Protein 7DO7 (pdb70)

Foldseek 3Di:
DQQALAEEEFAQCLDFLNVLQQLVNQVVHYAYEDEFAPDPSRQVSSVVSQVVSVVVPGHYDYDYARLLPLPRLLVSQVVSCVVRNAHAEYEYEWAAADFAADPPDDPVVLVSRLSRLASSVLSNCVNNLVRLLVVLPEHEYEYAAALLLVPPDRRRPSHSVSSVNQLVSQLVVCVVRVVSNYAGEYEHEYAEPTPRCVVVCVVVVVVVVQQVLQQQRDHHGSNLVNVVSSCRRGCVCSVHHSYYHYRYNCNNVRPD/DLQALAEEEFAQCLDFLNVLQQLVNQVVHYAYEDEHAPDPSRQVSQVVSQVVSVVVPGHYYYDYAHLLPLPSLLVSQVVSCVVRNAHAEYEYEWAAAPFAADPPDDPVVLVSRCSNLASSVLSNCVNSLVRLLVVLPEHEYEYAAALLLVPPDRRRPSHSVSSVNQLVSQLVVCVVCVVSNYAGEYEHEYAEPTPRCVVVCVPVVVVCVQQVLQQQRGFHGSNLCNVVSSCRGGPVCSVDHSYYHYSYNCNSVRPD

GO terms:
  GO:0050034 L-rhamnose 1-dehydrogenase activity (F, EXP)

B-factor: mean 19.46, std 7.11, range [6.76, 53.45]

Solvent-accessible surface area: 20468 Å² total; per-residue (Å²): 100,60,0,118,70,72,0,0,1,0,9,26,0,15,141,22,26,0,43,3,0,0,45,41,0,7,133,36,32,2,55,0,0,0,1,8,64,32,58,126,73,3,106,64,14,0,91,54,0,17,124,61,0,66,92,84,72,25,67,20,46,29,13,21,14,66,15,25,66,85,111,4,1,83,107,4,11,66,27,0,39,91,50,31,47,21,0,24,1,0,0,6,21,17,30,60,12,39,68,44,44,124,172,94,36,61,76,78,48,88,118,103,0,23,12,15,0,43,60,1,2,104,74,10,2,65,1,1,6,130,56,0,107,139,41,59,204,12,15,4,0,0,0,9,3,9,14,14,20,75,73,67,21,90,85,30,48,2,20,20,68,0,9,41,20,1,22,54,21,1,49,66,20,0,42,65,26,2,96,95,35,0,20,0,1,1,0,1,8,13,13,7,56,26,90,76,17,147,157,34,16,77,81,122,74,58,67,84,159,49,25,74,129,4,11,34,54,85,28,3,89,35,64,2,0,6,10,0,0,1,0,1,3,1,89,25,0,100,0,0,0,3,4,36,0,17,0,2,0,0,9,81,20,26,159,188,101,58,0,110,66,70,0,0,1,0,9,24,0,17,141,22,28,0,45,3,1,0,64,53,0,6,144,36,26,3,56,0,0,0,1,7,66,32,58,122,75,4,105,61,14,0,90,54,0,18,128,67,0,64,89,63,70,25,44,23,50,31,23,37,15,72,17,42,70,79,110,6,2,103,49,4,10,61,20,0,43,156,49,37,47,21,0,26,0,0,0,6,22,18,32,54,12,38,65,49,44,124,170,91,34,61,206,81,33,90,110,109,0,25,12,16,0,43,58,2,2,106,73,7,4,98,3,0,8,56,54,0,103,131,40,63,197,12,17,3,0,0,0,10,3,10,16,14,18,83,72,68,20,88,91,28,50,2,22,20,67,2,8,40,20,1,20,56,22,2,49,68,21,0,40,67,25,3,99,93,34,0,21,0,2,1,0,1,7,14,15,6,56,24,96,75,16,60,154,34,7,71,79,119,59,54,103,108,128,47,36,73,134,6,10,33,53,95,32,3,83,34,65,1,0,5,11,0,0,1,0,1,2,1,100,27,0,89,1,0,0,3,3,34,1,14,0,1,0,0,10,77,20,23,154,187

Sequence (512 aa):
SLLIDKTVIVTGASRGIGRAAARECARQGARVVIGHSGSDEGRAGALSLAEEIAAFGGTAIAVGADAADLDSGEKLVAAAVEAFGSVDVLVNNAGICPFHSFLDMPRELYLKTVGTNLNGAYFTVQAAARRMKEQGRGGAIIAVSSISALVGGAMQTHYTPTKAGLLSLMQSCAIALGPYGIRCNAVLPGTIATDINKEDLSDLEKRERMTSRVPLGRLGEPDDLAGPIVFLASDMARYVTGASLLVDGGLFVNLQSLLIDKTVIVTGASRGIGRAAARECARQGARVVIGHSGSDEGRAGALSLAEEIAAFGGTAIAVGADAADLDSGEKLVAAAVEAFGSVDVLVNNAGICPFHSFLDMPRELYLKTVGTNLNGAYFTVQAAARRMKEQGRGGAIIAVSSISALVGGAMQTHYTPTKAGLLSLMQSCAIALGPYGIRCNAVLPGTIATDINKEDLSDLEKRERMTSRVPLGRLGEPDDLAGPIVFLASDMARYVTGASLLVDGGLFVNLQ

Radius of gyration: 22.85 Å; Cα contacts (8 Å, |Δi|>4): 1261; chains: 2; bounding box: 63×50×58 Å

InterPro domains:
  IPR002347 Short-chain dehydrogenase/reductase SDR [PF13561] (12-251)
  IPR002347 Short-chain dehydrogenase/reductase SDR [PR00080] (85-96)
  IPR002347 Short-chain dehydrogenase/reductase SDR [PR00080] (139-147)
  IPR002347 Short-chain dehydrogenase/reductase SDR [PR00080] (159-178)
  IPR002347 Short-chain dehydrogenase/reductase SDR [PR00081] (7-24)
  IPR002347 Short-chain dehydrogenase/reductase SDR [PR00081] (85-96)
  IPR002347 Short-chain dehydrogenase/reductase SDR [PR00081] (133-149)
  IPR002347 Short-chain dehydrogenase/reductase SDR [PR00081] (159-178)
  IPR002347 Short-chain dehydrogenase/reductase SDR [PR00081] (180-197)
  IPR002347 Short-chain dehydrogenase/reductase SDR [PR00081] (215-235)
  IPR036291 NAD(P)-binding domain superfamily [SSF51735] (5-253)
  IPR057326 Ketoreductase domain [SM00822] (6-183)

Organism: Azotobacter vinelandii (strain DJ / ATCC BAA-1303) (NCBI:txid322710)

Nearest PDB structures (foldseek):
  7do5-assembly2_G  TM=9.923E-01  e=3.263E-50  Azotobacter vinelandii DJ
  7do6-assembly2_F  TM=9.933E-01  e=6.350E-48  Azotobacter vinelandii DJ
  7do6-assembly2_G  TM=9.901E-01  e=1.164E-47  Azotobacter vinelandii DJ
  7do6-assembly2_H  TM=9.958E-01  e=5.294E-47  Azotobacter vinelandii DJ
  7do6-assembly1_B  TM=9.901E-01  e=3.680E-47  Azotobacter vinelandii DJ

Secondary structure (DSSP, 8-state):
-TTTT-EEEETT-SSHHHHHHHHHHHHTT-EEEEEE-SSHHHHHHHHHHHHHHHHTT-EEEEEE--TTSTTHHHHHHHHHHHHHS---EEEE---------STT--HHHHHHHHIIIIIHHHHHHHHHHHHHHHHTS-EEEEEE--GGGTS--GGGTTTHHHHHHHHHHHHHHHHHHGGGTEEEEEEEE--B-SGGGTTGGGSHHHHHHHHHT-TTSS-B-THHHHHHHHHHHSGGGTT--S-EEEESTTTTT---/-TTTT-EEEETTTTSHHHHHHHHHHHHTTPEEEEEE-SSHHHHHHHHHHHHHHHHTT-EEEEEE--TTSTTHHHHHHHHHHHHHS---EEEE---------STT--HHHHHHHHIIIIIHHHHHHHHHHHHHHHHTS-EEEEEE--GGGTS--TT-TTTHHHHHHHHHHHHHHHHHHGGGTEEEEEEEE--B-SGGGTTGGGSHHHHHHHHHT-TTSS-B-THHHHHHHHHHHSGGGTT--S-EEEESTTTTT---

Structure (mmCIF, N/CA/C/O backbone):
data_7DO7
#
_entry.id   7DO7
#
_cell.length_a   68.470
_cell.length_b   97.931
_cell.length_c   70.302
_cell.angle_alpha   90.000
_cell.angle_beta   90.000
_cell.angle_gamma   90.000
#
_symmetry.space_group_name_H-M   'P 21 21 2'
#
loop_
_entity.id
_entity.type
_entity.pdbx_description
1 polymer 'Short-chain dehydrogenase/reductase SDR'
2 non-polymer NICOTINAMIDE-ADENINE-DINUCLEOTIDE
3 non-polymer beta-L-rhamnopyranose
4 water water
#
loop_
_atom_site.group_PDB
_atom_site.id
_atom_site.type_symbol
_atom_site.label_atom_id
_atom_site.label_alt_id
_atom_site.label_comp_id
_atom_site.label_asym_id
_atom_site.label_entity_id
_atom_site.label_seq_id
_atom_site.pdbx_PDB_ins_code
_atom_site.Cartn_x
_atom_site.Cartn_y
_atom_site.Cartn_z
_atom_site.occupancy
_atom_site.B_iso_or_equiv
_atom_site.auth_seq_id
_atom_site.auth_comp_id
_atom_site.auth_asym_id
_atom_site.auth_atom_id
_atom_site.pdbx_PDB_model_num
ATOM 1 N N . SER A 1 12 ? -3.629 33.454 -18.459 1.00 26.92 1 SER A N 1
ATOM 2 C CA . SER A 1 12 ? -4.829 33.419 -19.290 1.00 23.06 1 SER A CA 1
ATOM 3 C C . SER A 1 12 ? -4.751 32.279 -20.313 1.00 23.40 1 SER A C 1
ATOM 4 O O . SER A 1 12 ? -4.919 32.481 -21.520 1.00 24.57 1 SER A O 1
ATOM 7 N N . LEU A 1 13 ? -4.509 31.072 -19.801 1.00 25.17 2 LEU A N 1
ATOM 8 C CA . LEU A 1 13 ? -4.337 29.915 -20.667 1.00 19.90 2 LEU A CA 1
ATOM 9 C C . LEU A 1 13 ? -5.612 29.526 -21.403 1.00 21.46 2 LEU A C 1
ATOM 10 O O . LEU A 1 13 ? -5.535 28.812 -22.408 1.00 20.89 2 LEU A O 1
ATOM 15 N N . LEU A 1 14 ? -6.777 29.982 -20.946 1.00 19.61 3 LEU A N 1
ATOM 16 C CA . LEU A 1 14 ? -8.049 29.556 -21.514 1.00 19.94 3 LEU A CA 1
ATOM 17 C C . LEU A 1 14 ? -8.891 30.746 -21.962 1.00 17.84 3 LEU A C 1
ATOM 18 O O . LEU A 1 14 ? -10.119 30.649 -22.015 1.00 22.53 3 LEU A O 1
ATOM 23 N N . ILE A 1 15 ? -8.248 31.865 -22.305 1.00 18.94 4 ILE A N 1
ATOM 24 C CA . ILE A 1 15 ? -8.998 33.057 -22.690 1.00 23.20 4 ILE A CA 1
ATOM 25 C C . ILE A 1 15 ? -9.891 32.767 -23.894 1.00 26.31 4 ILE A C 1
ATOM 26 O O . ILE A 1 15 ? -9.481 32.113 -24.861 1.00 28.74 4 ILE A O 1
ATOM 31 N N . ASP A 1 16 ? -11.143 33.221 -23.810 1.00 29.61 5 ASP A N 1
ATOM 32 C CA . ASP A 1 16 ? -12.125 33.125 -24.890 1.00 32.15 5 ASP A CA 1
ATOM 33 C C . ASP A 1 16 ? -12.508 31.683 -25.217 1.00 32.13 5 ASP A C 1
ATOM 34 O O . ASP A 1 16 ? -13.039 31.407 -26.299 1.00 33.55 5 ASP A O 1
ATOM 36 N N . LYS A 1 17 ? -12.259 30.745 -24.308 1.00 23.63 6 LYS A N 1
ATOM 37 C CA . LYS A 1 17 ? -12.742 29.381 -24.462 1.00 24.12 6 LYS A CA 1
ATOM 38 C C . LYS A 1 17 ? -13.968 29.187 -23.582 1.00 21.42 6 LYS A C 1
ATOM 39 O O . LYS A 1 17 ? -14.017 29.689 -22.457 1.00 23.91 6 LYS A O 1
ATOM 45 N N . THR A 1 18 ? -14.962 28.478 -24.101 1.00 19.29 7 THR A N 1
ATOM 46 C CA . THR A 1 18 ? -16.124 28.079 -23.318 1.00 17.58 7 THR A CA 1
ATOM 47 C C . THR A 1 18 ? -15.872 26.699 -22.726 1.00 19.30 7 THR A C 1
ATOM 48 O O . THR A 1 18 ? -15.675 25.733 -23.468 1.00 18.10 7 THR A O 1
ATOM 52 N N . VAL A 1 19 ? -15.880 26.608 -21.397 1.00 17.10 8 VAL A N 1
ATOM 53 C CA . VAL A 1 19 ? -15.578 25.371 -20.682 1.00 14.80 8 VAL A CA 1
ATOM 54 C C . VAL A 1 19 ? -16.829 24.920 -19.942 1.00 17.95 8 VAL A C 1
ATOM 55 O O . VAL A 1 19 ? -17.397 25.689 -19.160 1.00 19.99 8 VAL A O 1
ATOM 59 N N . ILE A 1 20 ? -17.254 23.679 -20.176 1.00 17.73 9 ILE A N 1
ATOM 60 C CA . ILE A 1 20 ? -18.319 23.044 -19.402 1.00 13.04 9 ILE A CA 1
ATOM 61 C C . ILE A 1 20 ? -17.687 22.101 -18.389 1.00 17.09 9 ILE A C 1
ATOM 62 O O . ILE A 1 20 ? -16.870 21.251 -18.753 1.00 16.72 9 ILE A O 1
ATOM 67 N N . VAL A 1 21 ? -18.086 22.221 -17.124 1.00 15.28 10 VAL A N 1
ATOM 68 C CA . VAL A 1 21 ? -17.650 21.304 -16.076 1.00 13.95 10 VAL A CA 1
ATOM 69 C C . VAL A 1 21 ? -18.894 20.666 -15.475 1.00 17.16 10 VAL A C 1
ATOM 70 O O . VAL A 1 21 ? -19.794 21.376 -15.009 1.00 19.82 10 VAL A O 1
ATOM 74 N N . THR A 1 22 ? -18.958 19.339 -15.490 1.00 16.23 11 THR A N 1
ATOM 75 C CA . THR A 1 22 ? -20.107 18.656 -14.911 1.00 15.55 11 THR A CA 1
ATOM 76 C C . THR A 1 22 ? -19.855 18.360 -13.434 1.00 19.18 11 THR A C 1
ATOM 77 O O . THR A 1 22 ? -18.708 18.241 -12.996 1.00 17.83 11 THR A O 1
ATOM 81 N N . GLY A 1 23 ? -20.943 18.287 -12.659 1.00 17.37 12 GLY A N 1
ATOM 82 C CA . GLY A 1 23 ? -20.854 18.087 -11.223 1.00 18.98 12 GLY A CA 1
ATOM 83 C C . GLY A 1 23 ? -19.923 19.073 -10.549 1.00 16.52 12 GLY A C 1
ATOM 84 O O . GLY A 1 23 ? -19.080 18.690 -9.733 1.00 21.05 12 GLY A O 1
ATOM 85 N N . ALA A 1 24 ? -20.073 20.359 -10.873 1.00 16.64 13 ALA A N 1
ATOM 86 C CA . ALA A 1 24 ? -19.125 21.386 -10.466 1.00 14.26 13 ALA A CA 1
ATOM 87 C C . ALA A 1 24 ? -19.570 22.163 -9.230 1.00 17.15 13 ALA A C 1
ATOM 88 O O . ALA A 1 24 ? -18.999 23.218 -8.949 1.00 15.35 13 ALA A O 1
ATOM 90 N N . SER A 1 25 ? -20.567 21.664 -8.486 1.00 14.60 14 SER A N 1
ATOM 91 C CA . SER A 1 25 ? -21.056 22.400 -7.325 1.00 17.11 14 SER A CA 1
ATOM 92 C C . SER A 1 25 ? -20.089 22.335 -6.155 1.00 15.67 14 SER A C 1
ATOM 93 O O . SER A 1 25 ? -20.085 23.253 -5.321 1.00 17.00 14 SER A O 1
ATOM 96 N N . ARG A 1 26 ? -19.254 21.300 -6.090 1.00 12.00 15 ARG A N 1
ATOM 97 C CA . ARG A 1 26 ? -18.310 21.148 -4.991 1.00 16.46 15 ARG A CA 1
ATOM 98 C C . ARG A 1 26 ? -17.134 20.293 -5.444 1.00 13.03 15 ARG A C 1
ATOM 99 O O . ARG A 1 26 ? -17.081 19.810 -6.578 1.00 16.58 15 ARG A O 1
ATOM 107 N N . GLY A 1 27 ? -16.167 20.141 -4.542 1.00 15.25 16 GLY A N 1
ATOM 108 C CA . GLY A 1 27 ? -15.066 19.222 -4.744 1.00 13.28 16 GLY A CA 1
ATOM 109 C C . GLY A 1 27 ? -14.189 19.586 -5.932 1.00 12.37 16 GLY A C 1
ATOM 110 O O . GLY A 1 27 ? -13.970 20.754 -6.263 1.00 11.08 16 GLY A O 1
ATOM 111 N N . ILE A 1 28 ? -13.642 18.544 -6.556 1.00 12.16 17 ILE A N 1
ATOM 112 C CA . ILE A 1 28 ? -12.732 18.735 -7.682 1.00 14.47 17 ILE A CA 1
ATOM 113 C C . ILE A 1 28 ? -13.368 19.596 -8.767 1.00 13.30 17 ILE A C 1
ATOM 114 O O . ILE A 1 28 ? -12.715 20.482 -9.334 1.00 14.79 17 ILE A O 1
ATOM 119 N N . GLY A 1 29 ? -14.633 19.325 -9.106 1.00 15.33 18 GLY A N 1
ATOM 120 C CA . GLY A 1 29 ? -15.262 20.052 -10.205 1.00 11.61 18 GLY A CA 1
ATOM 121 C C . GLY A 1 29 ? -15.431 21.529 -9.903 1.00 11.64 18 GLY A C 1
ATOM 122 O O . GLY A 1 29 ? -15.237 22.387 -10.769 1.00 13.74 18 GLY A O 1
ATOM 123 N N . ARG A 1 30 ? -15.765 21.853 -8.658 1.00 11.01 19 ARG A N 1
ATOM 124 C CA . ARG A 1 30 ? -15.863 23.262 -8.305 1.00 11.26 19 ARG A CA 1
ATOM 125 C C . ARG A 1 30 ? -14.520 23.962 -8.447 1.00 13.32 19 ARG A C 1
ATOM 126 O O . ARG A 1 30 ? -14.438 25.069 -8.992 1.00 11.13 19 ARG A O 1
ATOM 134 N N . ALA A 1 31 ? -13.449 23.334 -7.953 1.00 17.58 20 ALA A N 1
ATOM 135 C CA . ALA A 1 31 ? -12.128 23.946 -8.032 1.00 12.21 20 ALA A CA 1
ATOM 136 C C . ALA A 1 31 ? -11.659 24.090 -9.472 1.00 15.52 20 ALA A C 1
ATOM 137 O O . ALA A 1 31 ? -10.990 25.071 -9.809 1.00 15.77 20 ALA A O 1
ATOM 139 N N . ALA A 1 32 ? -11.998 23.121 -10.331 1.00 11.76 21 ALA A N 1
ATOM 140 C CA . ALA A 1 32 ? -11.612 23.220 -11.735 1.00 15.83 21 ALA A CA 1
ATOM 141 C C . ALA A 1 32 ? -12.381 24.335 -12.419 1.00 12.16 21 ALA A C 1
ATOM 142 O O . ALA A 1 32 ? -11.793 25.157 -13.127 1.00 15.41 21 ALA A O 1
ATOM 144 N N . ALA A 1 33 ? -13.699 24.385 -12.187 1.00 12.38 22 ALA A N 1
ATOM 145 C CA . ALA A 1 33 ? -14.537 25.446 -12.737 1.00 14.22 22 ALA A CA 1
ATOM 146 C C . ALA A 1 33 ? -13.990 26.813 -12.349 1.00 14.64 22 ALA A C 1
ATOM 147 O O . ALA A 1 33 ? -13.836 27.703 -13.195 1.00 16.93 22 ALA A O 1
ATOM 149 N N . ARG A 1 34 ? -13.635 26.974 -11.067 1.00 14.84 23 ARG A N 1
ATOM 150 C CA . ARG A 1 34 ? -13.152 28.263 -10.579 1.00 14.16 23 ARG A CA 1
ATOM 151 C C . ARG A 1 34 ? -11.823 28.651 -11.217 1.00 16.12 23 ARG A C 1
ATOM 152 O O . ARG A 1 34 ? -11.635 29.796 -11.642 1.00 17.97 23 ARG A O 1
ATOM 160 N N . GLU A 1 35 ? -10.883 27.705 -11.304 1.00 13.88 24 GLU A N 1
ATOM 161 C CA . GLU A 1 35 ? -9.590 28.027 -11.896 1.00 16.58 24 GLU A CA 1
ATOM 162 C C . GLU A 1 35 ? -9.688 28.279 -13.400 1.00 13.41 24 GLU A C 1
ATOM 163 O O . GLU A 1 35 ? -8.944 29.115 -13.917 1.00 16.45 24 GLU A O 1
ATOM 169 N N . CYS A 1 36 ? -10.582 27.576 -14.115 1.00 16.73 25 CYS A N 1
ATOM 170 C CA . CYS A 1 36 ? -10.735 27.842 -15.548 1.00 16.40 25 CYS A CA 1
ATOM 171 C C . CYS A 1 36 ? -11.218 29.262 -15.790 1.00 15.50 25 CYS A C 1
ATOM 172 O O . CYS A 1 36 ? -10.772 29.926 -16.733 1.00 15.72 25 CYS A O 1
ATOM 175 N N . ALA A 1 37 ? -12.122 29.742 -14.935 1.00 17.70 26 ALA A N 1
ATOM 176 C CA . ALA A 1 37 ? -12.572 31.126 -15.036 1.00 20.20 26 ALA A CA 1
ATOM 177 C C . ALA A 1 37 ? -11.445 32.102 -14.715 1.00 15.60 26 ALA A C 1
ATOM 178 O O . ALA A 1 37 ? -11.342 33.164 -15.337 1.00 20.28 26 ALA A O 1
ATOM 180 N N . ARG A 1 38 ? -10.578 31.763 -13.761 1.00 16.43 27 ARG A N 1
ATOM 181 C CA . ARG A 1 38 ? -9.404 32.588 -13.516 1.00 14.96 27 ARG A CA 1
ATOM 182 C C . ARG A 1 38 ? -8.444 32.611 -14.692 1.00 20.03 27 ARG A C 1
ATOM 183 O O . ARG A 1 38 ? -7.656 33.555 -14.814 1.00 21.74 27 ARG A O 1
ATOM 191 N N . GLN A 1 39 ? -8.488 31.596 -15.551 1.00 16.58 28 GLN A N 1
ATOM 192 C CA . GLN A 1 39 ? -7.605 31.509 -16.705 1.00 20.40 28 GLN A CA 1
ATOM 193 C C . GLN A 1 39 ? -8.249 32.073 -17.962 1.00 16.78 28 GLN A C 1
ATOM 194 O O . GLN A 1 39 ? -7.726 31.870 -19.060 1.00 20.48 28 GLN A O 1
ATOM 200 N N . GLY A 1 40 ? -9.368 32.781 -17.827 1.00 18.48 29 GLY A N 1
ATOM 201 C CA . GLY A 1 40 ? -9.967 33.499 -18.935 1.00 18.39 29 GLY A CA 1
ATOM 202 C C . GLY A 1 40 ? -11.189 32.849 -19.538 1.00 20.24 29 GLY A C 1
ATOM 203 O O . GLY A 1 40 ? -11.861 33.480 -20.359 1.00 21.45 29 GLY A O 1
ATOM 204 N N . ALA A 1 41 ? -11.505 31.618 -19.158 1.00 20.41 30 ALA A N 1
ATOM 205 C CA . ALA A 1 41 ? -12.570 30.889 -19.819 1.00 16.52 30 ALA A CA 1
ATOM 206 C C . ALA A 1 41 ? -13.940 31.354 -19.348 1.00 18.86 30 ALA A C 1
ATOM 207 O O . ALA A 1 41 ? -14.112 31.832 -18.226 1.00 20.49 30 ALA A O 1
ATOM 209 N N . ARG A 1 42 ? -14.918 31.219 -20.231 1.00 19.81 31 ARG A N 1
ATOM 210 C CA . ARG A 1 42 ? -16.316 31.395 -19.877 1.00 22.48 31 ARG A CA 1
ATOM 211 C C . ARG A 1 42 ? -16.863 30.026 -19.480 1.00 22.92 31 ARG A C 1
ATOM 212 O O . ARG A 1 42 ? -16.851 29.086 -20.281 1.00 20.72 31 ARG A O 1
ATOM 220 N N . VAL A 1 43 ? -17.308 29.898 -18.234 1.00 19.44 32 VAL A N 1
ATOM 221 C CA . VAL A 1 43 ? -17.503 28.593 -17.612 1.00 19.41 32 VAL A CA 1
ATOM 222 C C . VAL A 1 43 ? -18.986 28.278 -17.510 1.00 19.18 32 VAL A C 1
ATOM 223 O O . VAL A 1 43 ? -19.771 29.087 -17.008 1.00 21.14 32 VAL A O 1
ATOM 227 N N . VAL A 1 44 ? -19.363 27.103 -17.984 1.00 19.22 33 VAL A N 1
ATOM 228 C CA . VAL A 1 44 ? -20.689 26.556 -17.757 1.00 17.67 33 VAL A CA 1
ATOM 229 C C . VAL A 1 44 ? -20.587 25.617 -16.566 1.00 20.19 33 VAL A C 1
ATOM 230 O O . VAL A 1 44 ? -19.974 24.547 -16.653 1.00 18.38 33 VAL A O 1
ATOM 234 N N . ILE A 1 45 ? -21.182 26.022 -15.447 1.00 18.13 34 ILE A N 1
ATOM 235 C CA . ILE A 1 45 ? -21.109 25.278 -14.197 1.00 16.67 34 ILE A CA 1
ATOM 236 C C . ILE A 1 45 ? -22.260 24.281 -14.201 1.00 18.34 34 ILE A C 1
ATOM 237 O O . ILE A 1 45 ? -23.410 24.626 -13.914 1.00 17.26 34 ILE A O 1
ATOM 242 N N . GLY A 1 46 ? -21.952 23.034 -14.544 1.00 16.45 35 GLY A N 1
ATOM 243 C CA . GLY A 1 46 ? -22.958 22.000 -14.523 1.00 19.99 35 GLY A CA 1
ATOM 244 C C . GLY A 1 46 ? -23.135 21.467 -13.114 1.00 19.11 35 GLY A C 1
ATOM 245 O O . GLY A 1 46 ? -22.185 21.369 -12.337 1.00 20.36 35 GLY A O 1
ATOM 246 N N . HIS A 1 47 ? -24.377 21.148 -12.774 1.00 24.49 36 HIS A N 1
ATOM 247 C CA . HIS A 1 47 ? -24.675 20.619 -11.453 1.00 19.84 36 HIS A CA 1
ATOM 248 C C . HIS A 1 47 ? -25.789 19.591 -11.574 1.00 24.33 36 HIS A C 1
ATOM 249 O O . HIS A 1 47 ? -26.425 19.448 -12.624 1.00 24.24 36 HIS A O 1
ATOM 256 N N . SER A 1 48 ? -26.005 18.849 -10.481 1.00 19.13 37 SER A N 1
ATOM 257 C CA . SER A 1 48 ? -26.891 17.691 -10.510 1.00 22.68 37 SER A CA 1
ATOM 258 C C . SER A 1 48 ? -28.356 18.068 -10.620 1.00 26.09 37 SER A C 1
ATOM 259 O O . SER A 1 48 ? -29.160 17.237 -11.051 1.00 26.25 37 SER A O 1
ATOM 262 N N . GLY A 1 49 ? -28.723 19.283 -10.234 1.00 25.60 38 GLY A N 1
ATOM 263 C CA . GLY A 1 49 ? -30.119 19.655 -10.167 1.00 26.22 38 GLY A CA 1
ATOM 264 C C . GLY A 1 49 ? -30.757 19.454 -8.812 1.00 28.02 38 GLY A C 1
ATOM 265 O O . GLY A 1 49 ? -31.944 19.769 -8.652 1.00 30.39 38 GLY A O 1
ATOM 266 N N . SER A 1 50 ? -30.015 18.924 -7.839 1.00 27.68 39 SER A N 1
ATOM 267 C CA . SER A 1 50 ? -30.478 18.842 -6.463 1.00 25.86 39 SER A CA 1
ATOM 268 C C . SER A 1 50 ? -30.453 20.224 -5.814 1.00 26.62 39 SER A C 1
ATOM 269 O O . SER A 1 50 ? -29.936 21.193 -6.369 1.00 23.68 39 SER A O 1
ATOM 272 N N . ASP A 1 51 ? -31.015 20.311 -4.606 1.00 28.71 40 ASP A N 1
ATOM 273 C CA . ASP A 1 51 ? -31.024 21.590 -3.903 1.00 29.10 40 ASP A CA 1
ATOM 274 C C . ASP A 1 51 ? -29.608 22.088 -3.661 1.00 24.10 40 ASP A C 1
ATOM 275 O O . ASP A 1 51 ? -29.269 23.225 -4.011 1.00 23.83 40 ASP A O 1
ATOM 280 N N . GLU A 1 52 ? -28.763 21.234 -3.072 1.00 28.02 41 GLU A N 1
ATOM 281 C CA . GLU A 1 52 ? -27.385 21.610 -2.769 1.00 24.77 41 GLU A CA 1
ATOM 282 C C . GLU A 1 52 ? -26.571 21.821 -4.039 1.00 24.64 41 GLU A C 1
ATOM 283 O O . GLU A 1 52 ? -25.706 22.701 -4.089 1.00 25.61 41 GLU A O 1
ATOM 285 N N . GLY A 1 53 ? -26.826 21.019 -5.073 1.00 23.66 42 GLY A N 1
ATOM 286 C CA . GLY A 1 53 ? -26.096 21.198 -6.317 1.00 22.70 42 GLY A CA 1
ATOM 287 C C . GLY A 1 53 ? -26.333 22.564 -6.925 1.00 20.34 42 GLY A C 1
ATOM 288 O O . GLY A 1 53 ? -25.388 23.285 -7.261 1.00 21.19 42 GLY A O 1
ATOM 289 N N . ARG A 1 54 ? -27.607 22.943 -7.068 1.00 23.31 43 ARG A N 1
ATOM 290 C CA . ARG A 1 54 ? -27.934 24.247 -7.635 1.00 19.47 43 ARG A CA 1
ATOM 291 C C . ARG A 1 54 ? -27.393 25.383 -6.778 1.00 19.97 43 ARG A C 1
ATOM 292 O O . ARG A 1 54 ? -26.844 26.356 -7.303 1.00 21.30 43 ARG A O 1
ATOM 300 N N . ALA A 1 55 ? -27.562 25.296 -5.456 1.00 20.57 44 ALA A N 1
ATOM 301 C CA . ALA A 1 55 ? -27.070 26.366 -4.591 1.00 22.25 44 ALA A CA 1
ATOM 302 C C . ALA A 1 55 ? -25.560 26.534 -4.723 1.00 23.37 44 ALA A C 1
ATOM 303 O O . ALA A 1 55 ? -25.052 27.664 -4.755 1.00 20.70 44 ALA A O 1
ATOM 305 N N . GLY A 1 56 ? -24.829 25.423 -4.817 1.00 21.22 45 GLY A N 1
ATOM 306 C CA . GLY A 1 56 ? -23.385 25.514 -4.955 1.00 18.51 45 GLY A CA 1
ATOM 307 C C . GLY A 1 56 ? -22.955 26.080 -6.297 1.00 18.91 45 GLY A C 1
ATOM 308 O O . GLY A 1 56 ? -21.975 26.822 -6.382 1.00 18.59 45 GLY A O 1
ATOM 309 N N . ALA A 1 57 ? -23.686 25.751 -7.361 1.00 16.97 46 ALA A N 1
ATOM 310 C CA . ALA A 1 57 ? -23.307 26.262 -8.675 1.00 19.22 46 ALA A CA 1
ATOM 311 C C . ALA A 1 57 ? -23.516 27.769 -8.763 1.00 19.58 46 ALA A C 1
ATOM 312 O O . ALA A 1 57 ? -22.686 28.484 -9.332 1.00 22.19 46 ALA A O 1
ATOM 314 N N . LEU A 1 58 ? -24.613 28.271 -8.186 1.00 23.38 47 LEU A N 1
ATOM 315 C CA . LEU A 1 58 ? -24.892 29.704 -8.243 1.00 20.28 47 LEU A CA 1
ATOM 316 C C . LEU A 1 58 ? -23.908 30.494 -7.391 1.00 21.20 47 LEU A C 1
ATOM 317 O O . LEU A 1 58 ? -23.480 31.587 -7.777 1.00 23.31 47 LEU A O 1
ATOM 322 N N . SER A 1 59 ? -23.530 29.956 -6.231 1.00 19.89 48 SER A N 1
ATOM 323 C CA . SER A 1 59 ? -22.550 30.647 -5.402 1.00 21.12 48 SER A CA 1
ATOM 324 C C . SER A 1 59 ? -21.180 30.655 -6.062 1.00 21.09 48 SER A C 1
ATOM 325 O O . SER A 1 59 ? -20.422 31.616 -5.897 1.00 23.41 48 SER A O 1
ATOM 328 N N . LEU A 1 60 ? -20.848 29.611 -6.836 1.00 19.78 49 LEU A N 1
ATOM 329 C CA . LEU A 1 60 ? -19.622 29.686 -7.622 1.00 19.83 49 LEU A CA 1
ATOM 330 C C . LEU A 1 60 ? -19.745 30.737 -8.720 1.00 17.95 49 LEU A C 1
ATOM 331 O O . LEU A 1 60 ? -18.818 31.526 -8.931 1.00 19.73 49 LEU A O 1
ATOM 336 N N . ALA A 1 61 ? -20.876 30.756 -9.437 1.00 19.14 50 ALA A N 1
ATOM 337 C CA . ALA A 1 61 ? -21.083 31.779 -10.457 1.00 20.55 50 ALA A CA 1
ATOM 338 C C . ALA A 1 61 ? -21.012 33.174 -9.853 1.00 23.91 50 ALA A C 1
ATOM 339 O O . ALA A 1 61 ? -20.408 34.081 -10.437 1.00 22.69 50 ALA A O 1
ATOM 341 N N . GLU A 1 62 ? -21.610 33.360 -8.674 1.00 22.72 51 GLU A N 1
ATOM 342 C CA . GLU A 1 62 ? -21.468 34.627 -7.958 1.00 26.53 51 GLU A CA 1
ATOM 343 C C . GLU A 1 62 ? -20.004 34.945 -7.682 1.00 25.80 51 GLU A C 1
ATOM 344 O O . GLU A 1 62 ? -19.556 36.086 -7.855 1.00 27.57 51 GLU A O 1
ATOM 350 N N . GLU A 1 63 ? -19.244 33.946 -7.224 1.00 21.08 52 GLU A N 1
ATOM 351 C CA . GLU A 1 63 ? -17.833 34.162 -6.928 1.00 20.84 52 GLU A CA 1
ATOM 352 C C . GLU A 1 63 ? -17.050 34.540 -8.177 1.00 25.48 52 GLU A C 1
ATOM 353 O O . GLU A 1 63 ? -16.177 35.416 -8.132 1.00 27.30 52 GLU A O 1
ATOM 359 N N . ILE A 1 64 ? -17.345 33.888 -9.304 1.00 23.62 53 ILE A N 1
ATOM 360 C CA . ILE A 1 64 ? -16.649 34.212 -10.543 1.00 24.16 53 ILE A CA 1
ATOM 361 C C . ILE A 1 64 ? -17.021 35.613 -11.009 1.00 19.57 53 ILE A C 1
ATOM 362 O O . ILE A 1 64 ? -16.162 36.381 -11.454 1.00 28.73 53 ILE A O 1
ATOM 367 N N . ALA A 1 65 ? -18.302 35.974 -10.899 1.00 24.97 54 ALA A N 1
ATOM 368 C CA . ALA A 1 65 ? -18.704 37.343 -11.196 1.00 27.73 54 ALA A CA 1
ATOM 369 C C . ALA A 1 65 ? -17.901 38.335 -10.367 1.00 26.58 54 ALA A C 1
ATOM 370 O O . ALA A 1 65 ? -17.454 39.367 -10.877 1.00 30.90 54 ALA A O 1
ATOM 372 N N . ALA A 1 66 ? -17.654 38.001 -9.097 1.00 28.79 55 ALA A N 1
ATOM 373 C CA . ALA A 1 66 ? -17.012 38.934 -8.178 1.00 26.13 55 ALA A CA 1
ATOM 374 C C . ALA A 1 66 ? -15.571 39.243 -8.563 1.00 30.00 55 ALA A C 1
ATOM 375 O O . ALA A 1 66 ? -15.076 40.328 -8.242 1.00 29.84 55 ALA A O 1
ATOM 377 N N . PHE A 1 67 ? -14.867 38.324 -9.233 1.00 30.08 56 PHE A N 1
ATOM 378 C CA . PHE A 1 67 ? -13.488 38.612 -9.613 1.00 29.83 56 PHE A CA 1
ATOM 379 C C . PHE A 1 67 ? -13.342 38.903 -11.104 1.00 26.82 56 PHE A C 1
ATOM 380 O O . PHE A 1 67 ? -12.224 38.907 -11.624 1.00 30.71 56 PHE A O 1
ATOM 388 N N . GLY A 1 68 ? -14.442 39.181 -11.793 1.00 27.66 57 GLY A N 1
ATOM 389 C CA . GLY A 1 68 ? -14.376 39.701 -13.141 1.00 29.40 57 GLY A CA 1
ATOM 390 C C . GLY A 1 68 ? -14.479 38.685 -14.254 1.00 32.52 57 GLY A C 1
ATOM 391 O O . GLY A 1 68 ? -14.267 39.050 -15.416 1.00 29.55 57 GLY A O 1
ATOM 392 N N . GLY A 1 69 ? -14.792 37.427 -13.943 1.00 30.60 58 GLY A N 1
ATOM 393 C CA . GLY A 1 69 ? -14.992 36.424 -14.965 1.00 27.60 58 GLY A CA 1
ATOM 394 C C . GLY A 1 69 ? -16.452 36.283 -15.342 1.00 30.18 58 GLY A C 1
ATOM 395 O O . GLY A 1 69 ? -17.327 36.990 -14.845 1.00 30.53 58 GLY A O 1
ATOM 396 N N . THR A 1 70 ? -16.715 35.343 -16.246 1.00 25.54 59 THR A N 1
ATOM 397 C CA . THR A 1 70 ? -18.074 35.030 -16.664 1.00 28.47 59 THR A CA 1
ATOM 398 C C . THR A 1 70 ? -18.373 33.557 -16.432 1.00 26.99 59 THR A C 1
ATOM 399 O O . THR A 1 70 ? -17.563 32.685 -16.768 1.00 27.39 59 THR A O 1
ATOM 403 N N . ALA A 1 71 ? -19.550 33.283 -15.880 1.00 23.92 60 ALA A N 1
ATOM 404 C CA . ALA A 1 71 ? -19.996 31.914 -15.698 1.00 23.96 60 ALA A CA 1
ATOM 405 C C . ALA A 1 71 ? -21.513 31.892 -15.619 1.00 25.36 60 ALA A C 1
ATOM 406 O O . ALA A 1 71 ? -22.157 32.901 -15.322 1.00 29.94 60 ALA A O 1
ATOM 408 N N . ILE A 1 72 ? -22.069 30.720 -15.903 1.00 23.65 61 ILE A N 1
ATOM 409 C CA . ILE A 1 72 ? -23.490 30.443 -15.758 1.00 22.61 61 ILE A CA 1
ATOM 410 C C . ILE A 1 72 ? -23.641 29.084 -15.093 1.00 25.06 61 ILE A C 1
ATOM 411 O O . ILE A 1 72 ? -22.770 28.215 -15.206 1.00 21.65 61 ILE A O 1
ATOM 416 N N . ALA A 1 73 ? -24.757 28.900 -14.401 1.00 22.63 62 ALA A N 1
ATOM 417 C CA . ALA A 1 73 ? -25.087 27.624 -13.792 1.00 19.99 62 ALA A CA 1
ATOM 418 C C . ALA A 1 73 ? -26.156 26.927 -14.621 1.00 26.15 62 ALA A C 1
ATOM 419 O O . ALA A 1 73 ? -27.088 27.570 -15.117 1.00 25.56 62 ALA A O 1
ATOM 421 N N . VAL A 1 74 ? -26.007 25.613 -14.791 1.00 20.34 63 VAL A N 1
ATOM 422 C CA . VAL A 1 74 ? -26.921 24.821 -15.604 1.00 19.84 63 VAL A CA 1
ATOM 423 C C . VAL A 1 74 ? -27.115 23.473 -14.927 1.00 24.68 63 VAL A C 1
ATOM 424 O O . VAL A 1 74 ? -26.146 22.733 -14.721 1.00 24.94 63 VAL A O 1
ATOM 428 N N . GLY A 1 75 ? -28.359 23.154 -14.577 1.00 24.83 64 GLY A N 1
ATOM 429 C CA . GLY A 1 75 ? -28.656 21.852 -14.014 1.00 23.67 64 GLY A CA 1
ATOM 430 C C . GLY A 1 75 ? -28.636 20.781 -15.093 1.00 28.41 64 GLY A C 1
ATOM 431 O O . GLY A 1 75 ? -29.161 20.964 -16.191 1.00 31.67 64 GLY A O 1
ATOM 432 N N . ALA A 1 76 ? -28.014 19.648 -14.765 1.00 29.29 65 ALA A N 1
ATOM 433 C CA . ALA A 1 76 ? -27.907 18.539 -15.704 1.00 27.71 65 ALA A CA 1
ATOM 434 C C . ALA A 1 76 ? -27.558 17.240 -14.990 1.0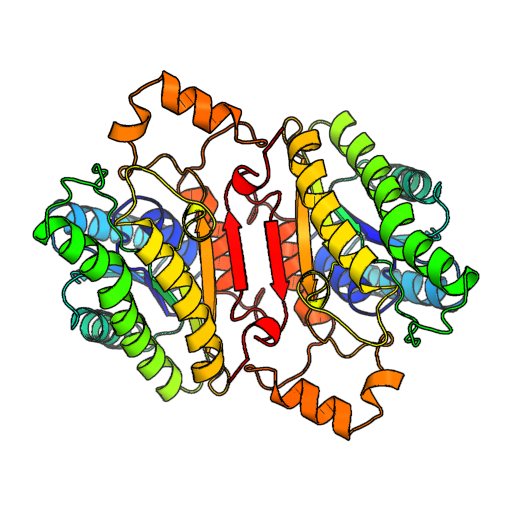0 26.52 65 ALA A C 1
ATOM 435 O O . ALA A 1 76 ? -26.383 16.962 -14.737 1.00 27.13 65 ALA A O 1
ATOM 437 N N . ASP A 1 77 ? -28.567 16.440 -14.658 1.00 29.54 66 ASP A N 1
ATOM 438 C CA . ASP A 1 77 ? -28.331 15.154 -14.014 1.00 24.57 66 ASP A CA 1
ATOM 439 C C . ASP A 1 77 ? -27.531 14.242 -14.945 1.00 25.18 66 ASP A C 1
ATOM 440 O O . ASP A 1 77 ? -27.999 13.875 -16.027 1.00 27.65 66 ASP A O 1
ATOM 445 N N . ALA A 1 78 ? -26.325 13.867 -14.505 1.00 25.01 67 ALA A N 1
ATOM 446 C CA . ALA A 1 78 ? -25.432 13.077 -15.348 1.00 24.53 67 ALA A CA 1
ATOM 447 C C . ALA A 1 78 ? -26.018 11.712 -15.674 1.00 23.08 67 ALA A C 1
ATOM 448 O O . ALA A 1 78 ? -25.746 11.165 -16.752 1.00 25.78 67 ALA A O 1
ATOM 450 N N . ALA A 1 79 ? -26.824 11.146 -14.771 1.00 23.35 68 ALA A N 1
ATOM 451 C CA . ALA A 1 79 ? -27.472 9.872 -15.053 1.00 25.04 68 ALA A CA 1
ATOM 452 C C . ALA A 1 79 ? -28.580 9.999 -16.094 1.00 24.94 68 ALA A C 1
ATOM 453 O O . ALA A 1 79 ? -29.005 8.981 -16.651 1.00 25.50 68 ALA A O 1
ATOM 455 N N . ASP A 1 80 ? -29.054 11.216 -16.362 1.00 26.44 69 ASP A N 1
ATOM 456 C CA . ASP A 1 80 ? -29.991 11.474 -17.453 1.00 26.53 69 ASP A CA 1
ATOM 457 C C . ASP A 1 80 ? -29.189 11.553 -18.746 1.00 26.16 69 ASP A C 1
ATOM 458 O O . ASP A 1 80 ? -28.450 12.517 -18.964 1.00 24.14 69 ASP A O 1
ATOM 463 N N . LEU A 1 81 ? -29.328 10.539 -19.605 1.00 26.84 70 LEU A N 1
ATOM 464 C CA . LEU A 1 81 ? -28.511 10.484 -20.812 1.00 25.67 70 LEU A CA 1
ATOM 465 C C . LEU A 1 81 ? -28.787 11.632 -21.776 1.00 28.07 70 LEU A C 1
ATOM 466 O O . LEU A 1 81 ? -28.040 11.791 -22.748 1.00 26.24 70 LEU A O 1
ATOM 471 N N . ASP A 1 82 ? -29.817 12.446 -21.532 1.00 26.73 71 ASP A N 1
ATOM 472 C CA . ASP A 1 82 ? -30.115 13.586 -22.393 1.00 28.54 71 ASP A CA 1
ATOM 473 C C . ASP A 1 82 ? -29.517 14.898 -21.902 1.00 25.03 71 ASP A C 1
ATOM 474 O O . ASP A 1 82 ? -29.632 15.909 -22.603 1.00 27.99 71 ASP A O 1
ATOM 479 N N . SER A 1 83 ? -28.887 14.922 -20.727 1.00 24.15 72 SER A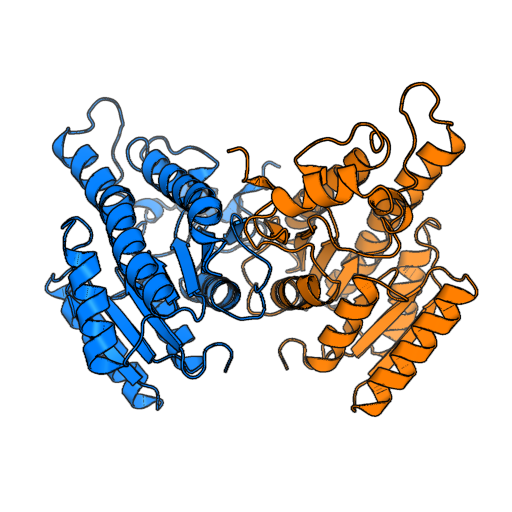 N 1
ATOM 480 C CA . SER A 1 83 ? -28.413 16.195 -20.192 1.00 26.05 72 SER A CA 1
ATOM 481 C C . SER A 1 83 ? -27.184 16.725 -20.927 1.00 24.05 72 SER A C 1
ATOM 482 O O . SER A 1 83 ? -26.908 17.926 -20.848 1.00 23.87 72 SER A O 1
ATOM 485 N N . GLY A 1 84 ? -26.446 15.873 -21.648 1.00 23.30 73 GLY A N 1
ATOM 486 C CA . GLY A 1 84 ? -25.309 16.374 -22.409 1.00 20.66 73 GLY A CA 1
ATOM 487 C C . GLY A 1 84 ? -25.708 17.438 -23.415 1.00 23.47 73 GLY A C 1
ATOM 488 O O . GLY A 1 84 ? -25.107 18.516 -23.478 1.00 21.00 73 GLY A O 1
ATOM 489 N N . GLU A 1 85 ? -26.742 17.151 -24.211 1.00 22.81 74 GLU A N 1
ATOM 490 C CA . GLU A 1 85 ? -27.210 18.126 -25.188 1.00 26.71 74 GLU A CA 1
ATOM 491 C C . GLU A 1 85 ? -27.783 19.364 -24.511 1.00 21.03 74 GLU A C 1
ATOM 492 O O . GLU A 1 85 ? -27.669 20.471 -25.049 1.00 24.89 74 GLU A O 1
ATOM 498 N N . LYS A 1 86 ? -28.391 19.201 -23.335 1.00 27.90 75 LYS A N 1
ATOM 499 C CA . LYS A 1 86 ? -28.864 20.359 -22.582 1.00 24.64 75 LYS A CA 1
ATOM 500 C C . LYS A 1 86 ? -27.708 21.271 -22.190 1.00 24.15 75 LYS A C 1
ATOM 501 O O . LYS A 1 86 ? -27.804 22.500 -22.307 1.00 22.54 75 LYS A O 1
ATOM 507 N N . LEU A 1 87 ? -26.604 20.685 -21.722 1.00 22.83 76 LEU A N 1
ATOM 508 C CA . LEU A 1 87 ? -25.436 21.477 -21.356 1.00 19.28 76 LEU A CA 1
ATOM 509 C C . LEU A 1 87 ? -24.872 22.213 -22.561 1.00 20.33 76 LEU A C 1
ATOM 510 O O . LEU A 1 87 ? -24.509 23.390 -22.469 1.00 18.19 76 LEU A O 1
ATOM 515 N N . VAL A 1 88 ? -24.753 21.515 -23.693 1.00 18.79 77 VAL A N 1
ATOM 516 C CA . VAL A 1 88 ? -24.186 22.128 -24.890 1.00 20.83 77 VAL A CA 1
ATOM 517 C C . VAL A 1 88 ? -25.092 23.243 -25.398 1.00 18.84 77 VAL A C 1
ATOM 518 O O . VAL A 1 88 ? -24.628 24.344 -25.708 1.00 18.68 77 VAL A O 1
ATOM 522 N N . ALA A 1 89 ? -26.400 22.981 -25.468 1.00 23.34 78 ALA A N 1
ATOM 523 C CA . ALA A 1 89 ? -27.339 24.016 -25.897 1.00 22.41 78 ALA A CA 1
ATOM 524 C C . ALA A 1 89 ? -27.212 25.274 -25.047 1.00 22.15 78 ALA A C 1
ATOM 525 O O . ALA A 1 89 ? -27.201 26.392 -25.578 1.00 23.55 78 ALA A O 1
ATOM 527 N N . ALA A 1 90 ? -27.102 25.114 -23.725 1.00 20.71 79 ALA A N 1
ATOM 528 C CA . ALA A 1 90 ? -26.983 26.272 -22.846 1.00 22.58 79 ALA A CA 1
ATOM 529 C C . ALA A 1 90 ? -25.641 26.970 -23.018 1.00 23.52 79 ALA A C 1
ATOM 530 O O . ALA A 1 90 ? -25.571 28.202 -23.020 1.00 22.11 79 ALA A O 1
ATOM 532 N N . ALA A 1 91 ? -24.557 26.202 -23.151 1.00 20.41 80 ALA A N 1
ATOM 533 C CA . ALA A 1 91 ? -23.259 26.820 -23.399 1.00 20.86 80 ALA A CA 1
ATOM 534 C C . ALA A 1 91 ? -23.275 27.663 -24.668 1.00 23.24 80 ALA A C 1
ATOM 535 O O . ALA A 1 91 ? -22.706 28.761 -24.702 1.00 21.06 80 ALA A O 1
ATOM 537 N N . VAL A 1 92 ? -23.899 27.150 -25.732 1.00 21.25 81 VAL A N 1
ATOM 538 C CA . VAL A 1 92 ? -23.932 27.874 -26.998 1.00 26.82 81 VAL A CA 1
ATOM 539 C C . VAL A 1 92 ? -24.791 29.123 -26.875 1.00 25.50 81 VAL A C 1
ATOM 540 O O . VAL A 1 92 ? -24.446 30.185 -27.406 1.00 26.07 81 VAL A O 1
ATOM 544 N N . GLU A 1 93 ? -25.917 29.017 -26.168 1.00 25.20 82 GLU A N 1
ATOM 545 C CA . GLU A 1 93 ? -26.781 30.174 -25.959 1.00 25.59 82 GLU A CA 1
ATOM 546 C C . GLU A 1 93 ? -26.028 31.311 -25.279 1.00 25.42 82 GLU A C 1
ATOM 547 O O . GLU A 1 93 ? -26.033 32.452 -25.757 1.00 25.77 82 GLU A O 1
ATOM 549 N N . ALA A 1 94 ? -25.358 31.013 -24.163 1.00 26.68 83 ALA A N 1
ATOM 550 C CA . ALA A 1 94 ? -24.678 32.045 -23.390 1.00 23.43 83 ALA A CA 1
ATOM 551 C C . ALA A 1 94 ? -23.389 32.513 -24.055 1.00 26.64 83 ALA A C 1
ATOM 552 O O . ALA A 1 94 ? -23.119 33.720 -24.115 1.00 21.90 83 ALA A O 1
ATOM 554 N N . PHE A 1 95 ? -22.580 31.581 -24.566 1.00 21.71 84 PHE A N 1
ATOM 555 C CA . PHE A 1 95 ? -21.204 31.889 -24.915 1.00 24.37 84 PHE A CA 1
ATOM 556 C C . PHE A 1 95 ? -20.837 31.595 -26.365 1.00 22.48 84 PHE A C 1
ATOM 557 O O . PHE A 1 95 ? -19.709 31.901 -26.773 1.00 26.13 84 PHE A O 1
ATOM 565 N N . GLY A 1 96 ? -21.746 31.022 -27.155 1.00 23.16 85 GLY A N 1
ATOM 566 C CA . GLY A 1 96 ? -21.558 30.914 -28.589 1.00 26.17 85 GLY A CA 1
ATOM 567 C C . GLY A 1 96 ? -20.711 29.754 -29.065 1.00 24.70 85 GLY A C 1
ATOM 568 O O . GLY A 1 96 ? -20.523 29.610 -30.281 1.00 24.40 85 GLY A O 1
ATOM 569 N N . SER A 1 97 ? -20.198 28.925 -28.158 1.00 23.40 86 SER A N 1
ATOM 570 C CA . SER A 1 97 ? -19.321 27.819 -28.515 1.00 20.76 86 SER A CA 1
ATOM 571 C C . SER A 1 97 ? -19.233 26.857 -27.336 1.00 22.30 86 SER A C 1
ATOM 572 O O . SER A 1 97 ? -19.635 27.184 -26.218 1.00 21.73 86 SER A O 1
ATOM 575 N N . VAL A 1 98 ? -18.723 25.657 -27.608 1.00 18.74 87 VAL A N 1
ATOM 576 C CA . VAL A 1 98 ? -18.243 24.730 -26.583 1.00 17.94 87 VAL A CA 1
ATOM 577 C C . VAL A 1 98 ? -16.816 24.376 -26.967 1.00 15.75 87 VAL A C 1
ATOM 578 O O . VAL A 1 98 ? -16.581 23.855 -28.061 1.00 16.87 87 VAL A O 1
ATOM 582 N N . ASP A 1 99 ? -15.862 24.651 -26.084 1.00 16.74 88 ASP A N 1
ATOM 583 C CA . ASP A 1 99 ? -14.468 24.425 -26.432 1.00 17.51 88 ASP A CA 1
ATOM 584 C C . ASP A 1 99 ? -13.772 23.424 -25.534 1.00 15.83 88 ASP A C 1
ATOM 585 O O . ASP A 1 99 ? -12.783 22.821 -25.962 1.00 13.86 88 ASP A O 1
ATOM 590 N N . VAL A 1 100 ? -14.255 23.235 -24.313 1.00 15.24 89 VAL A N 1
ATOM 591 C CA . VAL A 1 100 ? -13.663 22.316 -23.353 1.00 14.95 89 VAL A CA 1
ATOM 592 C C . VAL A 1 100 ? -14.796 21.642 -22.600 1.00 14.10 89 VAL A C 1
ATOM 593 O O . VAL A 1 100 ? -15.754 22.299 -22.176 1.00 14.38 89 VAL A O 1
ATOM 597 N N . LEU A 1 101 ? -14.688 20.330 -22.423 1.00 10.76 90 LEU A N 1
ATOM 598 C CA . LEU A 1 101 ? -15.574 19.592 -21.539 1.00 10.88 90 LEU A CA 1
ATOM 599 C C . LEU A 1 101 ? -14.714 18.940 -20.470 1.00 15.77 90 LEU A C 1
ATOM 600 O O . LEU A 1 101 ? -13.775 18.207 -20.793 1.00 13.06 90 LEU A O 1
ATOM 605 N N . VAL A 1 102 ? -15.029 19.226 -19.213 1.00 11.63 91 VAL A N 1
ATOM 606 C CA . VAL A 1 102 ? -14.458 18.533 -18.065 1.00 12.12 91 VAL A CA 1
ATOM 607 C C . VAL A 1 102 ? -15.566 17.657 -17.494 1.00 12.43 91 VAL A C 1
ATOM 608 O O . VAL A 1 102 ? -16.476 18.142 -16.809 1.00 13.47 91 VAL A O 1
ATOM 612 N N . ASN A 1 103 ? -15.496 16.355 -17.752 1.00 12.37 92 ASN A N 1
ATOM 613 C CA . ASN A 1 103 ? -16.498 15.424 -17.258 1.00 12.60 92 ASN A CA 1
ATOM 614 C C . ASN A 1 103 ? -16.060 14.979 -15.874 1.00 13.57 92 ASN A C 1
ATOM 615 O O . ASN A 1 103 ? -15.130 14.182 -15.729 1.00 13.96 92 ASN A O 1
ATOM 620 N N . ASN A 1 104 ? -16.733 15.504 -14.855 1.00 11.49 93 ASN A N 1
ATOM 621 C CA . ASN A 1 104 ? -16.310 15.318 -13.485 1.00 13.62 93 ASN A CA 1
ATOM 622 C C . ASN A 1 104 ? -17.365 14.663 -12.608 1.00 13.85 93 ASN A C 1
ATOM 623 O O . ASN A 1 104 ? -17.006 13.985 -11.641 1.00 16.15 93 ASN A O 1
ATOM 628 N N . ALA A 1 105 ? -18.647 14.797 -12.943 1.00 15.32 94 ALA A N 1
ATOM 629 C CA . ALA A 1 105 ? -19.714 14.223 -12.126 1.00 14.78 94 ALA A CA 1
ATOM 630 C C . ALA A 1 105 ? -19.492 12.737 -11.885 1.00 13.46 94 ALA A C 1
ATOM 631 O O . ALA A 1 105 ? -19.128 11.987 -12.791 1.00 16.93 94 ALA A O 1
ATOM 633 N N . GLY A 1 106 ? -19.697 12.314 -10.653 1.00 13.76 95 GLY A N 1
ATOM 634 C CA . GLY A 1 106 ? -19.489 10.933 -10.325 1.00 16.79 95 GLY A CA 1
ATOM 635 C C . GLY A 1 106 ? -19.807 10.707 -8.868 1.00 17.71 95 GLY A C 1
ATOM 636 O O . GLY A 1 106 ? -19.797 11.637 -8.054 1.00 19.96 95 GLY A O 1
ATOM 637 N N . ILE A 1 107 ? -20.105 9.449 -8.560 1.00 16.54 96 ILE A N 1
ATOM 638 C CA . ILE A 1 107 ? -20.452 9.017 -7.215 1.00 15.66 96 ILE A CA 1
ATOM 639 C C . ILE A 1 107 ? -19.658 7.761 -6.888 1.00 18.61 96 ILE A C 1
ATOM 640 O O . ILE A 1 107 ? -19.286 6.992 -7.780 1.00 16.49 96 ILE A O 1
ATOM 645 N N . CYS A 1 108 ? -19.394 7.551 -5.600 1.00 15.58 97 CYS A N 1
ATOM 646 C CA . CYS A 1 108 ? -18.809 6.300 -5.122 1.00 17.64 97 CYS A CA 1
ATOM 647 C C . CYS A 1 108 ? -19.447 5.914 -3.798 1.00 17.05 97 CYS A C 1
ATOM 648 O O . CYS A 1 108 ? -18.920 6.204 -2.719 1.00 21.99 97 CYS A O 1
ATOM 651 N N . PRO A 1 109 ? -20.580 5.244 -3.849 1.00 18.63 98 PRO A N 1
ATOM 652 C CA . PRO A 1 109 ? -21.208 4.745 -2.615 1.00 18.44 98 PRO A CA 1
ATOM 653 C C . PRO A 1 109 ? -20.542 3.458 -2.162 1.00 18.74 98 PRO A C 1
ATOM 654 O O . PRO A 1 109 ? -20.856 2.377 -2.674 1.00 19.75 98 PRO A O 1
ATOM 658 N N . PHE A 1 110 ? -19.604 3.577 -1.226 1.00 20.93 99 PHE A N 1
ATOM 659 C CA . PHE A 1 110 ? -18.849 2.428 -0.744 1.00 20.13 99 PHE A CA 1
ATOM 660 C C . PHE A 1 110 ? -19.783 1.300 -0.320 1.00 19.73 99 PHE A C 1
ATOM 661 O O . PHE A 1 110 ? -20.743 1.507 0.428 1.00 18.19 99 PHE A O 1
ATOM 669 N N . HIS A 1 111 ? -19.511 0.101 -0.824 1.00 17.29 100 HIS A N 1
ATOM 670 C CA . HIS A 1 111 ? -20.393 -1.023 -0.565 1.00 18.63 100 HIS A CA 1
ATOM 671 C C . HIS A 1 111 ? -19.658 -2.317 -0.884 1.00 19.38 100 HIS A C 1
ATOM 672 O O . HIS A 1 111 ? -18.849 -2.368 -1.816 1.00 17.63 100 HIS A O 1
ATOM 679 N N . SER A 1 112 ? -19.938 -3.354 -0.106 1.00 17.20 101 SER A N 1
ATOM 680 C CA . SER A 1 112 ? -19.303 -4.636 -0.356 1.00 16.42 101 SER A CA 1
ATOM 681 C C . SER A 1 112 ? -19.885 -5.286 -1.607 1.00 14.42 101 SER A C 1
ATOM 682 O O . SER A 1 112 ? -20.963 -4.923 -2.092 1.00 15.81 101 SER A O 1
ATOM 685 N N . PHE A 1 113 ? -19.141 -6.267 -2.120 1.00 14.47 102 PHE A N 1
ATOM 686 C CA . PHE A 1 113 ? -19.410 -6.825 -3.440 1.00 16.59 102 PHE A CA 1
ATOM 687 C C . PHE A 1 113 ? -20.511 -7.879 -3.392 1.00 18.07 102 PHE A C 1
ATOM 688 O O . PHE A 1 113 ? -21.432 -7.861 -4.214 1.00 17.18 102 PHE A O 1
ATOM 696 N N . LEU A 1 114 ? -20.443 -8.797 -2.427 1.00 17.50 103 LEU A N 1
ATOM 697 C CA . LEU A 1 114 ? -21.329 -9.955 -2.475 1.00 18.72 103 LEU A CA 1
ATOM 698 C C . LEU A 1 114 ? -22.787 -9.599 -2.214 1.00 18.28 103 LEU A C 1
ATOM 699 O O . LEU A 1 114 ? -23.675 -10.336 -2.657 1.00 19.63 103 LEU A O 1
ATOM 704 N N . ASP A 1 115 ? -23.057 -8.498 -1.515 1.00 20.57 104 ASP A N 1
ATOM 705 C CA . ASP A 1 115 ? -24.422 -8.055 -1.267 1.00 20.63 104 ASP A CA 1
ATOM 706 C C . ASP A 1 115 ? -24.755 -6.761 -2.002 1.00 19.11 104 ASP A C 1
ATOM 707 O O . ASP A 1 115 ? -25.734 -6.092 -1.663 1.00 21.00 104 ASP A O 1
ATOM 712 N N . MET A 1 116 ? -23.970 -6.403 -3.014 1.00 19.02 105 MET A N 1
ATOM 713 C CA . MET A 1 116 ? -24.214 -5.198 -3.787 1.00 18.04 105 MET A CA 1
ATOM 714 C C . MET A 1 116 ? -25.625 -5.196 -4.375 1.00 21.64 105 MET A C 1
ATOM 715 O O . MET A 1 116 ? -25.964 -6.100 -5.153 1.00 19.45 105 MET A O 1
ATOM 720 N N . PRO A 1 117 ? -26.459 -4.207 -4.044 1.00 21.60 106 PRO A N 1
ATOM 721 C CA . PRO A 1 117 ? -27.790 -4.130 -4.663 1.00 25.72 106 PRO A CA 1
ATOM 722 C C . PRO A 1 117 ? -27.694 -3.803 -6.148 1.00 22.20 106 PRO A C 1
ATOM 723 O O . PRO A 1 117 ? -26.823 -3.045 -6.577 1.00 21.68 106 PRO A O 1
ATOM 727 N N . ARG A 1 118 ? -28.604 -4.386 -6.937 1.00 23.64 107 ARG A N 1
ATOM 728 C CA . ARG A 1 118 ? -28.621 -4.111 -8.372 1.00 18.59 107 ARG A CA 1
ATOM 729 C C . ARG A 1 118 ? -28.848 -2.627 -8.655 1.00 20.49 107 ARG A C 1
ATOM 730 O O . ARG A 1 118 ? -28.196 -2.050 -9.531 1.00 19.10 107 ARG A O 1
ATOM 732 N N . GLU A 1 119 ? -29.746 -1.980 -7.904 1.00 21.17 108 GLU A N 1
ATOM 733 C CA . GLU A 1 119 ? -30.022 -0.566 -8.147 1.00 20.34 108 GLU A CA 1
ATOM 734 C C . GLU A 1 119 ? -28.793 0.292 -7.877 1.00 20.07 108 GLU A C 1
ATOM 735 O O . GLU A 1 119 ? -28.485 1.213 -8.644 1.00 21.77 108 GLU A O 1
ATOM 737 N N . LEU A 1 120 ? -28.079 0.011 -6.785 1.00 19.90 109 LEU A N 1
ATOM 738 C CA . LEU A 1 120 ? -26.901 0.809 -6.463 1.00 20.10 109 LEU A CA 1
ATOM 739 C C . LEU A 1 120 ? -25.825 0.645 -7.525 1.00 17.93 109 LEU A C 1
ATOM 740 O O . LEU A 1 120 ? -25.194 1.628 -7.930 1.00 20.30 109 LEU A O 1
ATOM 745 N N . TYR A 1 121 ? -25.619 -0.588 -8.000 1.00 17.73 110 TYR A N 1
ATOM 746 C CA . TYR A 1 121 ? -24.667 -0.815 -9.087 1.00 14.18 110 TYR A CA 1
ATOM 747 C C . TYR A 1 121 ? -25.074 -0.044 -10.335 1.00 17.03 110 TYR A C 1
ATOM 748 O O . TYR A 1 121 ? -24.258 0.664 -10.940 1.00 14.11 110 TYR A O 1
ATOM 757 N N . LEU A 1 122 ? -26.340 -0.182 -10.746 1.00 16.12 111 LEU A N 1
ATOM 758 C CA . LEU A 1 122 ? -26.775 0.451 -11.984 1.00 18.46 111 LEU A CA 1
ATOM 759 C C . LEU A 1 122 ? -26.722 1.966 -11.896 1.00 15.41 111 LEU A C 1
ATOM 760 O O . LEU A 1 122 ? -26.487 2.633 -12.907 1.00 18.15 111 LEU A O 1
ATOM 765 N N . LYS A 1 123 ? -26.942 2.528 -10.702 1.00 18.40 112 LYS A N 1
ATOM 766 C CA . LYS A 1 123 ? -26.852 3.972 -10.524 1.00 15.90 112 LYS A CA 1
ATOM 767 C C . LYS A 1 123 ? -25.409 4.454 -10.649 1.00 16.28 112 LYS A C 1
ATOM 768 O O . LYS A 1 123 ? -25.148 5.543 -11.176 1.00 16.95 112 LYS A O 1
ATOM 774 N N . THR A 1 124 ? -24.458 3.645 -10.189 1.00 18.60 113 THR A N 1
ATOM 775 C CA . THR A 1 124 ? -23.059 4.046 -10.271 1.00 14.40 113 THR A CA 1
ATOM 776 C C . THR A 1 124 ? -22.558 3.991 -11.709 1.00 14.70 113 THR A C 1
ATOM 777 O O . THR A 1 124 ? -21.911 4.928 -12.178 1.00 15.10 113 THR A O 1
ATOM 781 N N . VAL A 1 125 ? -22.872 2.919 -12.434 1.00 13.28 114 VAL A N 1
ATOM 782 C CA . VAL A 1 125 ? -22.505 2.869 -13.846 1.00 14.55 114 VAL A CA 1
ATOM 783 C C . VAL A 1 125 ? -23.241 3.952 -14.633 1.00 13.72 114 VAL A C 1
ATOM 784 O O . VAL A 1 125 ? -22.667 4.590 -15.530 1.00 14.33 114 VAL A O 1
ATOM 788 N N . GLY A 1 126 ? -24.527 4.163 -14.338 1.00 13.96 115 GLY A N 1
ATOM 789 C CA . GLY A 1 126 ? -25.284 5.161 -15.075 1.00 16.00 115 GLY A CA 1
ATOM 790 C C . GLY A 1 126 ? -24.752 6.568 -14.889 1.00 15.77 115 GLY A C 1
ATOM 791 O O . GLY A 1 126 ? -24.662 7.340 -15.847 1.00 17.32 115 GLY A O 1
ATOM 792 N N . THR A 1 127 ? -24.399 6.928 -13.653 1.00 16.55 116 THR A N 1
ATOM 793 C CA . THR A 1 127 ? -23.915 8.283 -13.403 1.00 14.22 116 THR A CA 1
ATOM 794 C C . THR A 1 127 ? -22.477 8.477 -13.870 1.00 15.24 116 THR A C 1
ATOM 795 O O . THR A 1 127 ? -22.155 9.486 -14.506 1.00 17.34 116 THR A O 1
ATOM 799 N N . ASN A 1 128 ? -21.615 7.501 -13.609 1.00 15.68 117 ASN A N 1
ATOM 800 C CA . ASN A 1 128 ? -20.181 7.680 -13.766 1.00 14.76 117 ASN A CA 1
ATOM 801 C C . ASN A 1 128 ? -19.688 7.417 -15.169 1.00 16.05 117 ASN A C 1
ATOM 802 O O . ASN A 1 128 ? -18.718 8.052 -15.595 1.00 14.48 117 ASN A O 1
ATOM 807 N N . LEU A 1 129 ? -20.309 6.474 -15.878 1.00 13.69 118 LEU A N 1
ATOM 808 C CA . LEU A 1 129 ? -19.829 6.047 -17.189 1.00 12.99 118 LEU A CA 1
ATOM 809 C C . LEU A 1 129 ? -20.844 6.318 -18.289 1.00 12.63 118 LEU A C 1
ATOM 810 O O . LEU A 1 129 ? -20.507 6.989 -19.278 1.00 15.70 118 LEU A O 1
ATOM 815 N N . ASN A 1 130 ? -22.076 5.815 -18.160 1.00 14.64 119 ASN A N 1
ATOM 816 C CA . ASN A 1 130 ? -23.047 5.943 -19.250 1.00 13.85 119 ASN A CA 1
ATOM 817 C C . ASN A 1 130 ? -23.407 7.401 -19.515 1.00 14.89 119 ASN A C 1
ATOM 818 O O . ASN A 1 130 ? -23.474 7.840 -20.674 1.00 13.80 119 ASN A O 1
ATOM 823 N N . GLY A 1 131 ? -23.663 8.166 -18.452 1.00 16.10 120 GLY A N 1
ATOM 824 C CA . GLY A 1 131 ? -23.930 9.583 -18.625 1.00 14.61 120 GLY A CA 1
ATOM 825 C C . GLY A 1 131 ? -22.732 10.334 -19.164 1.00 16.22 120 GLY A C 1
ATOM 826 O O . GLY A 1 131 ? -22.872 11.244 -19.988 1.00 16.92 120 GLY A O 1
ATOM 827 N N . ALA A 1 132 ? -21.532 9.949 -18.724 1.00 16.49 121 ALA A N 1
ATOM 828 C CA . ALA A 1 132 ? -20.324 10.539 -19.283 1.00 15.24 121 ALA A CA 1
ATOM 829 C C . ALA A 1 132 ? -20.228 10.286 -20.784 1.00 13.99 121 ALA A C 1
ATOM 830 O O . ALA A 1 132 ? -19.893 11.198 -21.542 1.00 15.79 121 ALA A O 1
ATOM 832 N N . TYR A 1 133 ? -20.516 9.054 -21.226 1.00 13.69 122 TYR A N 1
ATOM 833 C CA . TYR A 1 133 ? -20.445 8.718 -22.645 1.00 13.64 122 TYR A CA 1
ATOM 834 C C . TYR A 1 133 ? -21.267 9.689 -23.482 1.00 13.72 122 TYR A C 1
ATOM 835 O O . TYR A 1 133 ? -20.792 10.215 -24.489 1.00 13.32 122 TYR A O 1
ATOM 844 N N . PHE A 1 134 ? -22.503 9.952 -23.071 1.00 14.58 123 PHE A N 1
ATOM 845 C CA . PHE A 1 134 ? -23.356 10.795 -23.893 1.00 14.83 123 PHE A CA 1
ATOM 846 C C . PHE A 1 134 ? -23.157 12.283 -23.641 1.00 13.71 123 PHE A C 1
ATOM 847 O O . PHE A 1 134 ? -23.477 13.090 -24.523 1.00 18.24 123 PHE A O 1
ATOM 855 N N . THR A 1 135 ? -22.573 12.667 -22.502 1.00 14.80 124 THR A N 1
ATOM 856 C CA . THR A 1 135 ? -22.130 14.047 -22.339 1.00 12.92 124 THR A CA 1
ATOM 857 C C . THR A 1 135 ? -20.918 14.335 -23.215 1.00 13.81 124 THR A C 1
ATOM 858 O O . THR A 1 135 ? -20.860 15.372 -23.888 1.00 12.75 124 THR A O 1
ATOM 862 N N . VAL A 1 136 ? -19.947 13.416 -23.229 1.00 13.77 125 VAL A N 1
ATOM 863 C CA . VAL A 1 136 ? -18.817 13.531 -24.148 1.00 12.75 125 VAL A CA 1
ATOM 864 C C . VAL A 1 136 ? -19.319 13.566 -25.586 1.00 11.51 125 VAL A C 1
ATOM 865 O O . VAL A 1 136 ? -18.846 14.361 -26.409 1.00 15.02 125 VAL A O 1
ATOM 869 N N . GLN A 1 137 ? -20.327 12.746 -25.890 1.00 14.31 126 GLN A N 1
ATOM 870 C CA . GLN A 1 137 ? -20.847 12.678 -27.250 1.00 12.52 126 GLN A CA 1
ATOM 871 C C . GLN A 1 137 ? -21.435 14.014 -27.687 1.00 14.41 126 GLN A C 1
ATOM 872 O O . GLN A 1 137 ? -21.169 14.493 -28.794 1.00 16.42 126 GLN A O 1
ATOM 878 N N . ALA A 1 138 ? -22.233 14.637 -26.819 1.00 16.09 127 ALA A N 1
ATOM 879 C CA . ALA A 1 138 ? -22.838 15.917 -27.171 1.00 16.54 127 ALA A CA 1
ATOM 880 C C . ALA A 1 138 ? -21.789 17.010 -27.337 1.00 13.66 127 ALA A C 1
ATOM 881 O O . ALA A 1 138 ? -21.858 17.810 -28.279 1.00 17.29 127 ALA A O 1
ATOM 883 N N . ALA A 1 139 ? -20.818 17.088 -26.419 1.00 15.02 128 ALA A N 1
ATOM 884 C CA . ALA A 1 139 ? -19.805 18.131 -26.521 1.00 14.46 128 ALA A CA 1
ATOM 885 C C . ALA A 1 139 ? -18.939 17.935 -27.753 1.00 15.45 128 ALA A C 1
ATOM 886 O O . ALA A 1 139 ? -18.627 18.900 -28.455 1.00 14.29 128 ALA A O 1
ATOM 888 N N . ALA A 1 140 ? -18.546 16.689 -28.033 1.00 14.95 129 ALA A N 1
ATOM 889 C CA . ALA A 1 140 ? -17.713 16.419 -29.197 1.00 15.76 129 ALA A CA 1
ATOM 890 C C . ALA A 1 140 ? -18.453 16.736 -30.492 1.00 11.16 129 ALA A C 1
ATOM 891 O O . ALA A 1 140 ? -17.852 17.228 -31.452 1.00 18.34 129 ALA A O 1
ATOM 893 N N . ARG A 1 141 ? -19.754 16.450 -30.535 1.00 13.01 130 ARG A N 1
ATOM 894 C CA . ARG A 1 141 ? -20.565 16.793 -31.701 1.00 16.65 130 ARG A CA 1
ATOM 895 C C . ARG A 1 141 ? -20.495 18.285 -31.998 1.00 14.61 130 ARG A C 1
ATOM 896 O O . ARG A 1 141 ? -20.308 18.697 -33.150 1.00 19.53 130 ARG A O 1
ATOM 904 N N . ARG A 1 142 ? -20.634 19.112 -30.960 1.00 13.40 131 ARG A N 1
ATOM 905 C CA . ARG A 1 142 ? -20.549 20.559 -31.135 1.00 12.78 131 ARG A CA 1
ATOM 906 C C . ARG A 1 142 ? -19.146 20.986 -31.539 1.00 15.31 131 ARG A C 1
ATOM 907 O O . ARG A 1 142 ? -18.970 21.794 -32.458 1.00 16.59 131 ARG A O 1
ATOM 915 N N . MET A 1 143 ? -18.126 20.443 -30.871 1.00 15.54 132 MET A N 1
ATOM 916 C CA . MET A 1 143 ? -16.754 20.787 -31.226 1.00 14.48 132 MET A CA 1
ATOM 917 C C . MET A 1 143 ? -16.445 20.450 -32.681 1.00 13.63 132 MET A C 1
ATOM 918 O O . MET A 1 143 ? -15.719 21.193 -33.350 1.00 14.39 132 MET A O 1
ATOM 923 N N . LYS A 1 144 ? -16.970 19.326 -33.177 1.00 14.58 133 LYS A N 1
ATOM 924 C CA . LYS A 1 144 ? -16.716 18.928 -34.561 1.00 15.37 133 LYS A CA 1
ATOM 925 C C . LYS A 1 144 ? -17.434 19.846 -35.538 1.00 17.40 133 LYS A C 1
ATOM 926 O O . LYS A 1 144 ? -16.893 20.181 -36.599 1.00 19.25 133 LYS A O 1
ATOM 932 N N . GLU A 1 145 ? -18.664 20.239 -35.204 1.00 17.72 134 GLU A N 1
ATOM 933 C CA . GLU A 1 145 ? -19.407 21.172 -36.046 1.00 17.56 134 GLU A CA 1
ATOM 934 C C . GLU A 1 145 ? -18.686 22.509 -36.153 1.00 16.26 134 GLU A C 1
ATOM 935 O O . GLU A 1 145 ? -18.642 23.112 -37.236 1.00 18.91 134 GLU A O 1
ATOM 941 N N . GLN A 1 146 ? -18.089 22.976 -35.047 1.00 14.76 135 GLN A N 1
ATOM 942 C CA . GLN A 1 146 ? -17.412 24.271 -35.048 1.00 14.61 135 GLN A CA 1
ATOM 943 C C . GLN A 1 146 ? -16.135 24.247 -35.877 1.00 18.81 135 GLN A C 1
ATOM 944 O O . GLN A 1 146 ? -15.780 25.250 -36.509 1.00 18.76 135 GLN A O 1
ATOM 950 N N . GLY A 1 147 ? -15.406 23.135 -35.851 1.00 16.13 136 GLY A N 1
ATOM 951 C CA . GLY A 1 147 ? -14.204 23.025 -36.648 1.00 16.15 136 GLY A CA 1
ATOM 952 C C . GLY A 1 147 ? -12.985 23.744 -36.127 1.00 17.37 136 GLY A C 1
ATOM 953 O O . GLY A 1 147 ? -12.053 23.992 -36.899 1.00 21.01 136 GLY A O 1
ATOM 954 N N . ARG A 1 148 ? -12.947 24.090 -34.838 1.00 18.05 137 ARG A N 1
ATOM 955 C CA . ARG A 1 148 ? -11.799 24.760 -34.245 1.00 18.66 137 ARG A CA 1
ATOM 956 C C . ARG A 1 148 ? -10.998 23.832 -33.338 1.00 16.34 137 ARG A C 1
ATOM 957 O O . ARG A 1 148 ? -10.059 24.289 -32.676 1.00 21.20 137 ARG A O 1
ATOM 965 N N . GLY A 1 149 ? -11.335 22.542 -33.314 1.00 15.87 138 GLY A N 1
ATOM 966 C CA . GLY A 1 149 ? -10.764 21.619 -32.351 1.00 16.70 138 GLY A CA 1
ATOM 967 C C . GLY A 1 149 ? -11.429 21.753 -30.990 1.00 15.38 138 GLY A C 1
ATOM 968 O O . GLY A 1 149 ? -12.352 22.539 -30.780 1.00 15.36 138 GLY A O 1
ATOM 969 N N . GLY A 1 150 ? -10.936 20.970 -30.042 1.00 15.46 139 GLY A N 1
ATOM 970 C CA . GLY A 1 150 ? -11.503 21.034 -28.708 1.00 11.89 139 GLY A CA 1
ATOM 971 C C . GLY A 1 150 ? -10.681 20.208 -27.743 1.00 12.36 139 GLY A C 1
ATOM 972 O O . GLY A 1 150 ? -9.694 19.574 -28.118 1.00 11.94 139 GLY A O 1
ATOM 973 N N . ALA A 1 151 ? -11.095 20.234 -26.474 1.00 12.33 140 ALA A N 1
ATOM 974 C CA . ALA A 1 151 ? -10.400 19.480 -25.435 1.00 14.11 140 ALA A CA 1
ATOM 975 C C . ALA A 1 151 ? -11.421 18.854 -24.501 1.00 13.81 140 ALA A C 1
ATOM 976 O O . ALA A 1 151 ? -12.311 19.547 -23.998 1.00 15.00 140 ALA A O 1
ATOM 978 N N . ILE A 1 152 ? -11.292 17.549 -24.274 1.00 10.95 141 ILE A N 1
ATOM 979 C CA . ILE A 1 152 ? -12.187 16.804 -23.401 1.00 9.50 141 ILE A CA 1
ATOM 980 C C . ILE A 1 152 ? -11.325 16.150 -22.332 1.00 13.89 141 ILE A C 1
ATOM 981 O O . ILE A 1 152 ? -10.299 15.541 -22.651 1.00 12.31 141 ILE A O 1
ATOM 986 N N . ILE A 1 153 ? -11.715 16.316 -21.070 1.00 10.43 142 ILE A N 1
ATOM 987 C CA . ILE A 1 153 ? -10.973 15.786 -19.928 1.00 11.89 142 ILE A CA 1
ATOM 988 C C . ILE A 1 153 ? -11.957 15.006 -19.089 1.00 12.03 142 ILE A C 1
ATOM 989 O O . ILE A 1 153 ? -12.994 15.550 -18.695 1.00 12.57 142 ILE A O 1
ATOM 994 N N . ALA A 1 154 ? -11.646 13.738 -18.819 1.00 11.23 143 ALA A N 1
ATOM 995 C CA . ALA A 1 154 ? -12.444 12.910 -17.930 1.00 10.98 143 ALA A CA 1
ATOM 996 C C . ALA A 1 154 ? -11.728 12.790 -16.595 1.00 15.43 143 ALA A C 1
ATOM 997 O O . ALA A 1 154 ? -10.522 12.522 -16.557 1.00 12.59 143 ALA A O 1
ATOM 999 N N . VAL A 1 155 ? -12.461 13.008 -15.508 1.00 9.67 144 VAL A N 1
ATOM 1000 C CA . VAL A 1 155 ? -11.917 12.788 -14.169 1.00 10.03 144 VAL A CA 1
ATOM 1001 C C . VAL A 1 155 ? -12.119 11.311 -13.842 1.00 11.51 144 VAL A C 1
ATOM 1002 O O . VAL A 1 155 ? -13.212 10.880 -13.466 1.00 15.92 144 VAL A O 1
ATOM 1006 N N . SER A 1 156 ? -11.051 10.532 -14.035 1.00 13.57 145 SER A N 1
ATOM 1007 C CA . SER A 1 156 ? -10.997 9.096 -13.775 1.00 13.32 145 SER A CA 1
ATOM 1008 C C . SER A 1 156 ? -10.483 8.924 -12.348 1.00 15.46 145 SER A C 1
ATOM 1009 O O . SER A 1 156 ? -10.889 9.684 -11.472 1.00 15.24 145 SER A O 1
ATOM 1012 N N . SER A 1 157 ? -9.593 7.969 -12.091 1.00 12.70 146 SER A N 1
ATOM 1013 C CA . SER A 1 157 ? -9.091 7.801 -10.733 1.00 15.65 146 SER A CA 1
ATOM 1014 C C . SER A 1 157 ? -7.833 6.961 -10.797 1.00 13.26 146 SER A C 1
ATOM 1015 O O . SER A 1 157 ? -7.630 6.198 -11.741 1.00 13.19 146 SER A O 1
ATOM 1018 N N . ILE A 1 158 ? -7.000 7.088 -9.755 1.00 12.76 147 ILE A N 1
ATOM 1019 C CA . ILE A 1 158 ? -6.001 6.053 -9.509 1.00 11.97 147 ILE A CA 1
ATOM 1020 C C . ILE A 1 158 ? -6.677 4.689 -9.509 1.00 14.05 147 ILE A C 1
ATOM 1021 O O . ILE A 1 158 ? -6.098 3.694 -9.958 1.00 12.27 147 ILE A O 1
ATOM 1026 N N . SER A 1 159 ? -7.931 4.630 -9.060 1.00 13.41 148 SER A N 1
ATOM 1027 C CA . SER A 1 159 ? -8.647 3.364 -9.014 1.00 12.53 148 SER A CA 1
ATOM 1028 C C . SER A 1 159 ? -9.054 2.870 -10.392 1.00 15.02 148 SER A C 1
ATOM 1029 O O . SER A 1 159 ? -9.775 1.868 -10.483 1.00 15.77 148 SER A O 1
ATOM 1032 N N . ALA A 1 160 ? -8.645 3.560 -11.458 1.00 13.61 149 ALA A N 1
ATOM 1033 C CA . ALA A 1 160 ? -8.683 2.989 -12.797 1.00 13.15 149 ALA A CA 1
ATOM 1034 C C . ALA A 1 160 ? -7.535 2.023 -13.031 1.00 12.70 149 ALA A C 1
ATOM 1035 O O . ALA A 1 160 ? -7.578 1.247 -13.995 1.00 13.78 149 ALA A O 1
ATOM 1037 N N . LEU A 1 161 ? -6.516 2.067 -12.167 1.00 12.19 150 LEU A N 1
ATOM 1038 C CA . LEU A 1 161 ? -5.289 1.296 -12.315 1.00 13.55 150 LEU A CA 1
ATOM 1039 C C . LEU A 1 161 ? -5.161 0.179 -11.303 1.00 13.64 150 LEU A C 1
ATOM 1040 O O . LEU A 1 161 ? -4.404 -0.769 -11.544 1.00 13.86 150 LEU A O 1
ATOM 1045 N N . VAL A 1 162 ? -5.857 0.299 -10.170 1.00 13.43 151 VAL A N 1
ATOM 1046 C CA . VAL A 1 162 ? -5.762 -0.609 -9.038 1.00 14.31 151 VAL A CA 1
ATOM 1047 C C . VAL A 1 162 ? -7.173 -0.828 -8.504 1.00 15.04 151 VAL A C 1
ATOM 1048 O O . VAL A 1 162 ? -8.131 -0.201 -8.952 1.00 15.72 151 VAL A O 1
ATOM 1052 N N . GLY A 1 163 ? -7.305 -1.737 -7.541 1.00 13.23 152 GLY A N 1
ATOM 1053 C CA . GLY A 1 163 ? -8.610 -2.150 -7.072 1.00 13.28 152 GLY A CA 1
ATOM 1054 C C . GLY A 1 163 ? -9.061 -1.478 -5.781 1.00 14.55 152 GLY A C 1
ATOM 1055 O O . GLY A 1 163 ? -8.310 -0.801 -5.086 1.00 13.38 152 GLY A O 1
ATOM 1056 N N . GLY A 1 164 ? -10.335 -1.700 -5.458 1.00 13.82 153 GLY A N 1
ATOM 1057 C CA . GLY A 1 164 ? -10.860 -1.353 -4.144 1.00 15.60 153 GLY A CA 1
ATOM 1058 C C . GLY A 1 164 ? -11.934 -2.335 -3.719 1.00 14.38 153 GLY A C 1
ATOM 1059 O O . GLY A 1 164 ? -12.906 -2.524 -4.449 1.00 13.84 153 GLY A O 1
ATOM 1060 N N . ALA A 1 165 ? -11.780 -2.956 -2.543 1.00 14.38 154 ALA A N 1
ATOM 1061 C CA . ALA A 1 165 ? -12.690 -4.026 -2.138 1.00 15.73 154 ALA A CA 1
ATOM 1062 C C . ALA A 1 165 ? -14.134 -3.537 -2.050 1.00 16.73 154 ALA A C 1
ATOM 1063 O O . ALA A 1 165 ? -15.067 -4.270 -2.410 1.00 16.38 154 ALA A O 1
ATOM 1065 N N . MET A 1 166 ? -14.336 -2.308 -1.565 1.00 14.25 155 MET A N 1
ATOM 1066 C CA . MET A 1 166 ? -15.650 -1.691 -1.436 1.00 13.88 155 MET A CA 1
ATOM 1067 C C . MET A 1 166 ? -16.006 -0.836 -2.637 1.00 16.42 155 MET A C 1
ATOM 1068 O O . MET A 1 166 ? -16.913 0.004 -2.553 1.00 14.40 155 MET A O 1
ATOM 1073 N N . GLN A 1 167 ? -15.317 -1.038 -3.759 1.00 12.02 156 GLN A N 1
ATOM 1074 C CA . GLN A 1 167 ? -15.502 -0.226 -4.952 1.00 12.79 156 GLN A CA 1
ATOM 1075 C C . GLN A 1 167 ? -15.606 -1.100 -6.192 1.00 12.80 156 GLN A C 1
ATOM 1076 O O . GLN A 1 167 ? -15.257 -0.657 -7.288 1.00 14.12 156 GLN A O 1
ATOM 1082 N N . THR A 1 168 ? -16.065 -2.348 -6.033 1.00 14.67 157 THR A N 1
ATOM 1083 C CA . THR A 1 168 ? -16.157 -3.240 -7.192 1.00 10.33 157 THR A CA 1
ATOM 1084 C C . THR A 1 168 ? -17.100 -2.689 -8.252 1.00 14.38 157 THR A C 1
ATOM 1085 O O . THR A 1 168 ? -16.925 -2.977 -9.437 1.00 12.14 157 THR A O 1
ATOM 1089 N N . HIS A 1 169 ? -18.111 -1.920 -7.842 1.00 15.72 158 HIS A N 1
ATOM 1090 C CA . HIS A 1 169 ? -19.037 -1.277 -8.766 1.00 12.96 158 HIS A CA 1
ATOM 1091 C C . HIS A 1 169 ? -18.484 0.018 -9.342 1.00 14.21 158 HIS A C 1
ATOM 1092 O O . HIS A 1 169 ? -18.947 0.461 -10.397 1.00 15.89 158 HIS A O 1
ATOM 1099 N N . TYR A 1 170 ? -17.504 0.625 -8.674 1.00 13.78 159 TYR A N 1
ATOM 1100 C CA . TYR A 1 170 ? -17.003 1.946 -9.017 1.00 13.28 159 TYR A CA 1
ATOM 1101 C C . TYR A 1 170 ? -15.728 1.914 -9.843 1.00 9.87 159 TYR A C 1
ATOM 1102 O O . TYR A 1 170 ? -15.621 2.673 -10.813 1.00 12.09 159 TYR A O 1
ATOM 1111 N N . THR A 1 171 ? -14.758 1.067 -9.490 1.00 11.89 160 THR A N 1
ATOM 1112 C CA . THR A 1 171 ? -13.518 1.072 -10.263 1.00 10.96 160 THR A CA 1
ATOM 1113 C C . THR A 1 171 ? -13.755 0.735 -11.734 1.00 10.48 160 THR A C 1
ATOM 1114 O O . THR A 1 171 ? -13.092 1.355 -12.581 1.00 10.85 160 THR A O 1
ATOM 1118 N N . PRO A 1 172 ? -14.701 -0.142 -12.120 1.00 10.74 161 PRO A N 1
ATOM 1119 C CA . PRO A 1 172 ? -14.948 -0.332 -13.561 1.00 9.61 161 PRO A CA 1
ATOM 1120 C C . PRO A 1 172 ? -15.430 0.918 -14.281 1.00 9.18 161 PRO A C 1
ATOM 1121 O O . PRO A 1 172 ? -15.172 1.060 -15.484 1.00 12.75 161 PRO A O 1
ATOM 1125 N N . THR A 1 173 ? -16.135 1.824 -13.593 1.00 10.03 162 THR A N 1
ATOM 1126 C CA . THR A 1 173 ? -16.561 3.061 -14.232 1.00 11.69 162 THR A CA 1
ATOM 1127 C C . THR A 1 173 ? -15.386 4.010 -14.433 1.00 10.24 162 THR A C 1
ATOM 1128 O O . THR A 1 173 ? -15.345 4.747 -15.426 1.00 14.38 162 THR A O 1
ATOM 1132 N N . LYS A 1 174 ? -14.421 4.008 -13.502 1.00 12.57 163 LYS A N 1
ATOM 1133 C CA . LYS A 1 174 ? -13.250 4.863 -13.660 1.00 12.68 163 LYS A CA 1
ATOM 1134 C C . LYS A 1 174 ? -12.315 4.320 -14.727 1.00 10.03 163 LYS A C 1
ATOM 1135 O O . LYS A 1 174 ? -11.750 5.087 -15.514 1.00 9.88 163 LYS A O 1
ATOM 1141 N N . ALA A 1 175 ? -12.136 2.999 -14.760 1.00 9.58 164 ALA A N 1
ATOM 1142 C CA . ALA A 1 175 ? -11.363 2.400 -15.839 1.00 10.15 164 ALA A CA 1
ATOM 1143 C C . ALA A 1 175 ? -12.077 2.574 -17.172 1.00 8.84 164 ALA A C 1
ATOM 1144 O O . ALA A 1 175 ? -11.435 2.844 -18.195 1.00 11.34 164 ALA A O 1
ATOM 1146 N N . GLY A 1 176 ? -13.410 2.447 -17.170 1.00 11.19 165 GLY A N 1
ATOM 1147 C CA . GLY A 1 176 ? -14.160 2.654 -18.401 1.00 11.87 165 GLY A CA 1
ATOM 1148 C C . GLY A 1 176 ? -14.017 4.067 -18.934 1.00 9.39 165 GLY A C 1
ATOM 1149 O O . GLY A 1 176 ? -13.957 4.277 -20.150 1.00 13.26 165 GLY A O 1
ATOM 1150 N N . LEU A 1 177 ? -13.979 5.060 -18.028 1.00 10.21 166 LEU A N 1
ATOM 1151 C CA . LEU A 1 177 ? -13.810 6.454 -18.445 1.00 9.72 166 LEU A CA 1
ATOM 1152 C C . LEU A 1 177 ? -12.467 6.673 -19.114 1.00 8.99 166 LEU A C 1
ATOM 1153 O O . LEU A 1 177 ? -12.375 7.376 -20.126 1.00 10.73 166 LEU A O 1
ATOM 1158 N N . LEU A 1 178 ? -11.406 6.098 -18.541 1.00 11.93 167 LEU A N 1
ATOM 1159 C CA . LEU A 1 178 ? -10.084 6.184 -19.143 1.00 11.11 167 LEU A CA 1
ATOM 1160 C C . LEU A 1 178 ? -10.096 5.566 -20.530 1.00 9.52 167 LEU A C 1
ATOM 1161 O O . LEU A 1 178 ? -9.596 6.155 -21.496 1.00 11.60 167 LEU A O 1
ATOM 1166 N N . SER A 1 179 ? -10.692 4.385 -20.646 1.00 9.94 168 SER A N 1
ATOM 1167 C CA . SER A 1 179 ? -10.745 3.699 -21.928 1.00 11.37 168 SER A CA 1
ATOM 1168 C C . SER A 1 179 ? -11.592 4.468 -22.934 1.00 11.31 168 SER A C 1
ATOM 1169 O O . SER A 1 179 ? -11.258 4.526 -24.127 1.00 10.99 168 SER A O 1
ATOM 1172 N N . LEU A 1 180 ? -12.689 5.071 -22.469 1.00 10.72 169 LEU A N 1
ATOM 1173 C CA . LEU A 1 180 ? -13.473 5.945 -23.334 1.00 11.89 169 LEU A CA 1
ATOM 1174 C C . LEU A 1 180 ? -12.623 7.088 -23.891 1.00 10.53 169 LEU A C 1
ATOM 1175 O O . LEU A 1 180 ? -12.729 7.432 -25.074 1.00 13.25 169 LEU A O 1
ATOM 1180 N N . MET A 1 181 ? -11.771 7.694 -23.059 1.00 9.93 170 MET A N 1
ATOM 1181 C CA . MET A 1 181 ? -10.902 8.744 -23.586 1.00 10.40 170 MET A CA 1
ATOM 1182 C C . MET A 1 181 ? -9.937 8.201 -24.634 1.00 10.23 170 MET A C 1
ATOM 1183 O O . MET A 1 181 ? -9.694 8.849 -25.652 1.00 10.02 170 MET A O 1
ATOM 1188 N N . GLN A 1 182 ? -9.396 7.002 -24.418 1.00 10.21 171 GLN A N 1
ATOM 1189 C CA . GLN A 1 182 ? -8.481 6.439 -25.404 1.00 10.06 171 GLN A CA 1
ATOM 1190 C C . GLN A 1 182 ? -9.179 6.216 -26.746 1.00 10.11 171 GLN A C 1
ATOM 1191 O O . GLN A 1 182 ? -8.635 6.551 -27.804 1.00 12.87 171 GLN A O 1
ATOM 1197 N N . SER A 1 183 ? -10.385 5.647 -26.718 1.00 10.84 172 SER A N 1
ATOM 1198 C CA . SER A 1 183 ? -11.102 5.358 -27.959 1.00 11.60 172 SER A CA 1
ATOM 1199 C C . SER A 1 183 ? -11.608 6.632 -28.625 1.00 10.80 172 SER A C 1
ATOM 1200 O O . SER A 1 183 ? -11.566 6.754 -29.854 1.00 12.77 172 SER A O 1
ATOM 1203 N N . CYS A 1 184 ? -12.079 7.600 -27.829 1.00 10.75 173 CYS A N 1
ATOM 1204 C CA . CYS A 1 184 ? -12.536 8.866 -28.398 1.00 11.31 173 CYS A CA 1
ATOM 1205 C C . CYS A 1 184 ? -11.373 9.656 -28.986 1.00 9.90 173 CYS A C 1
ATOM 1206 O O . CYS A 1 184 ? -11.553 10.418 -29.944 1.00 12.71 173 CYS A O 1
ATOM 1209 N N . ALA A 1 185 ? -10.170 9.503 -28.424 1.00 13.60 174 ALA A N 1
ATOM 1210 C CA . ALA A 1 185 ? -8.998 10.152 -29.002 1.00 11.85 174 ALA A CA 1
ATOM 1211 C C . ALA A 1 185 ? -8.788 9.751 -30.459 1.00 11.25 174 ALA A C 1
ATOM 1212 O O . ALA A 1 185 ? -8.411 10.589 -31.278 1.00 11.09 174 ALA A O 1
ATOM 1214 N N . ILE A 1 186 ? -8.994 8.467 -30.789 1.00 10.39 175 ILE A N 1
ATOM 1215 C CA . ILE A 1 186 ? -8.856 8.011 -32.168 1.00 11.75 175 ILE A CA 1
ATOM 1216 C C . ILE A 1 186 ? -9.991 8.564 -33.012 1.00 11.35 175 ILE A C 1
ATOM 1217 O O . ILE A 1 186 ? -9.773 9.088 -34.109 1.00 15.35 175 ILE A O 1
ATOM 1222 N N . ALA A 1 187 ? -11.221 8.451 -32.503 1.00 13.70 176 ALA A N 1
ATOM 1223 C CA . ALA A 1 187 ? -12.395 8.820 -33.283 1.00 15.85 176 ALA A CA 1
ATOM 1224 C C . ALA A 1 187 ? -12.440 10.311 -33.564 1.00 14.53 176 ALA A C 1
ATOM 1225 O O . ALA A 1 187 ? -12.930 10.719 -34.622 1.00 16.73 176 ALA A O 1
ATOM 1227 N N . LEU A 1 188 ? -11.917 11.129 -32.653 1.00 13.19 177 LEU A N 1
ATOM 1228 C CA . LEU A 1 188 ? -12.061 12.573 -32.735 1.00 13.50 177 LEU A CA 1
ATOM 1229 C C . LEU A 1 188 ? -10.763 13.292 -33.055 1.00 17.05 177 LEU A C 1
ATOM 1230 O O . LEU A 1 188 ? -10.788 14.508 -33.279 1.00 14.79 177 LEU A O 1
ATOM 1235 N N . GLY A 1 189 ? -9.640 12.577 -33.092 1.00 13.31 178 GLY A N 1
ATOM 1236 C CA . GLY A 1 189 ? -8.363 13.132 -33.490 1.00 14.33 178 GLY A CA 1
ATOM 1237 C C . GLY A 1 189 ? -8.347 13.906 -34.799 1.00 16.54 178 GLY A C 1
ATOM 1238 O O . GLY A 1 189 ? -7.767 14.997 -34.873 1.00 14.86 178 GLY A O 1
ATOM 1239 N N . PRO A 1 190 ? -8.953 13.356 -35.859 1.00 12.93 179 PRO A N 1
ATOM 1240 C CA . PRO A 1 190 ? -8.966 14.079 -37.148 1.00 15.77 179 PRO A CA 1
ATOM 1241 C C . PRO A 1 190 ? -9.704 15.399 -37.095 1.00 19.24 179 PRO A C 1
ATOM 1242 O O . PRO A 1 190 ? -9.598 16.195 -38.043 1.00 17.77 179 PRO A O 1
ATOM 1246 N N . TYR A 1 191 ? -10.435 15.668 -36.018 1.00 16.66 180 TYR A N 1
ATOM 1247 C CA . TYR A 1 191 ? -11.123 16.939 -35.862 1.00 16.04 180 TYR A CA 1
ATOM 1248 C C . TYR A 1 191 ? -10.448 17.834 -34.839 1.00 16.01 180 TYR A C 1
ATOM 1249 O O . TYR A 1 191 ? -11.024 18.858 -34.449 1.00 16.88 180 TYR A O 1
ATOM 1258 N N . GLY A 1 192 ? -9.222 17.497 -34.429 1.00 12.97 181 GLY A N 1
ATOM 1259 C CA . GLY A 1 192 ? -8.488 18.329 -33.503 1.00 14.90 181 GLY A CA 1
ATOM 1260 C C . GLY A 1 192 ? -9.053 18.327 -32.103 1.00 12.30 181 GLY A C 1
ATOM 1261 O O . GLY A 1 192 ? -8.745 19.234 -31.323 1.00 16.34 181 GLY A O 1
ATOM 1262 N N . ILE A 1 193 ? -9.858 17.331 -31.760 1.00 13.97 182 ILE A N 1
ATOM 1263 C CA . ILE A 1 193 ? -10.438 17.211 -30.425 1.00 11.10 182 ILE A CA 1
ATOM 1264 C C . ILE A 1 193 ? -9.574 16.255 -29.607 1.00 13.19 182 ILE A C 1
ATOM 1265 O O . ILE A 1 193 ? -9.508 15.057 -29.897 1.00 14.58 182 ILE A O 1
ATOM 1270 N N . ARG A 1 194 ? -8.947 16.781 -28.558 1.00 12.45 183 ARG A N 1
ATOM 1271 C CA . ARG A 1 194 ? -8.028 16.017 -27.734 1.00 12.43 183 ARG A CA 1
ATOM 1272 C C . ARG A 1 194 ? -8.781 15.461 -26.532 1.00 11.85 183 ARG A C 1
ATOM 1273 O O . ARG A 1 194 ? -9.567 16.179 -25.904 1.00 16.07 183 ARG A O 1
ATOM 1281 N N . CYS A 1 195 ? -8.560 14.179 -26.222 1.00 9.28 184 CYS A N 1
ATOM 1282 C CA . CYS A 1 195 ? -9.345 13.484 -25.200 1.00 10.28 184 CYS A CA 1
ATOM 1283 C C . CYS A 1 195 ? -8.392 12.839 -24.201 1.00 10.06 184 CYS A C 1
ATOM 1284 O O . CYS A 1 195 ? -7.624 11.943 -24.570 1.00 12.27 184 CYS A O 1
ATOM 1287 N N . ASN A 1 196 ? -8.446 13.269 -22.938 1.00 9.20 185 ASN A N 1
ATOM 1288 C CA . ASN A 1 196 ? -7.474 12.792 -21.974 1.00 9.24 185 ASN A CA 1
ATOM 1289 C C . ASN A 1 196 ? -8.167 12.507 -20.658 1.00 9.49 185 ASN A C 1
ATOM 1290 O O . ASN A 1 196 ? -9.259 13.006 -20.380 1.00 10.95 185 ASN A O 1
ATOM 1295 N N . ALA A 1 197 ? -7.518 11.685 -19.850 1.00 11.18 186 ALA A N 1
ATOM 1296 C CA . ALA A 1 197 ? -8.004 11.381 -18.513 1.00 8.30 186 ALA A CA 1
ATOM 1297 C C . ALA A 1 197 ? -7.042 11.902 -17.457 1.00 14.44 186 ALA A C 1
ATOM 1298 O O . ALA A 1 197 ? -5.830 11.793 -17.604 1.00 11.56 186 ALA A O 1
ATOM 1300 N N . VAL A 1 198 ? -7.594 12.471 -16.397 1.00 9.99 187 VAL A N 1
ATOM 1301 C CA . VAL A 1 198 ? -6.841 12.805 -15.199 1.00 11.60 187 VAL A CA 1
ATOM 1302 C C . VAL A 1 198 ? -7.261 11.824 -14.111 1.00 11.52 187 VAL A C 1
ATOM 1303 O O . VAL A 1 198 ? -8.437 11.451 -14.016 1.00 13.37 187 VAL A O 1
ATOM 1307 N N . LEU A 1 199 ? -6.286 11.364 -13.320 1.00 11.25 188 LEU A N 1
ATOM 1308 C CA . LEU A 1 199 ? -6.484 10.292 -12.339 1.00 11.52 188 LEU A CA 1
ATOM 1309 C C . LEU A 1 199 ? -6.127 10.794 -10.946 1.00 13.79 188 LEU A C 1
ATOM 1310 O O . LEU A 1 199 ? -4.991 10.611 -10.486 1.00 15.06 188 LEU A O 1
ATOM 1315 N N . PRO A 1 200 ? -7.063 11.412 -10.228 1.00 11.46 189 PRO A N 1
ATOM 1316 C CA . PRO A 1 200 ? -6.763 11.849 -8.859 1.00 12.06 189 PRO A CA 1
ATOM 1317 C C . PRO A 1 200 ? -6.483 10.658 -7.966 1.00 12.07 189 PRO A C 1
ATOM 1318 O O . PRO A 1 200 ? -7.047 9.573 -8.136 1.00 13.03 189 PRO A O 1
ATOM 1322 N N . GLY A 1 201 ? -5.607 10.875 -7.003 1.00 14.51 190 GLY A N 1
ATOM 1323 C CA . GLY A 1 201 ? -5.341 9.851 -6.027 1.00 12.43 190 GLY A CA 1
ATOM 1324 C C . GLY A 1 201 ? -6.400 9.897 -4.964 1.00 17.36 190 GLY A C 1
ATOM 1325 O O . GLY A 1 201 ? -7.594 9.748 -5.246 1.00 24.39 190 GLY A O 1
ATOM 1326 N N . THR A 1 202 ? -5.986 10.126 -3.742 1.00 12.55 191 THR A N 1
ATOM 1327 C CA . THR A 1 202 ? -6.924 10.257 -2.644 1.00 13.35 191 THR A CA 1
ATOM 1328 C C . THR A 1 202 ? -6.989 11.737 -2.298 1.00 12.77 191 THR A C 1
ATOM 1329 O O . THR A 1 202 ? -6.021 12.320 -1.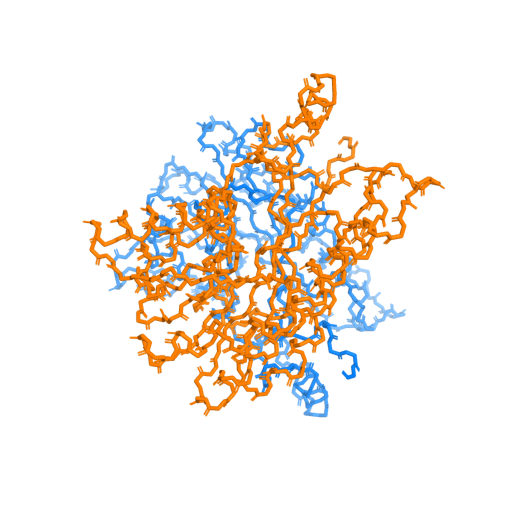806 1.00 13.60 191 THR A O 1
ATOM 1333 N N . ILE A 1 203 ? -8.118 12.350 -2.626 1.00 14.69 192 ILE A N 1
ATOM 1334 C CA . ILE A 1 203 ? -8.347 13.776 -2.450 1.00 15.84 192 ILE A CA 1
ATOM 1335 C C . ILE A 1 203 ? -9.391 13.919 -1.350 1.00 14.42 192 ILE A C 1
ATOM 1336 O O . ILE A 1 203 ? -10.468 13.320 -1.437 1.00 18.74 192 ILE A O 1
ATOM 1341 N N . ALA A 1 204 ? -9.075 14.682 -0.305 1.00 18.05 193 ALA A N 1
ATOM 1342 C CA . ALA A 1 204 ? -10.005 14.814 0.816 1.00 19.81 193 ALA A CA 1
ATOM 1343 C C . ALA A 1 204 ? -11.202 15.643 0.368 1.00 21.68 193 ALA A C 1
ATOM 1344 O O . ALA A 1 204 ? -11.110 16.866 0.250 1.00 26.14 193 ALA A O 1
ATOM 1346 N N . THR A 1 205 ? -12.329 14.978 0.082 1.00 21.86 194 THR A N 1
ATOM 1347 C CA . THR A 1 205 ? -13.554 15.646 -0.357 1.00 20.99 194 THR A CA 1
ATOM 1348 C C . THR A 1 205 ? -14.759 14.970 0.282 1.00 23.67 194 THR A C 1
ATOM 1349 O O . THR A 1 205 ? -14.632 14.030 1.071 1.00 22.81 194 THR A O 1
ATOM 1353 N N . ASP A 1 206 ? -15.951 15.437 -0.100 1.00 26.44 195 ASP A N 1
ATOM 1354 C CA . ASP A 1 206 ? -17.181 14.835 0.408 1.00 24.53 195 ASP A CA 1
ATOM 1355 C C . ASP A 1 206 ? -17.302 13.367 0.018 1.00 26.33 195 ASP A C 1
ATOM 1356 O O . ASP A 1 206 ? -17.961 12.592 0.719 1.00 25.42 195 ASP A O 1
ATOM 1361 N N . ILE A 1 207 ? -16.684 12.965 -1.097 1.00 23.19 196 ILE A N 1
ATOM 1362 C CA . ILE A 1 207 ? -16.848 11.596 -1.574 1.00 23.79 196 ILE A CA 1
ATOM 1363 C C . ILE A 1 207 ? -16.204 10.579 -0.638 1.00 21.52 196 ILE A C 1
ATOM 1364 O O . ILE A 1 207 ? -16.611 9.412 -0.627 1.00 23.03 196 ILE A O 1
ATOM 1369 N N . ASN A 1 208 ? -15.222 10.985 0.173 1.00 23.72 197 ASN A N 1
ATOM 1370 C CA . ASN A 1 208 ? -14.569 10.047 1.078 1.00 23.01 197 ASN A CA 1
ATOM 1371 C C . ASN A 1 208 ? -14.480 10.593 2.502 1.00 23.44 197 ASN A C 1
ATOM 1372 O O . ASN A 1 208 ? -13.652 10.120 3.292 1.00 25.06 197 ASN A O 1
ATOM 1377 N N . LYS A 1 209 ? -15.322 11.573 2.841 1.00 22.23 198 LYS A N 1
ATOM 1378 C CA . LYS A 1 209 ? -15.341 12.111 4.201 1.00 27.27 198 LYS A CA 1
ATOM 1379 C C . LYS A 1 209 ? -15.684 11.027 5.217 1.00 29.85 198 LYS A C 1
ATOM 1380 O O . LYS A 1 209 ? -15.002 10.878 6.238 1.00 30.77 198 LYS A O 1
ATOM 1386 N N . GLU A 1 210 ? -16.753 10.269 4.961 1.00 29.17 199 GLU A N 1
ATOM 1387 C CA . GLU A 1 210 ? -17.116 9.180 5.862 1.00 28.32 199 GLU A CA 1
ATOM 1388 C C . GLU A 1 210 ? -16.080 8.066 5.829 1.00 29.15 199 GLU A C 1
ATOM 1389 O O . GLU A 1 210 ? -15.741 7.494 6.870 1.00 28.23 199 GLU A O 1
ATOM 1395 N N . ASP A 1 211 ? -15.567 7.746 4.641 1.00 26.47 200 ASP A N 1
ATOM 1396 C CA . ASP A 1 211 ? -14.611 6.652 4.519 1.00 27.11 200 ASP A CA 1
ATOM 1397 C C . ASP A 1 211 ? -13.353 6.929 5.330 1.00 29.43 200 ASP A C 1
ATOM 1398 O O . ASP A 1 211 ? -12.884 6.072 6.089 1.00 26.71 200 ASP A O 1
ATOM 1403 N N . LEU A 1 212 ? -12.799 8.127 5.191 1.00 25.89 201 LEU A N 1
ATOM 1404 C CA . LEU A 1 212 ? -11.559 8.478 5.866 1.00 28.12 201 LEU A CA 1
ATOM 1405 C C . LEU A 1 212 ? -11.783 8.991 7.281 1.00 31.40 201 LEU A C 1
ATOM 1406 O O . LEU A 1 212 ? -10.818 9.384 7.942 1.00 31.39 201 LEU A O 1
ATOM 1411 N N . SER A 1 213 ? -13.031 9.002 7.753 1.00 29.47 202 SER A N 1
ATOM 1412 C CA . SER A 1 213 ? -13.311 9.233 9.165 1.00 33.50 202 SER A CA 1
ATOM 1413 C C . SER A 1 213 ? -12.801 8.097 10.039 1.00 39.16 202 SER A C 1
ATOM 1414 O O . SER A 1 213 ? -12.712 8.262 11.262 1.00 37.90 202 SER A O 1
ATOM 1417 N N . ASP A 1 214 ? -12.491 6.951 9.441 1.00 38.03 203 ASP A N 1
ATOM 1418 C CA . ASP A 1 214 ? -11.785 5.860 10.109 1.00 38.68 203 ASP A CA 1
ATOM 1419 C C . ASP A 1 214 ? -10.304 6.228 10.113 1.00 39.37 203 ASP A C 1
ATOM 1420 O O . ASP A 1 214 ? -9.607 6.066 9.107 1.00 36.14 203 ASP A O 1
ATOM 1425 N N . LEU A 1 215 ? -9.815 6.723 11.255 1.00 38.72 204 LEU A N 1
ATOM 1426 C CA . LEU A 1 215 ? -8.476 7.302 11.291 1.00 38.83 204 LEU A CA 1
ATOM 1427 C C . LEU A 1 215 ? -7.378 6.272 11.053 1.00 37.99 204 LEU A C 1
ATOM 1428 O O . LEU A 1 215 ? -6.281 6.647 10.624 1.00 38.37 204 LEU A O 1
ATOM 1433 N N . GLU A 1 216 ? -7.644 4.988 11.304 1.00 37.10 205 GLU A N 1
ATOM 1434 C CA . GLU A 1 216 ? -6.664 3.964 10.958 1.00 37.15 205 GLU A CA 1
ATOM 1435 C C . GLU A 1 216 ? -6.539 3.822 9.448 1.00 36.37 205 GLU A C 1
ATOM 1436 O O . GLU A 1 216 ? -5.432 3.646 8.924 1.00 34.95 205 GLU A O 1
ATOM 1438 N N . LYS A 1 217 ? -7.665 3.897 8.731 1.00 35.30 206 LYS A N 1
ATOM 1439 C CA . LYS A 1 217 ? -7.599 3.886 7.274 1.00 34.55 206 LYS A CA 1
ATOM 1440 C C . LYS A 1 217 ? -6.993 5.179 6.747 1.00 35.09 206 LYS A C 1
ATOM 1441 O O . LYS A 1 217 ? -6.194 5.156 5.802 1.00 33.11 206 LYS A O 1
ATOM 1447 N N . ARG A 1 218 ? -7.370 6.317 7.337 1.00 32.64 207 ARG A N 1
ATOM 1448 C CA . ARG A 1 218 ? -6.809 7.591 6.903 1.00 32.80 207 ARG A CA 1
ATOM 1449 C C . ARG A 1 218 ? -5.295 7.604 7.068 1.00 33.95 207 ARG A C 1
ATOM 1450 O O . ARG A 1 218 ? -4.569 8.060 6.176 1.00 32.21 207 ARG A O 1
ATOM 1458 N N . GLU A 1 219 ? -4.793 7.089 8.193 1.00 32.09 208 GLU A N 1
ATOM 1459 C CA . GLU A 1 219 ? -3.348 7.100 8.394 1.00 36.32 208 GLU A CA 1
ATOM 1460 C C . GLU A 1 219 ? -2.651 6.132 7.447 1.00 35.41 208 GLU A C 1
ATOM 1461 O O . GLU A 1 219 ? -1.600 6.458 6.884 1.00 33.38 208 GLU A O 1
ATOM 1467 N N . ARG A 1 220 ? -3.225 4.943 7.250 1.00 34.07 209 ARG A N 1
ATOM 1468 C CA . ARG A 1 220 ? -2.663 3.996 6.293 1.00 34.21 209 ARG A CA 1
ATOM 1469 C C . ARG A 1 220 ? -2.578 4.614 4.900 1.00 33.66 209 ARG A C 1
ATOM 1470 O O . ARG A 1 220 ? -1.552 4.501 4.217 1.00 33.34 209 ARG A O 1
ATOM 1478 N N . MET A 1 221 ? -3.646 5.290 4.467 1.00 28.76 210 MET A N 1
ATOM 1479 C CA . MET A 1 221 ? -3.645 5.907 3.142 1.00 26.53 210 MET A CA 1
ATOM 1480 C C . MET A 1 221 ? -2.661 7.075 3.072 1.00 28.24 210 MET A C 1
ATOM 1481 O O . MET A 1 221 ? -1.905 7.197 2.100 1.00 26.09 210 MET A O 1
ATOM 1486 N N . THR A 1 222 ? -2.638 7.927 4.104 1.00 26.11 211 THR 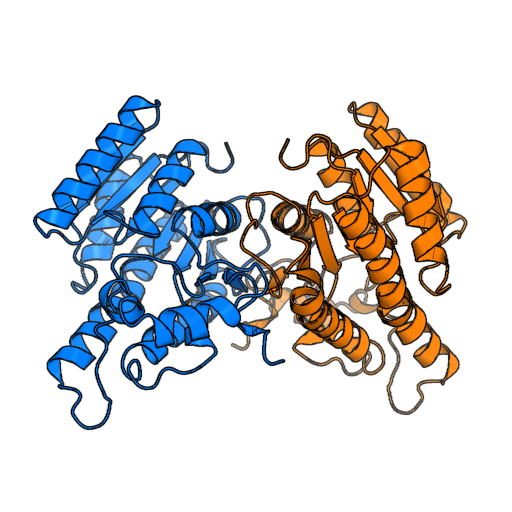A N 1
ATOM 1487 C CA . THR A 1 222 ? -1.749 9.087 4.101 1.00 26.00 211 THR A CA 1
ATOM 1488 C C . THR A 1 222 ? -0.286 8.672 4.155 1.00 25.99 211 THR A C 1
ATOM 1489 O O . THR A 1 222 ? 0.572 9.295 3.517 1.00 22.56 211 THR A O 1
ATOM 1493 N N . SER A 1 223 ? 0.022 7.640 4.940 1.00 28.73 212 SER A N 1
ATOM 1494 C CA . SER A 1 223 ? 1.394 7.155 5.004 1.00 26.80 212 SER A CA 1
ATOM 1495 C C . SER A 1 223 ? 1.875 6.670 3.644 1.00 23.55 212 SER A C 1
ATOM 1496 O O . SER A 1 223 ? 3.076 6.735 3.357 1.00 26.76 212 SER A O 1
ATOM 1499 N N . ARG A 1 224 ? 0.963 6.185 2.794 1.00 20.77 213 ARG A N 1
ATOM 1500 C CA . ARG A 1 224 ? 1.363 5.697 1.483 1.00 22.96 213 ARG A CA 1
ATOM 1501 C C . ARG A 1 224 ? 1.603 6.817 0.480 1.00 13.36 213 ARG A C 1
ATOM 1502 O O . ARG A 1 224 ? 2.017 6.516 -0.642 1.00 20.35 213 ARG A O 1
ATOM 1510 N N . VAL A 1 225 ? 1.371 8.081 0.826 1.00 15.32 214 VAL A N 1
ATOM 1511 C CA . VAL A 1 225 ? 1.532 9.191 -0.110 1.00 14.61 214 VAL A CA 1
ATOM 1512 C C . VAL A 1 225 ? 2.937 9.765 0.066 1.00 13.43 214 VAL A C 1
ATOM 1513 O O . VAL A 1 225 ? 3.192 10.422 1.089 1.00 14.77 214 VAL A O 1
ATOM 1517 N N . PRO A 1 226 ? 3.843 9.603 -0.908 1.00 11.60 215 PRO A N 1
ATOM 1518 C CA . PRO A 1 226 ? 5.191 10.195 -0.771 1.00 12.26 215 PRO A CA 1
ATOM 1519 C C . PRO A 1 226 ? 5.215 11.679 -0.426 1.00 16.00 215 PRO A C 1
ATOM 1520 O O . PRO A 1 226 ? 6.034 12.097 0.407 1.00 16.70 215 PRO A O 1
ATOM 1524 N N . LEU A 1 227 ? 4.330 12.485 -1.013 1.00 13.00 216 LEU A N 1
ATOM 1525 C CA . LEU A 1 227 ? 4.331 13.914 -0.714 1.00 13.25 216 LEU A CA 1
ATOM 1526 C C . LEU A 1 227 ? 3.801 14.226 0.681 1.00 17.49 216 LEU A C 1
ATOM 1527 O O . LEU A 1 227 ? 3.831 15.392 1.081 1.00 18.99 216 LEU A O 1
ATOM 1532 N N . GLY A 1 228 ? 3.302 13.230 1.409 1.00 14.26 217 GLY A N 1
ATOM 1533 C CA . GLY A 1 228 ? 3.029 13.359 2.828 1.00 18.07 217 GLY A CA 1
ATOM 1534 C C . GLY A 1 228 ? 1.702 13.978 3.182 1.00 19.21 217 GLY A C 1
ATOM 1535 O O . GLY A 1 228 ? 1.489 14.317 4.354 1.00 20.93 217 GLY A O 1
ATOM 1536 N N . ARG A 1 229 ? 0.804 14.140 2.219 1.00 15.00 218 ARG A N 1
ATOM 1537 C CA . ARG A 1 229 ? -0.516 14.691 2.486 1.00 16.05 218 ARG A CA 1
ATOM 1538 C C . ARG A 1 229 ? -1.512 14.101 1.499 1.00 15.79 218 ARG A C 1
ATOM 1539 O O . ARG A 1 229 ? -1.147 13.707 0.382 1.00 13.98 218 ARG A O 1
ATOM 1547 N N . LEU A 1 230 ? -2.771 14.041 1.916 1.00 15.30 219 LEU A N 1
ATOM 1548 C CA . LEU A 1 230 ? -3.833 13.787 0.961 1.00 14.91 219 LEU A CA 1
ATOM 1549 C C . LEU A 1 230 ? -4.005 15.014 0.071 1.00 16.27 219 LEU A C 1
ATOM 1550 O O . LEU A 1 230 ? -3.488 16.100 0.353 1.00 17.47 219 LEU A O 1
ATOM 1555 N N . GLY A 1 231 ? -4.713 14.826 -1.025 1.00 13.66 220 GLY A N 1
ATOM 1556 C CA . GLY A 1 231 ? -4.975 15.928 -1.916 1.00 15.57 220 GLY A CA 1
ATOM 1557 C C . GLY A 1 231 ? -6.100 16.803 -1.420 1.00 17.26 220 GLY A C 1
ATOM 1558 O O . GLY A 1 231 ? -6.831 16.480 -0.481 1.00 14.89 220 GLY A O 1
ATOM 1559 N N . GLU A 1 232 ? -6.210 17.957 -2.057 1.00 13.07 221 GLU A N 1
ATOM 1560 C CA . GLU A 1 232 ? -7.364 18.825 -1.934 1.00 17.23 221 GLU A CA 1
ATOM 1561 C C . GLU A 1 232 ? -7.816 19.175 -3.344 1.00 12.40 221 GLU A C 1
ATOM 1562 O O . GLU A 1 232 ? -7.055 19.002 -4.299 1.00 13.74 221 GLU A O 1
ATOM 1568 N N . PRO A 1 233 ? -9.056 19.640 -3.499 1.00 14.70 222 PRO A N 1
ATOM 1569 C CA . PRO A 1 233 ? -9.576 19.944 -4.846 1.00 13.38 222 PRO A CA 1
ATOM 1570 C C . PRO A 1 233 ? -8.672 20.802 -5.725 1.00 12.46 222 PRO A C 1
ATOM 1571 O O . PRO A 1 233 ? -8.569 20.545 -6.940 1.00 11.88 222 PRO A O 1
ATOM 1575 N N . ASP A 1 234 ? -8.025 21.829 -5.162 1.00 12.33 223 ASP A N 1
ATOM 1576 C CA . ASP A 1 234 ? -7.181 22.705 -5.968 1.00 15.24 223 ASP A CA 1
ATOM 1577 C C . ASP A 1 234 ? -5.994 21.962 -6.578 1.00 13.21 223 ASP A C 1
ATOM 1578 O O . ASP A 1 234 ? -5.420 22.445 -7.561 1.00 15.94 223 ASP A O 1
ATOM 1583 N N . ASP A 1 235 ? -5.617 20.801 -6.020 1.00 14.79 224 ASP A N 1
ATOM 1584 C CA . ASP A 1 235 ? -4.522 20.017 -6.582 1.00 14.81 224 ASP A CA 1
ATOM 1585 C C . ASP A 1 235 ? -4.856 19.494 -7.973 1.00 11.50 224 ASP A C 1
ATOM 1586 O O . ASP A 1 235 ? -3.952 19.126 -8.734 1.00 13.01 224 ASP A O 1
ATOM 1591 N N . LEU A 1 236 ? -6.135 19.447 -8.318 1.00 11.88 225 LEU A N 1
ATOM 1592 C CA . LEU A 1 236 ? -6.576 18.921 -9.597 1.00 10.11 225 LEU A CA 1
ATOM 1593 C C . LEU A 1 236 ? -6.837 20.025 -10.621 1.00 11.30 225 LEU A C 1
ATOM 1594 O O . LEU A 1 236 ? -6.941 19.737 -11.820 1.00 13.26 225 LEU A O 1
ATOM 1599 N N . ALA A 1 237 ? -6.888 21.283 -10.177 1.00 13.44 226 ALA A N 1
ATOM 1600 C CA . ALA A 1 237 ? -7.195 22.388 -11.078 1.00 14.27 226 ALA A CA 1
ATOM 1601 C C . ALA A 1 237 ? -6.088 22.611 -12.104 1.00 12.71 226 ALA A C 1
ATOM 1602 O O . ALA A 1 237 ? -6.369 22.777 -13.293 1.00 12.56 226 ALA A O 1
ATOM 1604 N N . GLY A 1 238 ? -4.832 22.647 -11.663 1.00 10.93 227 GLY A N 1
ATOM 1605 C CA . GLY A 1 238 ? -3.715 22.858 -12.552 1.00 14.68 227 GLY A CA 1
ATOM 1606 C C . GLY A 1 238 ? -3.627 21.780 -13.617 1.00 12.01 227 GLY A C 1
ATOM 1607 O O . GLY A 1 238 ? -3.508 22.069 -14.810 1.00 12.06 227 GLY A O 1
ATOM 1608 N N . PRO A 1 239 ? -3.666 20.509 -13.203 1.00 10.19 228 PRO A N 1
ATOM 1609 C CA . PRO A 1 239 ? -3.644 19.435 -14.210 1.00 11.32 228 PRO A CA 1
ATOM 1610 C C . PRO A 1 239 ? -4.783 19.530 -15.207 1.00 10.66 228 PRO A C 1
ATOM 1611 O O . PRO A 1 239 ? -4.594 19.290 -16.408 1.00 12.70 228 PRO A O 1
ATOM 1615 N N . ILE A 1 240 ? -5.972 19.910 -14.745 1.00 13.30 229 ILE A N 1
ATOM 1616 C CA . ILE A 1 240 ? -7.111 19.983 -15.653 1.00 10.83 229 ILE A CA 1
ATOM 1617 C C . ILE A 1 240 ? -6.959 21.161 -16.612 1.00 13.93 229 ILE A C 1
ATOM 1618 O O . ILE A 1 240 ? -7.209 21.030 -17.813 1.00 11.26 229 ILE A O 1
ATOM 1623 N N . VAL A 1 241 ? -6.538 22.322 -16.098 1.00 11.15 230 VAL A N 1
ATOM 1624 C CA . VAL A 1 241 ? -6.303 23.489 -16.946 1.00 12.44 230 VAL A CA 1
ATOM 1625 C C . VAL A 1 241 ? -5.221 23.195 -17.980 1.00 12.67 230 VAL A C 1
ATOM 1626 O O . VAL A 1 241 ? -5.343 23.564 -19.157 1.00 13.99 230 VAL A O 1
ATOM 1630 N N . PHE A 1 242 ? -4.138 22.543 -17.554 1.00 10.55 231 PHE A N 1
ATOM 1631 C CA . PHE A 1 242 ? -3.081 22.136 -18.477 1.00 14.73 231 PHE A CA 1
ATOM 1632 C C . PHE A 1 242 ? -3.648 21.339 -19.647 1.00 9.49 231 PHE A C 1
ATOM 1633 O O . PHE A 1 242 ? -3.402 21.657 -20.822 1.00 13.03 231 PHE A O 1
ATOM 1641 N N . LEU A 1 243 ? -4.411 20.290 -19.339 1.00 12.73 232 LEU A N 1
ATOM 1642 C CA . LEU A 1 243 ? -4.922 19.418 -20.385 1.00 11.40 232 LEU A CA 1
ATOM 1643 C C . LEU A 1 243 ? -5.932 20.123 -21.269 1.00 14.65 232 LEU A C 1
ATOM 1644 O O . LEU A 1 243 ? -6.105 19.727 -22.424 1.00 13.17 232 LEU A O 1
ATOM 1649 N N . ALA A 1 244 ? -6.578 21.172 -20.763 1.00 12.10 233 ALA A N 1
ATOM 1650 C CA . ALA A 1 244 ? -7.511 21.948 -21.574 1.00 14.35 233 ALA A CA 1
ATOM 1651 C C . ALA A 1 244 ? -6.823 22.997 -22.444 1.00 15.52 233 ALA A C 1
ATOM 1652 O O . ALA A 1 244 ? -7.464 23.524 -23.364 1.00 15.83 233 ALA A O 1
ATOM 1654 N N . SER A 1 245 ? -5.544 23.269 -22.209 1.00 13.79 234 SER A N 1
ATOM 1655 C CA . SER A 1 245 ? -4.811 24.389 -22.785 1.00 11.71 234 SER A CA 1
ATOM 1656 C C . SER A 1 245 ? -3.912 23.990 -23.966 1.00 16.30 234 SER A C 1
ATOM 1657 O O . SER A 1 245 ? -3.674 22.809 -24.259 1.00 14.05 234 SER A O 1
ATOM 1660 N N . ASP A 1 246 ? -3.398 25.018 -24.647 1.00 12.96 235 ASP A N 1
ATOM 1661 C CA . ASP A 1 246 ? -2.476 24.786 -25.754 1.00 15.57 235 ASP A CA 1
ATOM 1662 C C . ASP A 1 246 ? -1.139 24.220 -25.286 1.00 17.91 235 ASP A C 1
ATOM 1663 O O . ASP A 1 246 ? -0.357 23.762 -26.128 1.00 17.99 235 ASP A O 1
ATOM 1668 N N . MET A 1 247 ? -0.858 24.251 -23.978 1.00 15.06 236 MET A N 1
ATOM 1669 C CA . MET A 1 247 ? 0.322 23.583 -23.431 1.00 13.65 236 MET A CA 1
ATOM 1670 C C . MET A 1 247 ? 0.284 22.092 -23.699 1.00 10.07 236 MET A C 1
ATOM 1671 O O . MET A 1 247 ? 1.333 21.447 -23.707 1.00 13.62 236 MET A O 1
ATOM 1676 N N . ALA A 1 248 ? -0.904 21.550 -23.940 1.00 11.10 237 ALA A N 1
ATOM 1677 C CA . ALA A 1 248 ? -1.123 20.125 -24.125 1.00 9.42 237 ALA A CA 1
ATOM 1678 C C . ALA A 1 248 ? -1.551 19.833 -25.563 1.00 10.57 237 ALA A C 1
ATOM 1679 O O . ALA A 1 248 ? -2.287 18.883 -25.812 1.00 11.27 237 ALA A O 1
ATOM 1681 N N . ARG A 1 249 ? -1.063 20.648 -26.506 1.00 11.91 238 ARG A N 1
ATOM 1682 C CA . ARG A 1 249 ? -1.532 20.610 -27.890 1.00 10.29 238 ARG A CA 1
ATOM 1683 C C . ARG A 1 249 ? -1.302 19.260 -28.567 1.00 13.33 238 ARG A C 1
ATOM 1684 O O . ARG A 1 249 ? -2.029 18.909 -29.510 1.00 14.08 238 ARG A O 1
ATOM 1692 N N . TYR A 1 250 ? -0.282 18.509 -28.148 1.00 12.84 239 TYR A N 1
ATOM 1693 C CA . TYR A 1 250 ? -0.006 17.203 -28.739 1.00 11.40 239 TYR A CA 1
ATOM 1694 C C . TYR A 1 250 ? -0.356 16.060 -27.792 1.00 11.80 239 TYR A C 1
ATOM 1695 O O . TYR A 1 250 ? 0.078 14.924 -27.995 1.00 12.26 239 TYR A O 1
ATOM 1704 N N . VAL A 1 251 ? -1.149 16.341 -26.765 1.00 9.30 240 VAL A N 1
ATOM 1705 C CA . VAL A 1 251 ? -1.508 15.363 -25.742 1.00 12.30 240 VAL A CA 1
ATOM 1706 C C . VAL A 1 251 ? -2.944 14.924 -25.975 1.00 10.66 240 VAL A C 1
ATOM 1707 O O . VAL A 1 251 ? -3.881 15.713 -25.798 1.00 10.00 240 VAL A O 1
ATOM 1711 N N . THR A 1 252 ? -3.121 13.651 -26.327 1.00 9.41 241 THR A N 1
ATOM 1712 C CA . THR A 1 252 ? -4.446 13.060 -26.461 1.00 12.84 241 THR A CA 1
ATOM 1713 C C . THR A 1 252 ? -4.304 11.558 -26.257 1.00 10.64 241 THR A C 1
ATOM 1714 O O . THR A 1 252 ? -3.248 10.978 -26.521 1.00 11.38 241 THR A O 1
ATOM 1718 N N . GLY A 1 253 ? -5.376 10.935 -25.793 1.00 11.31 242 GLY A N 1
ATOM 1719 C CA . GLY A 1 253 ? -5.271 9.535 -25.443 1.00 12.23 242 GLY A CA 1
ATOM 1720 C C . GLY A 1 253 ? -4.406 9.268 -24.232 1.00 15.25 242 GLY A C 1
ATOM 1721 O O . GLY A 1 253 ? -3.962 8.131 -24.038 1.00 18.26 242 GLY A O 1
ATOM 1722 N N . ALA A 1 254 ? -4.157 10.275 -23.402 1.00 9.89 243 ALA A N 1
ATOM 1723 C CA . ALA A 1 254 ? -3.214 10.135 -22.304 1.00 10.84 243 ALA A CA 1
ATOM 1724 C C . ALA A 1 254 ? -3.907 10.075 -20.948 1.00 11.79 243 ALA A C 1
ATOM 1725 O O . ALA A 1 254 ? -5.061 10.487 -20.769 1.00 13.00 243 ALA A O 1
ATOM 1727 N N . SER A 1 255 ? -3.155 9.566 -19.985 1.00 14.69 244 SER A N 1
ATOM 1728 C CA . SER A 1 255 ? -3.576 9.468 -18.599 1.00 10.29 244 SER A CA 1
ATOM 1729 C C . SER A 1 255 ? -2.618 10.280 -17.744 1.00 12.66 244 SER A C 1
ATOM 1730 O O . SER A 1 255 ? -1.405 10.194 -17.920 1.00 16.69 244 SER A O 1
ATOM 1733 N N . LEU A 1 256 ? -3.143 11.059 -16.808 1.00 9.42 245 LEU A N 1
ATOM 1734 C CA . LEU A 1 256 ? -2.274 11.852 -15.946 1.00 9.88 245 LEU A CA 1
ATOM 1735 C C . LEU A 1 256 ? -2.651 11.592 -14.497 1.00 9.21 245 LEU A C 1
ATOM 1736 O O . LEU A 1 256 ? -3.705 12.034 -14.028 1.00 12.66 245 LEU A O 1
ATOM 1741 N N . LEU A 1 257 ? -1.784 10.875 -13.802 1.00 10.40 246 LEU A N 1
ATOM 1742 C CA . LEU A 1 257 ? -1.963 10.635 -12.380 1.00 6.76 246 LEU A CA 1
ATOM 1743 C C . LEU A 1 257 ? -1.657 11.900 -11.583 1.00 12.52 246 LEU A C 1
ATOM 1744 O O . LEU A 1 257 ? -0.627 12.549 -11.802 1.00 11.34 246 LEU A O 1
ATOM 1749 N N . VAL A 1 258 ? -2.538 12.220 -10.632 1.00 9.17 247 VAL A N 1
ATOM 1750 C CA . VAL A 1 258 ? -2.408 13.366 -9.730 1.00 9.35 247 VAL A CA 1
ATOM 1751 C C . VAL A 1 258 ? -2.670 12.856 -8.321 1.00 10.12 247 VAL A C 1
ATOM 1752 O O . VAL A 1 258 ? -3.777 12.994 -7.787 1.00 9.99 247 VAL A O 1
ATOM 1756 N N . ASP A 1 259 ? -1.655 12.239 -7.714 1.00 10.21 248 ASP A N 1
ATOM 1757 C CA . ASP A 1 259 ? -1.865 11.435 -6.517 1.00 10.38 248 ASP A CA 1
ATOM 1758 C C . ASP A 1 259 ? -0.746 11.549 -5.492 1.00 9.10 248 ASP A C 1
ATOM 1759 O O . ASP A 1 259 ? -0.678 10.717 -4.580 1.00 10.52 248 ASP A O 1
ATOM 1764 N N . GLY A 1 260 ? 0.141 12.531 -5.618 1.00 8.98 249 GLY A N 1
ATOM 1765 C CA . GLY A 1 260 ? 1.225 12.692 -4.671 1.00 10.33 249 GLY A CA 1
ATOM 1766 C C . GLY A 1 260 ? 2.143 11.505 -4.558 1.00 8.51 249 GLY A C 1
ATOM 1767 O O . GLY A 1 260 ? 2.892 11.400 -3.571 1.00 11.34 249 GLY A O 1
ATOM 1768 N N . GLY A 1 261 ? 2.127 10.609 -5.548 1.00 11.34 250 GLY A N 1
ATOM 1769 C CA . GLY A 1 261 ? 2.968 9.432 -5.524 1.00 11.89 250 GLY A CA 1
ATOM 1770 C C . GLY A 1 261 ? 2.329 8.207 -4.912 1.00 10.25 250 GLY A C 1
ATOM 1771 O O . GLY A 1 261 ? 3.017 7.190 -4.752 1.00 10.53 250 GLY A O 1
ATOM 1772 N N . LEU A 1 262 ? 1.038 8.277 -4.581 1.00 11.85 251 LEU A N 1
ATOM 1773 C CA . LEU A 1 262 ? 0.319 7.156 -3.978 1.00 9.46 251 LEU A CA 1
ATOM 1774 C C . LEU A 1 262 ? 0.472 5.867 -4.778 1.00 11.20 251 LEU A C 1
ATOM 1775 O O . LEU A 1 262 ? 0.761 4.802 -4.214 1.00 12.12 251 LEU A O 1
ATOM 1780 N N . PHE A 1 263 ? 0.280 5.944 -6.097 1.00 10.07 252 PHE A N 1
ATOM 1781 C CA . PHE A 1 263 ? 0.267 4.728 -6.911 1.00 11.93 252 PHE A CA 1
ATOM 1782 C C . PHE A 1 263 ? 1.599 3.991 -6.833 1.00 14.69 252 PHE A C 1
ATOM 1783 O O . PHE A 1 263 ? 1.635 2.765 -6.667 1.00 14.46 252 PHE A O 1
ATOM 1791 N N . VAL A 1 264 ? 2.714 4.721 -6.959 1.00 12.71 253 VAL A N 1
ATOM 1792 C CA . VAL A 1 264 ? 4.011 4.060 -7.084 1.00 12.30 253 VAL A CA 1
ATOM 1793 C C . VAL A 1 264 ? 4.552 3.545 -5.763 1.00 13.40 253 VAL A C 1
ATOM 1794 O O . VAL A 1 264 ? 5.503 2.754 -5.767 1.00 11.81 253 VAL A O 1
ATOM 1798 N N . ASN A 1 265 ? 3.963 3.935 -4.632 1.00 10.75 254 ASN A N 1
ATOM 1799 C CA . ASN A 1 265 ? 4.611 3.715 -3.340 1.00 13.83 254 ASN A CA 1
ATOM 1800 C C . ASN A 1 265 ? 4.316 2.321 -2.796 1.00 14.91 254 ASN A C 1
ATOM 1801 O O . ASN A 1 265 ? 3.536 2.139 -1.857 1.00 16.60 254 ASN A O 1
ATOM 1806 N N . LEU A 1 266 ? 5.026 1.334 -3.344 1.00 15.01 255 LEU A N 1
ATOM 1807 C CA . LEU A 1 266 ? 4.955 -0.020 -2.802 1.00 17.57 255 LEU A CA 1
ATOM 1808 C C . LEU A 1 266 ? 5.797 -0.156 -1.537 1.00 19.95 255 LEU A C 1
ATOM 1809 O O . LEU A 1 266 ? 5.335 -0.702 -0.527 1.00 20.64 255 LEU A O 1
ATOM 1814 N N . GLN A 1 267 ? 7.038 0.330 -1.575 1.00 20.35 256 GLN A N 1
ATOM 1815 C CA . GLN A 1 267 ? 7.925 0.220 -0.421 1.00 21.05 256 GLN A CA 1
ATOM 1816 C C . GLN A 1 267 ? 9.085 1.209 -0.479 1.00 23.23 256 GLN A C 1
ATOM 1817 O O . GLN A 1 267 ? 9.222 2.013 -1.410 1.00 19.15 256 GLN A O 1
ATOM 1824 N N . SER B 1 12 ? 4.982 33.483 -16.682 1.00 24.76 1 SER B N 1
ATOM 1825 C CA . SER B 1 12 ? 6.002 33.383 -15.646 1.00 22.08 1 SER B CA 1
ATOM 1826 C C . SER B 1 12 ? 5.779 32.164 -14.748 1.00 22.76 1 SER B C 1
ATOM 1827 O O . SER B 1 12 ? 5.938 32.240 -13.530 1.00 25.78 1 SER B O 1
ATOM 1830 N N . LEU B 1 13 ? 5.430 31.028 -15.357 1.00 21.50 2 LEU B N 1
ATOM 1831 C CA . LEU B 1 13 ? 5.187 29.818 -14.579 1.00 21.16 2 LEU B CA 1
ATOM 1832 C C . LEU B 1 13 ? 6.432 29.335 -13.842 1.00 18.90 2 LEU B C 1
ATOM 1833 O O . LEU B 1 13 ? 6.309 28.565 -12.880 1.00 20.14 2 LEU B O 1
ATOM 1838 N N . LEU B 1 14 ? 7.626 29.740 -14.281 1.00 18.07 3 LEU B N 1
ATOM 1839 C CA . LEU B 1 14 ? 8.877 29.272 -13.696 1.00 19.39 3 LEU B CA 1
ATOM 1840 C C . LEU B 1 14 ? 9.738 30.436 -13.215 1.00 23.68 3 LEU B C 1
ATOM 1841 O O . LEU B 1 14 ? 10.958 30.306 -13.100 1.00 22.33 3 LEU B O 1
ATOM 1846 N N . ILE B 1 15 ? 9.102 31.569 -12.905 1.00 23.75 4 ILE B N 1
ATOM 1847 C CA . ILE B 1 15 ? 9.837 32.776 -12.551 1.00 22.40 4 ILE B CA 1
ATOM 1848 C C . ILE B 1 15 ? 10.749 32.495 -11.367 1.00 26.52 4 ILE B C 1
ATOM 1849 O O . ILE B 1 15 ? 10.345 31.862 -10.381 1.00 24.86 4 ILE B O 1
ATOM 1854 N N . ASP B 1 16 ? 12.009 32.920 -11.494 1.00 24.28 5 ASP B N 1
ATOM 1855 C CA . ASP B 1 16 ? 13.093 32.849 -10.516 1.00 30.44 5 ASP B CA 1
ATOM 1856 C C . ASP B 1 16 ? 13.645 31.432 -10.336 1.00 29.60 5 ASP B C 1
ATOM 1857 O O . ASP B 1 16 ? 14.676 31.275 -9.681 1.00 32.75 5 ASP B O 1
ATOM 1859 N N . LYS B 1 17 ? 13.017 30.403 -10.899 1.00 23.43 6 LYS B N 1
ATOM 1860 C CA . LYS B 1 17 ? 13.502 29.043 -10.721 1.00 20.71 6 LYS B CA 1
ATOM 1861 C C . LYS B 1 17 ? 14.736 28.805 -11.578 1.00 20.84 6 LYS B C 1
ATOM 1862 O O . LYS B 1 17 ? 14.822 29.289 -12.709 1.00 21.03 6 LYS B O 1
ATOM 1868 N N . THR B 1 18 ? 15.696 28.057 -11.046 1.00 17.57 7 THR B N 1
ATOM 1869 C CA . THR B 1 18 ? 16.852 27.634 -11.829 1.00 18.40 7 THR B CA 1
ATOM 1870 C C . THR B 1 18 ? 16.569 26.260 -12.413 1.00 18.82 7 THR B C 1
ATOM 1871 O O . THR B 1 18 ? 16.323 25.308 -11.665 1.00 17.81 7 THR B O 1
ATOM 1875 N N . VAL B 1 19 ? 16.636 26.155 -13.742 1.00 14.81 8 VAL B N 1
ATOM 1876 C CA . VAL B 1 19 ? 16.309 24.931 -14.465 1.00 16.02 8 VAL B CA 1
ATOM 1877 C C . VAL B 1 19 ? 17.559 24.438 -15.177 1.00 18.00 8 VAL B C 1
ATOM 1878 O O . VAL B 1 19 ? 18.204 25.198 -15.910 1.00 18.47 8 VAL B O 1
ATOM 1882 N N . ILE B 1 20 ? 17.904 23.175 -14.960 1.00 13.15 9 ILE B N 1
ATOM 1883 C CA . ILE B 1 20 ? 18.934 22.490 -15.738 1.00 14.78 9 ILE B CA 1
ATOM 1884 C C . ILE B 1 20 ? 18.246 21.613 -16.779 1.00 15.41 9 ILE B C 1
ATOM 1885 O O . ILE B 1 20 ? 17.355 20.828 -16.439 1.00 16.87 9 ILE B O 1
ATOM 1890 N N . VAL B 1 21 ? 18.648 21.735 -18.042 1.00 15.72 10 VAL B N 1
ATOM 1891 C CA . VAL B 1 21 ? 18.218 20.813 -19.091 1.00 13.16 10 VAL B CA 1
ATOM 1892 C C . VAL B 1 21 ? 19.466 20.141 -19.647 1.00 15.13 10 VAL B C 1
ATOM 1893 O O . VAL B 1 21 ? 20.387 20.830 -20.104 1.00 16.59 10 VAL B O 1
ATOM 1897 N N . THR B 1 22 ? 19.519 18.809 -19.594 1.00 13.70 11 THR B N 1
ATOM 1898 C CA . THR B 1 22 ? 20.639 18.105 -20.211 1.00 13.51 11 THR B CA 1
ATOM 1899 C C . THR B 1 22 ? 20.379 17.875 -21.696 1.00 14.88 11 THR B C 1
ATOM 1900 O O . THR B 1 22 ? 19.234 17.734 -22.138 1.00 14.78 11 THR B O 1
ATOM 1904 N N . GLY B 1 23 ? 21.467 17.837 -22.460 1.00 17.60 12 GLY B N 1
ATOM 1905 C CA . GLY B 1 23 ? 21.392 17.606 -23.898 1.00 16.96 12 GLY B CA 1
ATOM 1906 C C . GLY B 1 23 ? 20.528 18.600 -24.642 1.00 17.74 12 GLY B C 1
ATOM 1907 O O . GLY B 1 23 ? 19.738 18.207 -25.506 1.00 17.32 12 GLY B O 1
ATOM 1908 N N . ALA B 1 24 ? 20.657 19.888 -24.326 1.00 15.94 13 ALA B N 1
ATOM 1909 C CA . ALA B 1 24 ? 19.702 20.891 -24.778 1.00 15.94 13 ALA B CA 1
ATOM 1910 C C . ALA B 1 24 ? 20.179 21.679 -25.996 1.00 13.49 13 ALA B C 1
ATOM 1911 O O . ALA B 1 24 ? 19.593 22.721 -26.309 1.00 15.61 13 ALA B O 1
ATOM 1913 N N . SER B 1 25 ? 21.199 21.192 -26.702 1.00 15.64 14 SER B N 1
ATOM 1914 C CA . SER B 1 25 ? 21.681 21.931 -27.874 1.00 16.15 14 SER B CA 1
ATOM 1915 C C . SER B 1 25 ? 20.706 21.860 -29.047 1.00 18.21 14 SER B C 1
ATOM 1916 O O . SER B 1 25 ? 20.663 22.785 -29.867 1.00 17.35 14 SER B O 1
ATOM 1919 N N . ARG B 1 26 ? 19.908 20.799 -29.143 1.00 17.92 15 ARG B N 1
ATOM 1920 C CA . ARG B 1 26 ? 18.966 20.669 -30.248 1.00 14.66 15 ARG B CA 1
ATOM 1921 C C . ARG B 1 26 ? 17.753 19.871 -29.788 1.00 16.58 15 ARG B C 1
ATOM 1922 O O . ARG B 1 26 ? 17.687 19.386 -28.655 1.00 13.29 15 ARG B O 1
ATOM 1930 N N . GLY B 1 27 ? 16.779 19.760 -30.684 1.00 16.69 16 GLY B N 1
ATOM 1931 C CA . GLY B 1 27 ? 15.681 18.836 -30.468 1.00 17.43 16 GLY B CA 1
ATOM 1932 C C . GLY B 1 27 ? 14.788 19.229 -29.303 1.00 13.46 16 GLY B C 1
ATOM 1933 O O . GLY B 1 27 ? 14.555 20.406 -29.017 1.00 14.75 16 GLY B O 1
ATOM 1934 N N . ILE B 1 28 ? 14.282 18.204 -28.613 1.00 15.23 17 ILE B N 1
ATOM 1935 C CA . ILE B 1 28 ? 13.333 18.420 -27.528 1.00 11.70 17 ILE B CA 1
ATOM 1936 C C . ILE B 1 28 ? 13.964 19.237 -26.403 1.00 12.88 17 ILE B C 1
ATOM 1937 O O . ILE B 1 28 ? 13.313 20.100 -25.803 1.00 15.53 17 ILE B O 1
ATOM 1942 N N . GLY B 1 29 ? 15.242 18.992 -26.113 1.00 11.63 18 GLY B N 1
ATOM 1943 C CA . GLY B 1 29 ? 15.897 19.716 -25.038 1.00 15.50 18 GLY B CA 1
ATOM 1944 C C . GLY B 1 29 ? 16.036 21.193 -25.344 1.00 13.24 18 GLY B C 1
ATOM 1945 O O . GLY B 1 29 ? 15.829 22.034 -24.470 1.00 14.40 18 GLY B O 1
ATOM 1946 N N . ARG B 1 30 ? 16.400 21.524 -26.584 1.00 14.50 19 ARG B N 1
ATOM 1947 C CA . ARG B 1 30 ? 16.495 22.924 -26.984 1.00 12.97 19 ARG B CA 1
ATOM 1948 C C . ARG B 1 30 ? 15.156 23.634 -26.812 1.00 15.19 19 ARG B C 1
ATOM 1949 O O . ARG B 1 30 ? 15.085 24.713 -26.210 1.00 16.57 19 ARG B O 1
ATOM 1957 N N . ALA B 1 31 ? 14.072 23.017 -27.288 1.00 11.74 20 ALA B N 1
ATOM 1958 C CA . ALA B 1 31 ? 12.762 23.650 -27.194 1.00 12.71 20 ALA B CA 1
ATOM 1959 C C . ALA B 1 31 ? 12.315 23.777 -25.744 1.00 12.35 20 ALA B C 1
ATOM 1960 O O . ALA B 1 31 ? 11.679 24.766 -25.367 1.00 14.50 20 ALA B O 1
ATOM 1962 N N . ALA B 1 32 ? 12.643 22.784 -24.921 1.00 13.23 21 ALA B N 1
ATOM 1963 C CA . ALA B 1 32 ? 12.263 22.841 -23.512 1.00 13.57 21 ALA B CA 1
ATOM 1964 C C . ALA B 1 32 ? 13.025 23.934 -22.762 1.00 17.44 21 ALA B C 1
ATOM 1965 O O . ALA B 1 32 ? 12.444 24.649 -21.931 1.00 15.29 21 ALA B O 1
ATOM 1967 N N . ALA B 1 33 ? 14.330 24.060 -23.014 1.00 14.90 22 ALA B N 1
ATOM 1968 C CA . ALA B 1 33 ? 15.098 25.101 -22.334 1.00 13.80 22 ALA B CA 1
ATOM 1969 C C . ALA B 1 33 ? 14.629 26.480 -22.770 1.00 17.24 22 ALA B C 1
ATOM 1970 O O . ALA B 1 33 ? 14.490 27.396 -21.947 1.00 14.88 22 ALA B O 1
ATOM 1972 N N . ARG B 1 34 ? 14.346 26.633 -24.064 1.00 17.11 23 ARG B N 1
ATOM 1973 C CA . ARG B 1 34 ? 13.869 27.914 -24.575 1.00 17.51 23 ARG B CA 1
ATOM 1974 C C . ARG B 1 34 ? 12.565 28.326 -23.895 1.00 18.35 23 ARG B C 1
ATOM 1975 O O . ARG B 1 34 ? 12.412 29.472 -23.452 1.00 15.47 23 ARG B O 1
ATOM 1983 N N . GLU B 1 35 ? 11.605 27.403 -23.800 1.00 15.89 24 GLU B N 1
ATOM 1984 C CA . GLU B 1 35 ? 10.321 27.769 -23.223 1.00 16.77 24 GLU B CA 1
ATOM 1985 C C . GLU B 1 35 ? 10.431 27.946 -21.718 1.00 16.48 24 GLU B C 1
ATOM 1986 O O . GLU B 1 35 ? 9.692 28.743 -21.131 1.00 18.85 24 GLU B O 1
ATOM 1992 N N . CYS B 1 36 ? 11.352 27.236 -21.076 1.00 14.37 25 CYS B N 1
ATOM 1993 C CA . CYS B 1 36 ? 11.534 27.472 -19.644 1.00 13.98 25 CYS B CA 1
ATOM 1994 C C . CYS B 1 36 ? 12.003 28.900 -19.391 1.00 17.03 25 CYS B C 1
ATOM 1995 O O . CYS B 1 36 ? 11.502 29.581 -18.487 1.00 16.60 25 CYS B O 1
ATOM 1998 N N . ALA B 1 37 ? 12.939 29.382 -20.209 1.00 15.75 26 ALA B N 1
ATOM 1999 C CA . ALA B 1 37 ? 13.413 30.754 -20.060 1.00 15.53 26 ALA B CA 1
ATOM 2000 C C . ALA B 1 37 ? 12.320 31.756 -20.408 1.00 20.50 26 ALA B C 1
ATOM 2001 O O . ALA B 1 37 ? 12.202 32.802 -19.756 1.00 20.47 26 ALA B O 1
ATOM 2003 N N . ARG B 1 38 ? 11.504 31.451 -21.428 1.00 15.82 27 ARG B N 1
ATOM 2004 C CA . ARG B 1 38 ? 10.330 32.269 -21.721 1.00 20.18 27 ARG B CA 1
ATOM 2005 C C . ARG B 1 38 ? 9.397 32.371 -20.522 1.00 16.92 27 ARG B C 1
ATOM 2006 O O . ARG B 1 38 ? 8.702 33.378 -20.360 1.00 19.68 27 ARG B O 1
ATOM 2014 N N . GLN B 1 39 ? 9.334 31.326 -19.704 1.00 19.13 28 GLN B N 1
ATOM 2015 C CA . GLN B 1 39 ? 8.497 31.314 -18.515 1.00 18.25 28 GLN B CA 1
ATOM 2016 C C . GLN B 1 39 ? 9.199 31.887 -17.284 1.00 21.73 28 GLN B C 1
ATOM 2017 O O . GLN B 1 39 ? 8.686 31.745 -16.167 1.00 18.47 28 GLN B O 1
ATOM 2023 N N . GLY B 1 40 ? 10.355 32.528 -17.462 1.00 22.42 29 GLY B N 1
ATOM 2024 C CA . GLY B 1 40 ? 11.014 33.244 -16.389 1.00 18.63 29 GLY B CA 1
ATOM 2025 C C . GLY B 1 40 ? 12.148 32.508 -15.722 1.00 19.43 29 GLY B C 1
ATOM 2026 O O . GLY B 1 40 ? 12.773 33.062 -14.806 1.00 23.64 29 GLY B O 1
ATOM 2027 N N . ALA B 1 41 ? 12.434 31.278 -16.130 1.00 17.20 30 ALA B N 1
ATOM 2028 C CA . ALA B 1 41 ? 13.465 30.505 -15.470 1.00 18.48 30 ALA B CA 1
ATOM 2029 C C . ALA B 1 41 ? 14.857 30.976 -15.868 1.00 20.04 30 ALA B C 1
ATOM 2030 O O . ALA B 1 41 ? 15.088 31.452 -16.982 1.00 21.40 30 ALA B O 1
ATOM 2032 N N . ARG B 1 42 ? 15.795 30.834 -14.940 1.00 20.52 31 ARG B N 1
ATOM 2033 C CA . ARG B 1 42 ? 17.213 30.909 -15.270 1.00 19.27 31 ARG B CA 1
ATOM 2034 C C . ARG B 1 42 ? 17.661 29.522 -15.705 1.00 21.19 31 ARG B C 1
ATOM 2035 O O . ARG B 1 42 ? 17.629 28.583 -14.909 1.00 20.56 31 ARG B O 1
ATOM 2043 N N . VAL B 1 43 ? 18.074 29.390 -16.960 1.00 20.41 32 VAL B N 1
ATOM 2044 C CA . VAL B 1 43 ? 18.285 28.078 -17.555 1.00 18.59 32 VAL B CA 1
ATOM 2045 C C . VAL B 1 43 ? 19.769 27.769 -17.629 1.00 21.85 32 VAL B C 1
ATOM 2046 O O . VAL B 1 43 ? 20.576 28.607 -18.051 1.00 24.16 32 VAL B O 1
ATOM 2050 N N . VAL B 1 44 ? 20.128 26.558 -17.228 1.00 15.86 33 VAL B N 1
ATOM 2051 C CA . VAL B 1 44 ? 21.439 25.985 -17.490 1.00 17.43 33 VAL B CA 1
ATOM 2052 C C . VAL B 1 44 ? 21.285 25.064 -18.689 1.00 19.93 33 VAL B C 1
ATOM 2053 O O . VAL B 1 44 ? 20.683 23.992 -18.587 1.00 18.06 33 VAL B O 1
ATOM 2057 N N . ILE B 1 45 ? 21.832 25.469 -19.832 1.00 16.14 34 ILE B N 1
ATOM 2058 C CA . ILE B 1 45 ? 21.750 24.684 -21.061 1.00 19.95 34 ILE B CA 1
ATOM 2059 C C . ILE B 1 45 ? 22.919 23.703 -21.065 1.00 22.10 34 ILE B C 1
ATOM 2060 O O . ILE B 1 45 ? 24.029 24.045 -21.474 1.00 18.31 34 ILE B O 1
ATOM 2065 N N . GLY B 1 46 ? 22.670 22.466 -20.630 1.00 17.22 35 GLY B N 1
ATOM 2066 C CA . GLY B 1 46 ? 23.694 21.442 -20.708 1.00 17.25 35 GLY B CA 1
ATOM 2067 C C . GLY B 1 46 ? 23.838 20.881 -22.113 1.00 17.00 35 GLY B C 1
ATOM 2068 O O . GLY B 1 46 ? 22.874 20.760 -22.864 1.00 18.86 35 GLY B O 1
ATOM 2069 N N . HIS B 1 47 ? 25.070 20.518 -22.469 1.00 19.49 36 HIS B N 1
ATOM 2070 C CA . HIS B 1 47 ? 25.334 19.940 -23.777 1.00 18.74 36 HIS B CA 1
ATOM 2071 C C . HIS B 1 47 ? 26.401 18.859 -23.665 1.00 20.95 36 HIS B C 1
ATOM 2072 O O . HIS B 1 47 ? 26.998 18.641 -22.604 1.00 24.80 36 HIS B O 1
ATOM 2079 N N . SER B 1 48 ? 26.625 18.170 -24.786 1.00 19.42 37 SER B N 1
ATOM 2080 C CA . SER B 1 48 ? 27.434 16.958 -24.832 1.00 22.08 37 SER B CA 1
ATOM 2081 C C . SER B 1 48 ? 28.933 17.215 -24.787 1.00 24.71 37 SER B C 1
ATOM 2082 O O . SER B 1 48 ? 29.699 16.264 -24.587 1.00 30.17 37 SER B O 1
ATOM 2085 N N . GLY B 1 49 ? 29.372 18.458 -24.985 1.00 28.25 38 GLY B N 1
ATOM 2086 C CA . GLY B 1 49 ? 30.784 18.758 -25.085 1.00 28.53 38 GLY B CA 1
ATOM 2087 C C . GLY B 1 49 ? 31.366 18.641 -26.478 1.00 30.18 38 GLY B C 1
ATOM 2088 O O . GLY B 1 49 ? 32.527 19.021 -26.679 1.00 34.41 38 GLY B O 1
ATOM 2089 N N . SER B 1 50 ? 30.607 18.123 -27.442 1.00 26.86 39 SER B N 1
ATOM 2090 C CA . SER B 1 50 ? 31.039 18.123 -28.829 1.00 24.63 39 SER B CA 1
ATOM 2091 C C . SER B 1 50 ? 31.015 19.543 -29.389 1.00 27.63 39 SER B C 1
ATOM 2092 O O . SER B 1 50 ? 30.541 20.487 -28.752 1.00 27.98 39 SER B O 1
ATOM 2095 N N . ASP B 1 51 ? 31.522 19.681 -30.617 1.00 31.86 40 ASP B N 1
ATOM 2096 C CA . ASP B 1 51 ? 31.582 20.995 -31.253 1.00 28.38 40 ASP B CA 1
ATOM 2097 C C . ASP B 1 51 ? 30.188 21.507 -31.590 1.00 24.60 40 ASP B C 1
ATOM 2098 O O . ASP B 1 51 ? 29.855 22.664 -31.307 1.00 28.12 40 ASP B O 1
ATOM 2103 N N . GLU B 1 52 ? 29.360 20.657 -32.207 1.00 25.23 41 GLU B N 1
ATOM 2104 C CA . GLU B 1 52 ? 27.988 21.045 -32.513 1.00 26.98 41 GLU B CA 1
ATOM 2105 C C . GLU B 1 52 ? 27.189 21.299 -31.238 1.00 24.51 41 GLU B C 1
ATOM 2106 O O . GLU B 1 52 ? 26.378 22.233 -31.176 1.00 26.89 41 GLU B O 1
ATOM 2108 N N . GLY B 1 53 ? 27.403 20.481 -30.208 1.00 24.70 42 GLY B N 1
ATOM 2109 C CA . GLY B 1 53 ? 26.681 20.691 -28.962 1.00 22.32 42 GLY B CA 1
ATOM 2110 C C . GLY B 1 53 ? 27.054 21.998 -28.294 1.00 20.10 42 GLY B C 1
ATOM 2111 O O . GLY B 1 53 ? 26.191 22.721 -27.785 1.00 19.59 42 GLY B O 1
ATOM 2112 N N . ARG B 1 54 ? 28.346 22.325 -28.295 1.00 22.98 43 ARG B N 1
ATOM 2113 C CA . ARG B 1 54 ? 28.781 23.614 -27.772 1.00 24.30 43 ARG B CA 1
ATOM 2114 C C . ARG B 1 54 ? 28.158 24.762 -28.554 1.00 22.91 43 ARG B C 1
ATOM 2115 O O . ARG B 1 54 ? 27.599 25.694 -27.967 1.00 26.17 43 ARG B O 1
ATOM 2123 N N . ALA B 1 55 ? 28.240 24.711 -29.890 1.00 23.20 44 ALA B N 1
ATOM 2124 C CA . ALA B 1 55 ? 27.722 25.805 -30.706 1.00 22.81 44 ALA B CA 1
ATOM 2125 C C . ALA B 1 55 ? 26.228 25.992 -30.496 1.00 23.78 44 ALA B C 1
ATOM 2126 O O . ALA B 1 55 ? 25.750 27.124 -30.341 1.00 27.25 44 ALA B O 1
ATOM 2128 N N . GLY B 1 56 ? 25.478 24.887 -30.457 1.00 23.83 45 GLY B N 1
ATOM 2129 C CA . GLY B 1 56 ? 24.034 24.988 -30.297 1.00 23.47 45 GLY B CA 1
ATOM 2130 C C . GLY B 1 56 ? 23.630 25.500 -28.929 1.00 18.14 45 GLY B C 1
ATOM 2131 O O . GLY B 1 56 ? 22.667 26.262 -28.798 1.00 19.50 45 GLY B O 1
ATOM 2132 N N . ALA B 1 57 ? 24.345 25.075 -27.888 1.00 21.90 46 ALA B N 1
ATOM 2133 C CA . ALA B 1 57 ? 24.071 25.601 -26.556 1.00 16.52 46 ALA B CA 1
ATOM 2134 C C . ALA B 1 57 ? 24.358 27.096 -26.495 1.00 21.73 46 ALA B C 1
ATOM 2135 O O . ALA B 1 57 ? 23.579 27.866 -25.924 1.00 20.27 46 ALA B O 1
ATOM 2137 N N . LEU B 1 58 ? 25.453 27.531 -27.123 1.00 22.99 47 LEU B N 1
ATOM 2138 C CA . LEU B 1 58 ? 25.810 28.944 -27.067 1.00 25.61 47 LEU B CA 1
ATOM 2139 C C . LEU B 1 58 ? 24.820 29.804 -27.842 1.00 20.51 47 LEU B C 1
ATOM 2140 O O . LEU B 1 58 ? 24.444 30.886 -27.378 1.00 23.52 47 LEU B O 1
ATOM 2145 N N . SER B 1 59 ? 24.369 29.344 -29.016 1.00 23.42 48 SER B N 1
ATOM 2146 C CA . SER B 1 59 ? 23.396 30.142 -29.755 1.00 22.22 48 SER B CA 1
ATOM 2147 C C . SER B 1 59 ? 22.062 30.216 -29.020 1.00 20.97 48 SER B C 1
ATOM 2148 O O . SER B 1 59 ? 21.384 31.244 -29.077 1.00 21.59 48 SER B O 1
ATOM 2151 N N . LEU B 1 60 ? 21.683 29.160 -28.291 1.00 19.57 49 LEU B N 1
ATOM 2152 C CA . LEU B 1 60 ? 20.464 29.245 -27.490 1.00 17.27 49 LEU B CA 1
ATOM 2153 C C . LEU B 1 60 ? 20.625 30.253 -26.363 1.00 17.36 49 LEU B C 1
ATOM 2154 O O . LEU B 1 60 ? 19.692 30.999 -26.052 1.00 17.89 49 LEU B O 1
ATOM 2159 N N . ALA B 1 61 ? 21.802 30.291 -25.743 1.00 17.16 50 ALA B N 1
ATOM 2160 C CA . ALA B 1 61 ? 22.051 31.293 -24.716 1.00 23.00 50 ALA B CA 1
ATOM 2161 C C . ALA B 1 61 ? 21.970 32.695 -25.302 1.00 22.42 50 ALA B C 1
ATOM 2162 O O . ALA B 1 61 ? 21.392 33.596 -24.683 1.00 25.76 50 ALA B O 1
ATOM 2164 N N . GLU B 1 62 ? 22.524 32.888 -26.505 1.00 25.42 51 GLU B N 1
ATOM 2165 C CA . GLU B 1 62 ? 22.425 34.182 -27.174 1.00 24.57 51 GLU B CA 1
ATOM 2166 C C . GLU B 1 62 ? 20.969 34.564 -27.381 1.00 21.11 51 GLU B C 1
ATOM 2167 O O . GLU B 1 62 ? 20.560 35.694 -27.090 1.00 25.82 51 GLU B O 1
ATOM 2173 N N . GLU B 1 63 ? 20.172 33.621 -27.891 1.00 20.03 52 GLU B N 1
ATOM 2174 C CA . GLU B 1 63 ? 18.766 33.883 -28.169 1.00 22.52 52 GLU B CA 1
ATOM 2175 C C . GLU B 1 63 ? 17.995 34.200 -26.896 1.00 21.09 52 GLU B C 1
ATOM 2176 O O . GLU B 1 63 ? 17.119 35.070 -26.895 1.00 22.02 52 GLU B O 1
ATOM 2182 N N . ILE B 1 64 ? 18.304 33.504 -25.800 1.00 23.80 53 ILE B N 1
ATOM 2183 C CA . ILE B 1 64 ? 17.559 33.725 -24.564 1.00 21.30 53 ILE B CA 1
ATOM 2184 C C . ILE B 1 64 ? 17.853 35.108 -23.995 1.00 23.41 53 ILE B C 1
ATOM 2185 O O . ILE B 1 64 ? 16.937 35.830 -23.581 1.00 24.16 53 ILE B O 1
ATOM 2190 N N . ALA B 1 65 ? 19.129 35.498 -23.957 1.00 24.43 54 ALA B N 1
ATOM 2191 C CA . ALA B 1 65 ? 19.476 36.839 -23.494 1.00 27.18 54 ALA B CA 1
ATOM 2192 C C . ALA B 1 65 ? 18.818 37.909 -24.349 1.00 29.88 54 ALA B C 1
ATOM 2193 O O . ALA B 1 65 ? 18.453 38.977 -23.838 1.00 25.93 54 ALA B O 1
ATOM 2195 N N . ALA B 1 66 ? 18.634 37.624 -25.640 1.00 28.11 55 ALA B N 1
ATOM 2196 C CA . ALA B 1 66 ? 18.058 38.596 -26.563 1.00 30.95 55 ALA B CA 1
ATOM 2197 C C . ALA B 1 66 ? 16.632 38.960 -26.175 1.00 30.58 55 ALA B C 1
ATOM 2198 O O . ALA B 1 66 ? 16.256 40.136 -26.207 1.00 32.76 55 ALA B O 1
ATOM 2200 N N . PHE B 1 67 ? 15.812 37.972 -25.809 1.00 25.29 56 PHE B N 1
ATOM 2201 C CA . PHE B 1 67 ? 14.443 38.291 -25.429 1.00 26.34 56 PHE B CA 1
ATOM 2202 C C . PHE B 1 67 ? 14.304 38.587 -23.940 1.00 27.67 56 PHE B C 1
ATOM 2203 O O . PHE B 1 67 ? 13.180 38.647 -23.434 1.00 30.30 56 PHE B O 1
ATOM 2211 N N . GLY B 1 68 ? 15.414 38.798 -23.243 1.00 28.18 57 GLY B N 1
ATOM 2212 C CA . GLY B 1 68 ? 15.387 39.275 -21.879 1.00 30.23 57 GLY B CA 1
ATOM 2213 C C . GLY B 1 68 ? 15.541 38.222 -20.807 1.00 31.27 57 GLY B C 1
ATOM 2214 O O . GLY B 1 68 ? 15.210 38.498 -19.647 1.00 33.44 57 GLY B O 1
ATOM 2215 N N . GLY B 1 69 ? 16.024 37.027 -21.149 1.00 29.80 58 GLY B N 1
ATOM 2216 C CA . GLY B 1 69 ? 16.232 35.979 -20.179 1.00 27.42 58 GLY B CA 1
ATOM 2217 C C . GLY B 1 69 ? 17.690 35.858 -19.764 1.00 29.13 58 GLY B C 1
ATOM 2218 O O . GLY B 1 69 ? 18.562 36.598 -20.211 1.00 30.21 58 GLY B O 1
ATOM 2219 N N . THR B 1 70 ? 17.938 34.893 -18.877 1.00 27.14 59 THR B N 1
ATOM 2220 C CA . THR B 1 70 ? 19.283 34.578 -18.417 1.00 24.74 59 THR B CA 1
ATOM 2221 C C . THR B 1 70 ? 19.543 33.099 -18.638 1.00 24.48 59 THR B C 1
ATOM 2222 O O . THR B 1 70 ? 18.673 32.265 -18.374 1.00 27.81 59 THR B O 1
ATOM 2224 N N . ALA B 1 71 ? 20.732 32.775 -19.132 1.00 23.72 60 ALA B N 1
ATOM 2225 C CA . ALA B 1 71 ? 21.086 31.382 -19.347 1.00 22.67 60 ALA B CA 1
ATOM 2226 C C . ALA B 1 71 ? 22.596 31.257 -19.428 1.00 26.24 60 ALA B C 1
ATOM 2227 O O . ALA B 1 71 ? 23.311 32.237 -19.651 1.00 29.48 60 ALA B O 1
ATOM 2229 N N . ILE B 1 72 ? 23.071 30.028 -19.243 1.00 20.32 61 ILE B N 1
ATOM 2230 C CA . ILE B 1 72 ? 24.469 29.682 -19.458 1.00 23.53 61 ILE B CA 1
ATOM 2231 C C . ILE B 1 72 ? 24.535 28.342 -20.176 1.00 22.57 61 ILE B C 1
ATOM 2232 O O . ILE B 1 72 ? 23.603 27.537 -20.122 1.00 23.22 61 ILE B O 1
ATOM 2237 N N . ALA B 1 73 ? 25.646 28.119 -20.878 1.00 24.35 62 ALA B N 1
ATOM 2238 C CA . ALA B 1 73 ? 25.931 26.851 -21.539 1.00 19.58 62 ALA B CA 1
ATOM 2239 C C . ALA B 1 73 ? 26.985 26.113 -20.733 1.00 21.40 62 ALA B C 1
ATOM 2240 O O . ALA B 1 73 ? 27.980 26.712 -20.319 1.00 26.11 62 ALA B O 1
ATOM 2242 N N . VAL B 1 74 ? 26.771 24.817 -20.507 1.00 22.61 63 VAL B N 1
ATOM 2243 C CA . VAL B 1 74 ? 27.670 24.009 -19.685 1.00 21.46 63 VAL B CA 1
ATOM 2244 C C . VAL B 1 74 ? 27.854 22.656 -20.353 1.00 21.25 63 VAL B C 1
ATOM 2245 O O . VAL B 1 74 ? 26.875 21.931 -20.571 1.00 23.12 63 VAL B O 1
ATOM 22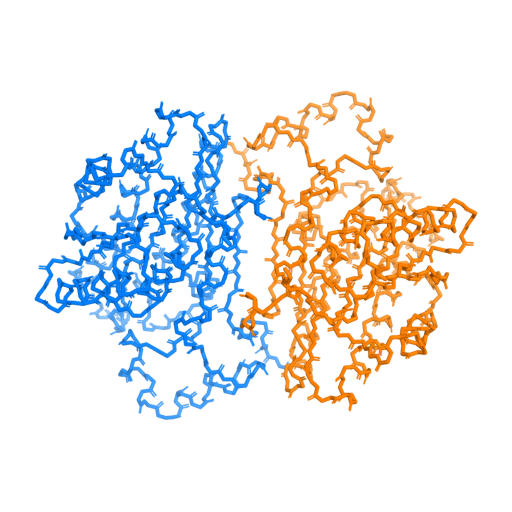49 N N . GLY B 1 75 ? 29.102 22.302 -20.653 1.00 21.14 64 GLY B N 1
ATOM 2250 C CA . GLY B 1 75 ? 29.395 21.009 -21.245 1.00 21.89 64 GLY B CA 1
ATOM 2251 C C . GLY B 1 75 ? 29.357 19.913 -20.200 1.00 26.90 64 GLY B C 1
ATOM 2252 O O . GLY B 1 75 ? 29.901 20.066 -19.100 1.00 23.51 64 GLY B O 1
ATOM 2253 N N . ALA B 1 76 ? 28.710 18.795 -20.542 1.00 22.79 65 ALA B N 1
ATOM 2254 C CA . ALA B 1 76 ? 28.524 17.719 -19.570 1.00 25.12 65 ALA B CA 1
ATOM 2255 C C . ALA B 1 76 ? 28.102 16.463 -20.329 1.00 22.79 65 ALA B C 1
ATOM 2256 O O . ALA B 1 76 ? 26.920 16.294 -20.643 1.00 23.94 65 ALA B O 1
ATOM 2258 N N . ASP B 1 77 ? 29.074 15.602 -20.610 1.00 22.55 66 ASP B N 1
ATOM 2259 C CA . ASP B 1 77 ? 28.812 14.309 -21.221 1.00 22.51 66 ASP B CA 1
ATOM 2260 C C . ASP B 1 77 ? 27.916 13.481 -20.313 1.00 21.67 66 ASP B C 1
ATOM 2261 O O . ASP B 1 77 ? 28.301 13.140 -19.191 1.00 22.64 66 ASP B O 1
ATOM 2266 N N . ALA B 1 78 ? 26.714 13.169 -20.799 1.00 23.02 67 ALA B N 1
ATOM 2267 C CA . ALA B 1 78 ? 25.777 12.399 -19.989 1.00 21.86 67 ALA B CA 1
ATOM 2268 C C . ALA B 1 78 ? 26.329 11.022 -19.661 1.00 20.91 67 ALA B C 1
ATOM 2269 O O . ALA B 1 78 ? 26.012 10.467 -18.604 1.00 23.76 67 ALA B O 1
ATOM 2271 N N . ALA B 1 79 ? 27.169 10.465 -20.538 1.00 21.28 68 ALA B N 1
ATOM 2272 C CA . ALA B 1 79 ? 27.768 9.159 -20.280 1.00 21.07 68 ALA B CA 1
ATOM 2273 C C . ALA B 1 79 ? 28.878 9.217 -19.233 1.00 20.83 68 ALA B C 1
ATOM 2274 O O . ALA B 1 79 ? 29.242 8.172 -18.682 1.00 24.65 68 ALA B O 1
ATOM 2276 N N . ASP B 1 80 ? 29.438 10.397 -18.967 1.00 21.97 69 ASP B N 1
ATOM 2277 C CA . ASP B 1 80 ? 30.359 10.575 -17.847 1.00 25.16 69 ASP B CA 1
ATOM 2278 C C . ASP B 1 80 ? 29.527 10.720 -16.582 1.00 21.84 69 ASP B C 1
ATOM 2279 O O . ASP B 1 80 ? 28.813 11.715 -16.412 1.00 24.56 69 ASP B O 1
ATOM 2284 N N . LEU B 1 81 ? 29.627 9.738 -15.688 1.00 25.02 70 LEU B N 1
ATOM 2285 C CA . LEU B 1 81 ? 28.756 9.715 -14.523 1.00 23.24 70 LEU B CA 1
ATOM 2286 C C . LEU B 1 81 ? 29.076 10.811 -13.513 1.00 26.24 70 LEU B C 1
ATOM 2287 O O . LEU B 1 81 ? 28.348 10.948 -12.526 1.00 26.29 70 LEU B O 1
ATOM 2292 N N . ASP B 1 82 ? 30.114 11.613 -13.743 1.00 29.09 71 ASP B N 1
ATOM 2293 C CA . ASP B 1 82 ? 30.432 12.728 -12.865 1.00 27.22 71 ASP B CA 1
ATOM 2294 C C . ASP B 1 82 ? 29.913 14.068 -13.373 1.00 29.24 71 ASP B C 1
ATOM 2295 O O . ASP B 1 82 ? 30.061 15.074 -12.672 1.00 27.69 71 ASP B O 1
ATOM 2300 N N . SER B 1 83 ? 29.300 14.110 -14.561 1.00 25.50 72 SER B N 1
ATOM 2301 C CA . SER B 1 83 ? 28.839 15.385 -15.100 1.00 25.23 72 SER B CA 1
ATOM 2302 C C . SER B 1 83 ? 27.669 15.949 -14.304 1.00 25.64 72 SER B C 1
ATOM 2303 O O . SER B 1 83 ? 27.467 17.168 -14.284 1.00 27.99 72 SER B O 1
ATOM 2306 N N . GLY B 1 84 ? 26.893 15.086 -13.641 1.00 24.79 73 GLY B N 1
ATOM 2307 C CA . GLY B 1 84 ? 25.804 15.578 -12.808 1.00 22.45 73 GLY B CA 1
ATOM 2308 C C . GLY B 1 84 ? 26.256 16.620 -11.801 1.00 22.40 73 GLY B C 1
ATOM 2309 O O . GLY B 1 84 ? 25.692 17.715 -11.718 1.00 22.36 73 GLY B O 1
ATOM 2310 N N . GLU B 1 85 ? 27.289 16.299 -11.021 1.00 26.05 74 GLU B N 1
ATOM 2311 C CA . GLU B 1 85 ? 27.769 17.270 -10.044 1.00 25.06 74 GLU B CA 1
ATOM 2312 C C . GLU B 1 85 ? 28.347 18.508 -10.723 1.00 23.49 74 GLU B C 1
ATOM 2313 O O . GLU B 1 85 ? 28.283 19.606 -10.161 1.00 24.62 74 GLU B O 1
ATOM 2319 N N . LYS B 1 86 ? 28.875 18.358 -11.942 1.00 27.31 75 LYS B N 1
ATOM 2320 C CA . LYS B 1 86 ? 29.410 19.506 -12.672 1.00 25.88 75 LYS B CA 1
ATOM 2321 C C . LYS B 1 86 ? 28.297 20.445 -13.119 1.00 27.14 75 LYS B C 1
AT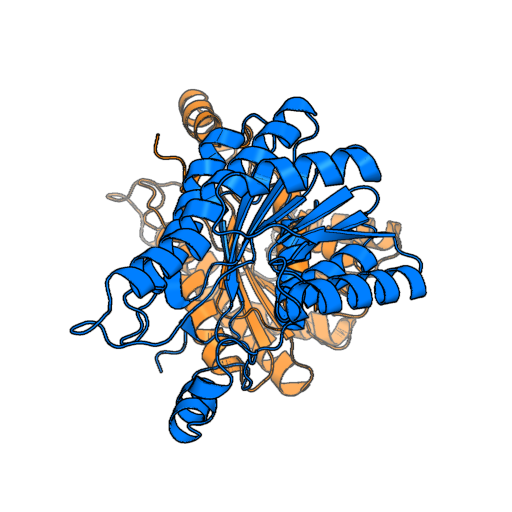OM 2322 O O . LYS B 1 86 ? 28.412 21.670 -12.980 1.00 27.59 75 LYS B O 1
ATOM 2324 N N . LEU B 1 87 ? 27.210 19.890 -13.667 1.00 20.67 76 LEU B N 1
ATOM 2325 C CA . LEU B 1 87 ? 26.062 20.718 -14.023 1.00 24.92 76 LEU B CA 1
ATOM 2326 C C . LEU B 1 87 ? 25.503 21.438 -12.804 1.00 21.49 76 LEU B C 1
ATOM 2327 O O . LEU B 1 87 ? 25.201 22.636 -12.867 1.00 23.50 76 LEU B O 1
ATOM 2332 N N . VAL B 1 88 ? 25.358 20.728 -11.681 1.00 21.53 77 VAL B N 1
ATOM 2333 C CA . VAL B 1 88 ? 24.794 21.349 -10.486 1.00 19.24 77 VAL B CA 1
ATOM 2334 C C . VAL B 1 88 ? 25.714 22.454 -9.986 1.00 18.81 77 VAL B C 1
ATOM 2335 O O . VAL B 1 88 ? 25.266 23.556 -9.654 1.00 21.77 77 VAL B O 1
ATOM 2339 N N . ALA B 1 89 ? 27.019 22.176 -9.943 1.00 21.51 78 ALA B N 1
ATOM 2340 C CA . ALA B 1 89 ? 27.974 23.173 -9.469 1.00 27.10 78 ALA B CA 1
ATOM 2341 C C . ALA B 1 89 ? 27.931 24.424 -10.336 1.00 22.94 78 ALA B C 1
ATOM 2342 O O . ALA B 1 89 ? 27.898 25.548 -9.821 1.00 24.97 78 ALA B O 1
ATOM 2344 N N . ALA B 1 90 ? 27.902 24.250 -11.661 1.00 24.12 79 ALA B N 1
ATOM 2345 C CA . ALA B 1 90 ? 27.778 25.407 -12.541 1.00 21.59 79 ALA B CA 1
ATOM 2346 C C . ALA B 1 90 ? 26.467 26.148 -12.303 1.00 23.24 79 ALA B C 1
ATOM 2347 O O . ALA B 1 90 ? 26.419 27.382 -12.373 1.00 21.84 79 ALA B O 1
ATOM 2349 N N . ALA B 1 91 ? 25.390 25.414 -12.002 1.00 20.18 80 ALA B N 1
ATOM 2350 C CA . ALA B 1 91 ? 24.108 26.064 -11.742 1.00 21.01 80 ALA B CA 1
ATOM 2351 C C . ALA B 1 91 ? 24.143 26.881 -10.453 1.00 19.57 80 ALA B C 1
ATOM 2352 O O . ALA B 1 91 ? 23.624 28.004 -10.412 1.00 21.36 80 ALA B O 1
ATOM 2354 N N . VAL B 1 92 ? 24.721 26.324 -9.384 1.00 27.48 81 VAL B N 1
ATOM 2355 C CA . VAL B 1 92 ? 24.792 27.052 -8.120 1.00 22.80 81 VAL B CA 1
ATOM 2356 C C . VAL B 1 92 ? 25.706 28.262 -8.261 1.00 23.10 81 VAL B C 1
ATOM 2357 O O . VAL B 1 92 ? 25.383 29.359 -7.794 1.00 23.51 81 VAL B O 1
ATOM 2361 N N . GLU B 1 93 ? 26.852 28.079 -8.922 1.00 26.63 82 GLU B N 1
ATOM 2362 C CA . GLU B 1 93 ? 27.800 29.173 -9.111 1.00 27.82 82 GLU B CA 1
ATOM 2363 C C . GLU B 1 93 ? 27.175 30.322 -9.892 1.00 29.26 82 GLU B C 1
ATOM 2364 O O . GLU B 1 93 ? 27.401 31.494 -9.575 1.00 31.72 82 GLU B O 1
ATOM 2370 N N . ALA B 1 94 ? 26.361 30.010 -10.900 1.00 23.87 83 ALA B N 1
ATOM 2371 C CA . ALA B 1 94 ? 25.798 31.059 -11.738 1.00 24.53 83 ALA B CA 1
ATOM 2372 C C . ALA B 1 94 ? 24.542 31.665 -11.122 1.00 26.47 83 ALA B C 1
ATOM 2373 O O . ALA B 1 94 ? 24.395 32.890 -11.067 1.00 27.18 83 ALA B O 1
ATOM 2375 N N . PHE B 1 95 ? 23.618 30.820 -10.663 1.00 21.75 84 PHE B N 1
ATOM 2376 C CA . PHE B 1 95 ? 22.281 31.253 -10.297 1.00 22.24 84 PHE B CA 1
ATOM 2377 C C . PHE B 1 95 ? 21.928 30.964 -8.842 1.00 21.67 84 PHE B C 1
ATOM 2378 O O . PHE B 1 95 ? 20.830 31.325 -8.407 1.00 22.72 84 PHE B O 1
ATOM 2386 N N . GLY B 1 96 ? 22.812 30.330 -8.081 1.00 22.16 85 GLY B N 1
ATOM 2387 C CA . GLY B 1 96 ? 22.610 30.218 -6.649 1.00 23.98 85 GLY B CA 1
ATOM 2388 C C . GLY B 1 96 ? 21.648 29.148 -6.185 1.00 24.30 85 GLY B C 1
ATOM 2389 O O . GLY B 1 96 ? 21.361 29.088 -4.985 1.00 23.88 85 GLY B O 1
ATOM 2390 N N . SER B 1 97 ? 21.139 28.305 -7.084 1.00 22.45 86 SER B N 1
ATOM 2391 C CA . SER B 1 97 ? 20.188 27.262 -6.707 1.00 22.17 86 SER B CA 1
ATOM 2392 C C . SER B 1 97 ? 20.024 26.289 -7.868 1.00 20.98 86 SER B C 1
ATOM 2393 O O . SER B 1 97 ? 20.460 26.553 -8.991 1.00 19.87 86 SER B O 1
ATOM 2396 N N . VAL B 1 98 ? 19.420 25.142 -7.561 1.00 18.46 87 VAL B N 1
ATOM 2397 C CA . VAL B 1 98 ? 18.918 24.188 -8.548 1.00 17.24 87 VAL B CA 1
ATOM 2398 C C . VAL B 1 98 ? 17.499 23.852 -8.131 1.00 16.08 87 VAL B C 1
ATOM 2399 O O . VAL B 1 98 ? 17.287 23.311 -7.040 1.00 18.41 87 VAL B O 1
ATOM 2403 N N . ASP B 1 99 ? 16.533 24.168 -8.977 1.00 14.83 88 ASP B N 1
ATOM 2404 C CA . ASP B 1 99 ? 15.146 23.953 -8.606 1.00 17.82 88 ASP B CA 1
ATOM 2405 C C . ASP B 1 99 ? 14.424 22.960 -9.499 1.00 15.96 88 ASP B C 1
ATOM 2406 O O . ASP B 1 99 ? 13.469 22.329 -9.041 1.00 16.25 88 ASP B O 1
ATOM 2411 N N . VAL B 1 100 ? 14.872 22.794 -10.741 1.00 14.90 89 VAL B N 1
ATOM 2412 C CA . VAL B 1 100 ? 14.268 21.888 -11.706 1.00 13.33 89 VAL B CA 1
ATOM 2413 C C . VAL B 1 100 ? 15.395 21.199 -12.457 1.00 15.75 89 VAL B C 1
ATOM 2414 O O . VAL B 1 100 ? 16.365 21.846 -12.864 1.00 15.62 89 VAL B O 1
ATOM 2418 N N . LEU B 1 101 ? 15.271 19.890 -12.653 1.00 11.24 90 LEU B N 1
ATOM 2419 C CA . LEU B 1 101 ? 16.104 19.169 -13.603 1.00 13.40 90 LEU B CA 1
ATOM 2420 C C . LEU B 1 101 ? 15.209 18.568 -14.674 1.00 14.25 90 LEU B C 1
ATOM 2421 O O . LEU B 1 101 ? 14.260 17.844 -14.361 1.00 13.29 90 LEU B O 1
ATOM 2426 N N . VAL B 1 102 ? 15.506 18.883 -15.929 1.00 12.34 91 VAL B N 1
ATOM 2427 C CA . VAL B 1 102 ? 14.934 18.190 -17.069 1.00 12.83 91 VAL B CA 1
ATOM 2428 C C . VAL B 1 102 ? 16.043 17.304 -17.613 1.00 13.22 91 VAL B C 1
ATOM 2429 O O . VAL B 1 102 ? 16.971 17.793 -18.264 1.00 15.03 91 VAL B O 1
ATOM 2433 N N . ASN B 1 103 ? 15.969 16.002 -17.339 1.00 12.03 92 ASN B N 1
ATOM 2434 C CA . ASN B 1 103 ? 16.924 15.047 -17.884 1.00 11.51 92 ASN B CA 1
ATOM 2435 C C . ASN B 1 103 ? 16.457 14.668 -19.279 1.00 13.34 92 ASN B C 1
ATOM 2436 O O . ASN B 1 103 ? 15.498 13.910 -19.429 1.00 14.66 92 ASN B O 1
ATOM 2441 N N . ASN B 1 104 ? 17.161 15.150 -20.297 1.00 15.47 93 ASN B N 1
ATOM 2442 C CA . ASN B 1 104 ? 16.737 14.963 -21.677 1.00 14.46 93 ASN B CA 1
ATOM 2443 C C . ASN B 1 104 ? 17.757 14.248 -22.555 1.00 15.46 93 ASN B C 1
ATOM 2444 O O . ASN B 1 104 ? 17.361 13.625 -23.543 1.00 16.93 93 ASN B O 1
ATOM 2449 N N . ALA B 1 105 ? 19.051 14.307 -22.226 1.00 13.43 94 ALA B N 1
ATOM 2450 C CA . ALA B 1 105 ? 20.068 13.733 -23.104 1.00 14.90 94 ALA B CA 1
ATOM 2451 C C . ALA B 1 105 ? 19.802 12.259 -23.376 1.00 15.68 94 ALA B C 1
ATOM 2452 O O . ALA B 1 105 ? 19.453 11.491 -22.473 1.00 17.29 94 ALA B O 1
ATOM 2454 N N . GLY B 1 106 ? 19.992 11.862 -24.631 1.00 15.92 95 GLY B N 1
ATOM 2455 C CA . GLY B 1 106 ? 19.768 10.485 -25.011 1.00 16.41 95 GLY B CA 1
ATOM 2456 C C . GLY B 1 106 ? 20.116 10.197 -26.455 1.00 20.62 95 GLY B C 1
ATOM 2457 O O . GLY B 1 106 ? 20.050 11.085 -27.315 1.00 21.44 95 GLY B O 1
ATOM 2458 N N . ILE B 1 107 ? 20.482 8.948 -26.722 1.00 14.89 96 ILE B N 1
ATOM 2459 C CA . ILE B 1 107 ? 20.796 8.474 -28.061 1.00 17.59 96 ILE B CA 1
ATOM 2460 C C . ILE B 1 107 ? 19.927 7.265 -28.378 1.00 16.98 96 ILE B C 1
ATOM 2461 O O . ILE B 1 107 ? 19.518 6.513 -27.487 1.00 17.06 96 ILE B O 1
ATOM 2466 N N . CYS B 1 108 ? 19.641 7.076 -29.662 1.00 18.71 97 CYS B N 1
ATOM 2467 C CA . CYS B 1 108 ? 18.979 5.862 -30.142 1.00 17.05 97 CYS B CA 1
ATOM 2468 C C . CYS B 1 108 ? 19.636 5.437 -31.435 1.00 17.84 97 CYS B C 1
ATOM 2469 O O . CYS B 1 108 ? 19.139 5.727 -32.530 1.00 16.39 97 CYS B O 1
ATOM 2472 N N . PRO B 1 109 ? 20.766 4.766 -31.354 1.00 16.58 98 PRO B N 1
ATOM 2473 C CA . PRO B 1 109 ? 21.380 4.220 -32.570 1.00 18.81 98 PRO B CA 1
ATOM 2474 C C . PRO B 1 109 ? 20.652 2.959 -32.990 1.00 19.13 98 PRO B C 1
ATOM 2475 O O . PRO B 1 109 ? 20.890 1.882 -32.431 1.00 20.66 98 PRO B O 1
ATOM 2479 N N . PHE B 1 110 ? 19.735 3.091 -33.947 1.00 18.68 99 PHE B N 1
ATOM 2480 C CA . PHE B 1 110 ? 18.931 1.952 -34.367 1.00 18.52 99 PHE B CA 1
ATOM 2481 C C . PHE B 1 110 ? 19.840 0.813 -34.802 1.00 18.06 99 PHE B C 1
ATOM 2482 O O . PHE B 1 110 ? 20.837 1.024 -35.502 1.00 19.02 99 PHE B O 1
ATOM 2490 N N . HIS B 1 111 ? 19.506 -0.401 -34.371 1.00 17.03 100 HIS B N 1
ATOM 2491 C CA . HIS B 1 111 ? 20.355 -1.548 -34.658 1.00 16.42 100 HIS B CA 1
ATOM 2492 C C . HIS B 1 111 ? 19.585 -2.825 -34.373 1.00 16.44 100 HIS B C 1
ATOM 2493 O O . HIS B 1 111 ? 18.827 -2.886 -33.402 1.00 15.59 100 HIS B O 1
ATOM 2500 N N . SER B 1 112 ? 19.795 -3.841 -35.206 1.00 16.92 101 SER B N 1
ATOM 2501 C CA . SER B 1 112 ? 19.158 -5.129 -34.978 1.00 17.01 101 SER B CA 1
ATOM 2502 C C . SER B 1 112 ? 19.673 -5.766 -33.690 1.00 15.23 101 SER B C 1
ATOM 2503 O O . SER B 1 112 ? 20.732 -5.411 -33.165 1.00 16.25 101 SER B O 1
ATOM 2506 N N . PHE B 1 113 ? 18.894 -6.723 -33.185 1.00 16.98 102 PHE B N 1
ATOM 2507 C CA . PHE B 1 113 ? 19.141 -7.297 -31.864 1.00 14.98 102 PHE B CA 1
ATOM 2508 C C . PHE B 1 113 ? 20.231 -8.363 -31.884 1.00 15.73 102 PHE B C 1
ATOM 2509 O O . PHE B 1 113 ? 21.151 -8.333 -31.056 1.00 17.27 102 PHE B O 1
ATOM 2517 N N . LEU B 1 114 ? 20.124 -9.339 -32.789 1.00 16.94 103 LEU B N 1
ATOM 2518 C CA . LEU B 1 114 ? 20.980 -10.518 -32.677 1.00 16.93 103 LEU B CA 1
ATOM 2519 C C . LEU B 1 114 ? 22.443 -10.201 -32.947 1.00 21.55 103 LEU B C 1
ATOM 2520 O O . LEU B 1 114 ? 23.322 -10.937 -32.482 1.00 23.00 103 LEU B O 1
ATOM 2525 N N . ASP B 1 115 ? 22.732 -9.103 -33.645 1.00 16.27 104 ASP B N 1
ATOM 2526 C CA . ASP B 1 115 ? 24.108 -8.691 -33.884 1.00 18.94 104 ASP B CA 1
ATOM 2527 C C . ASP B 1 115 ? 24.466 -7.393 -33.173 1.00 18.23 104 ASP B C 1
ATOM 2528 O O . ASP B 1 115 ? 25.443 -6.736 -33.546 1.00 19.17 104 ASP B O 1
ATOM 2533 N N . MET B 1 116 ? 23.718 -7.023 -32.136 1.00 16.30 105 MET B N 1
ATOM 2534 C CA . MET B 1 116 ? 24.063 -5.849 -31.342 1.00 17.71 105 MET B CA 1
ATOM 2535 C C . MET B 1 116 ? 25.463 -5.992 -30.757 1.00 20.91 105 MET B C 1
ATOM 2536 O O . MET B 1 116 ? 25.725 -6.966 -30.038 1.00 21.49 105 MET B O 1
ATOM 2541 N N . PRO B 1 117 ? 26.375 -5.067 -31.027 1.00 19.55 106 PRO B N 1
ATOM 2542 C CA . PRO B 1 117 ? 27.687 -5.117 -30.378 1.00 20.58 106 PRO B CA 1
ATOM 2543 C C . PRO B 1 117 ? 27.629 -4.565 -28.961 1.00 21.84 106 PRO B C 1
ATOM 2544 O O . PRO B 1 117 ? 26.855 -3.658 -28.646 1.00 19.08 106 PRO B O 1
ATOM 2548 N N . ARG B 1 118 ? 28.474 -5.131 -28.097 1.00 23.06 107 ARG B N 1
ATOM 2549 C CA . ARG B 1 118 ? 28.427 -4.755 -26.687 1.00 21.47 107 ARG B CA 1
ATOM 2550 C C . ARG B 1 118 ? 28.763 -3.285 -26.481 1.00 22.02 107 ARG B C 1
ATOM 2551 O O . ARG B 1 118 ? 28.183 -2.634 -25.606 1.00 19.53 107 ARG B O 1
ATOM 2559 N N . GLU B 1 119 ? 29.689 -2.737 -27.275 1.00 22.07 108 GLU B N 1
ATOM 2560 C CA . GLU B 1 119 ? 30.060 -1.333 -27.101 1.00 22.65 108 GLU B CA 1
ATOM 2561 C C . GLU B 1 119 ? 28.875 -0.408 -27.365 1.00 19.48 108 GLU B C 1
ATOM 2562 O O . GLU B 1 119 ? 28.643 0.552 -26.617 1.00 18.36 108 GLU B O 1
ATOM 2564 N N . LEU B 1 120 ? 28.119 -0.674 -28.430 1.00 19.12 109 LEU B N 1
ATOM 2565 C CA . LEU B 1 120 ? 26.962 0.159 -28.733 1.00 19.73 109 LEU B CA 1
ATOM 2566 C C . LEU B 1 120 ? 25.883 -0.002 -27.671 1.00 17.48 109 LEU B C 1
ATOM 2567 O O . LEU B 1 120 ? 25.283 0.990 -27.233 1.00 18.72 109 LEU B O 1
ATOM 2572 N N . TYR B 1 121 ? 25.627 -1.243 -27.242 1.00 14.67 110 TYR B N 1
ATOM 2573 C CA . TYR B 1 121 ? 24.668 -1.449 -26.166 1.00 16.73 110 TYR B CA 1
ATOM 2574 C C . TYR B 1 121 ? 25.091 -0.671 -24.935 1.00 14.72 110 TYR B C 1
ATOM 2575 O O . TYR B 1 121 ? 24.300 0.076 -24.347 1.00 18.70 110 TYR B O 1
ATOM 2584 N N . LEU B 1 122 ? 26.354 -0.818 -24.549 1.00 16.39 111 LEU B N 1
ATOM 2585 C CA . LEU B 1 122 ? 26.793 -0.239 -23.287 1.00 15.17 111 LEU B CA 1
ATOM 2586 C C . LEU B 1 122 ? 26.799 1.283 -23.335 1.00 16.47 111 LEU B C 1
ATOM 2587 O O . LEU B 1 122 ? 26.583 1.939 -22.309 1.00 15.25 111 LEU B O 1
ATOM 2592 N N . LYS B 1 123 ? 27.024 1.868 -24.506 1.00 16.53 112 LYS B N 1
ATOM 2593 C CA . LYS B 1 123 ? 26.968 3.319 -24.601 1.00 15.88 112 LYS B CA 1
ATOM 2594 C C . LYS B 1 123 ? 25.534 3.824 -24.533 1.00 16.72 112 LYS B C 1
ATOM 2595 O O . LYS B 1 123 ? 25.284 4.920 -24.020 1.00 15.25 112 LYS B O 1
ATOM 2601 N N . THR B 1 124 ? 24.584 3.041 -25.042 1.00 14.89 113 THR B N 1
ATOM 2602 C CA . THR B 1 124 ? 23.185 3.449 -24.985 1.00 14.08 113 THR B CA 1
ATOM 2603 C C . THR B 1 124 ? 22.676 3.454 -23.551 1.00 13.77 113 THR B C 1
ATOM 2604 O O . THR B 1 124 ? 22.032 4.411 -23.116 1.00 14.40 113 THR B O 1
ATOM 2608 N N . VAL B 1 125 ? 22.959 2.389 -22.805 1.00 16.08 114 VAL B N 1
ATOM 2609 C CA . VAL B 1 125 ? 22.559 2.340 -21.402 1.00 14.42 114 VAL B CA 1
ATOM 2610 C C . VAL B 1 125 ? 23.330 3.366 -20.574 1.00 16.07 114 VAL B C 1
ATOM 2611 O O . VAL B 1 125 ? 22.758 4.019 -19.694 1.00 14.00 114 VAL B O 1
ATOM 2615 N N . GLY B 1 126 ? 24.619 3.556 -20.866 1.00 15.02 115 GLY B N 1
ATOM 2616 C CA . GLY B 1 126 ? 25.399 4.520 -20.105 1.00 14.32 115 GLY B CA 1
ATOM 2617 C C . GLY B 1 126 ? 24.935 5.953 -20.291 1.00 15.34 115 GLY B C 1
ATOM 2618 O O . GLY B 1 126 ? 24.864 6.724 -19.329 1.00 15.65 115 GLY B O 1
ATOM 2619 N N . THR B 1 127 ? 24.638 6.338 -21.533 1.00 15.09 116 THR B N 1
ATOM 2620 C CA . THR B 1 127 ? 24.164 7.688 -21.821 1.00 17.32 116 THR B CA 1
ATOM 2621 C C . THR B 1 127 ? 22.737 7.899 -21.321 1.00 14.30 116 THR B C 1
ATOM 2622 O O . THR B 1 127 ? 22.442 8.882 -20.633 1.00 16.16 116 THR B O 1
ATOM 2626 N N . ASN B 1 128 ? 21.837 6.972 -21.648 1.00 15.14 117 ASN B N 1
ATOM 2627 C CA . ASN B 1 128 ? 20.412 7.220 -21.463 1.00 13.58 117 ASN B CA 1
ATOM 2628 C C . ASN B 1 128 ? 19.954 6.979 -20.039 1.00 13.90 117 ASN B C 1
ATOM 2629 O O . ASN B 1 128 ? 19.020 7.642 -19.577 1.00 14.54 117 ASN B O 1
ATOM 2634 N N . LEU B 1 129 ? 20.563 6.018 -19.361 1.00 13.33 118 LEU B N 1
ATOM 2635 C CA . LEU B 1 129 ? 20.076 5.579 -18.059 1.00 10.72 118 LEU B CA 1
ATOM 2636 C C . LEU B 1 129 ? 21.083 5.799 -16.939 1.00 14.89 118 LEU B C 1
ATOM 2637 O O . LEU B 1 129 ? 20.737 6.435 -15.944 1.00 12.96 118 LEU B O 1
ATOM 2642 N N . ASN B 1 130 ? 22.306 5.278 -17.058 1.00 13.85 119 ASN B N 1
ATOM 2643 C CA . ASN B 1 130 ? 23.268 5.404 -15.968 1.00 14.45 119 ASN B CA 1
ATOM 2644 C C . ASN B 1 130 ? 23.615 6.864 -15.712 1.00 15.76 119 ASN B C 1
ATOM 2645 O O . ASN B 1 130 ? 23.611 7.326 -14.565 1.00 15.53 119 ASN B O 1
ATOM 2650 N N . GLY B 1 131 ? 23.915 7.616 -16.775 1.00 15.97 120 GLY B N 1
ATOM 2651 C CA . GLY B 1 131 ? 24.203 9.028 -16.589 1.00 17.48 120 GLY B CA 1
ATOM 2652 C C . GLY B 1 131 ? 23.024 9.800 -16.038 1.00 15.38 120 GLY B C 1
ATOM 2653 O O . GLY B 1 131 ? 23.193 10.735 -15.246 1.00 16.47 120 GLY B O 1
ATOM 2654 N N . ALA B 1 132 ? 21.812 9.419 -16.437 1.00 12.28 121 ALA B N 1
ATOM 2655 C CA . ALA B 1 132 ? 20.634 10.077 -15.905 1.00 14.90 121 ALA B CA 1
ATOM 2656 C C . ALA B 1 132 ? 20.518 9.817 -14.414 1.00 13.50 121 ALA B C 1
ATOM 2657 O O . ALA B 1 132 ? 20.199 10.728 -13.637 1.00 16.13 121 ALA B O 1
ATOM 2659 N N . TYR B 1 133 ? 20.804 8.583 -13.998 1.00 13.36 122 TYR B N 1
ATOM 2660 C CA . TYR B 1 133 ? 20.715 8.240 -12.584 1.00 11.94 122 TYR B CA 1
ATOM 2661 C C . TYR B 1 133 ? 21.559 9.188 -11.744 1.00 14.97 122 TYR B C 1
ATOM 2662 O O . TYR B 1 133 ? 21.097 9.735 -10.737 1.00 13.79 122 TYR B O 1
ATOM 2671 N N . PHE B 1 134 ? 22.807 9.399 -12.148 1.00 14.13 123 PHE B N 1
ATOM 2672 C CA . PHE B 1 134 ? 23.686 10.180 -11.290 1.00 16.35 123 PHE B CA 1
ATOM 2673 C C . PHE B 1 134 ? 23.521 11.677 -11.494 1.00 16.14 123 PHE B C 1
ATOM 2674 O O . PHE B 1 134 ? 23.825 12.459 -10.579 1.00 14.97 123 PHE B O 1
ATOM 2682 N N . THR B 1 135 ? 22.955 12.093 -12.622 1.00 12.80 124 THR B N 1
ATOM 2683 C CA . THR B 1 135 ? 22.558 13.486 -12.761 1.00 15.76 124 THR B CA 1
ATOM 2684 C C . THR B 1 135 ? 21.360 13.810 -11.878 1.00 14.81 124 THR B C 1
ATOM 2685 O O . THR B 1 135 ? 21.334 14.850 -11.213 1.00 15.66 124 THR B O 1
ATOM 2689 N N . VAL B 1 136 ? 20.357 12.929 -11.863 1.00 14.09 125 VAL B N 1
ATOM 2690 C CA . VAL B 1 136 ? 19.232 13.077 -10.942 1.00 11.33 125 VAL B CA 1
ATOM 2691 C C . VAL B 1 136 ? 19.721 13.113 -9.503 1.00 14.77 125 VAL B C 1
ATOM 2692 O O . VAL B 1 136 ? 19.271 13.943 -8.704 1.00 13.54 125 VAL B O 1
ATOM 2696 N N . GLN B 1 137 ? 20.659 12.227 -9.160 1.00 13.95 126 GLN B N 1
ATOM 2697 C CA . GLN B 1 137 ? 21.202 12.177 -7.808 1.00 13.38 126 GLN B CA 1
ATOM 2698 C C . GLN B 1 137 ? 21.848 13.504 -7.420 1.00 16.02 126 GLN B C 1
ATOM 2699 O O . GLN B 1 137 ? 21.571 14.053 -6.348 1.00 13.35 126 GLN B O 1
ATOM 2705 N N . ALA B 1 138 ? 22.690 14.054 -8.300 1.00 15.42 127 ALA B N 1
ATOM 2706 C CA . ALA B 1 138 ? 23.372 15.303 -7.979 1.00 16.66 127 ALA B CA 1
ATOM 2707 C C . ALA B 1 138 ? 22.371 16.432 -7.786 1.00 17.10 127 ALA B C 1
ATOM 2708 O O . ALA B 1 138 ? 22.434 17.184 -6.807 1.00 17.55 127 ALA B O 1
ATOM 2710 N N . ALA B 1 139 ? 21.400 16.533 -8.690 1.00 12.92 128 ALA B N 1
ATOM 2711 C CA . ALA B 1 139 ? 20.419 17.605 -8.603 1.00 14.39 128 ALA B CA 1
ATOM 2712 C C . ALA B 1 139 ? 19.506 17.423 -7.394 1.00 14.07 128 ALA B C 1
ATOM 2713 O O . ALA B 1 139 ? 19.147 18.401 -6.734 1.00 14.01 128 ALA B O 1
ATOM 2715 N N . ALA B 1 140 ? 19.097 16.181 -7.108 1.00 13.34 129 ALA B N 1
ATOM 2716 C CA . ALA B 1 140 ? 18.254 15.937 -5.942 1.00 12.85 129 ALA B CA 1
ATOM 2717 C C . ALA B 1 140 ? 18.995 16.243 -4.653 1.00 15.55 129 ALA B C 1
ATOM 2718 O O . ALA B 1 140 ? 18.394 16.742 -3.698 1.00 13.20 129 ALA B O 1
ATOM 2720 N N . ARG B 1 141 ? 20.288 15.905 -4.594 1.00 13.07 130 ARG B N 1
ATOM 2721 C CA . ARG B 1 141 ? 21.079 16.234 -3.412 1.00 17.00 130 ARG B CA 1
ATOM 2722 C C . ARG B 1 141 ? 21.047 17.731 -3.138 1.00 17.40 130 ARG B C 1
ATOM 2723 O O . ARG B 1 141 ? 20.909 18.158 -1.985 1.00 18.46 130 ARG B O 1
ATOM 2725 N N . ARG B 1 142 ? 21.153 18.548 -4.189 1.00 14.57 131 ARG B N 1
ATOM 2726 C CA . ARG B 1 142 ? 21.148 19.992 -3.993 1.00 14.70 131 ARG B CA 1
ATOM 2727 C C . ARG B 1 142 ? 19.762 20.493 -3.596 1.00 15.99 131 ARG B C 1
ATOM 2728 O O . ARG B 1 142 ? 19.632 21.349 -2.710 1.00 16.76 131 ARG B O 1
ATOM 2736 N N . MET B 1 143 ? 18.715 19.981 -4.249 1.00 13.97 132 MET B N 1
ATOM 2737 C CA . MET B 1 143 ? 17.355 20.346 -3.874 1.00 13.70 132 MET B CA 1
ATOM 2738 C C . MET B 1 143 ? 17.068 19.979 -2.419 1.00 14.19 132 MET B C 1
ATOM 2739 O O . MET B 1 143 ? 16.396 20.726 -1.697 1.00 17.07 132 MET B O 1
ATOM 2744 N N . LYS B 1 144 ? 17.559 18.825 -1.973 1.00 14.55 133 LYS B N 1
ATOM 2745 C CA . LYS B 1 144 ? 17.343 18.443 -0.585 1.00 16.07 133 LYS B CA 1
ATOM 2746 C C . LYS B 1 144 ? 18.023 19.426 0.358 1.00 19.22 133 LYS B C 1
ATOM 2747 O O . LYS B 1 144 ? 17.431 19.854 1.354 1.00 17.32 133 LYS B O 1
ATOM 2753 N N . GLU B 1 145 ? 19.259 19.813 0.038 1.00 17.90 134 GLU B N 1
ATOM 2754 C CA . GLU B 1 145 ? 20.001 20.719 0.909 1.00 18.66 134 GLU B CA 1
ATOM 2755 C C . GLU B 1 145 ? 19.297 22.063 1.037 1.00 21.10 134 GLU B C 1
ATOM 2756 O O . GLU B 1 145 ? 19.270 22.663 2.118 1.00 16.84 134 GLU B O 1
ATOM 2762 N N . GLN B 1 146 ? 18.709 22.548 -0.057 1.00 15.26 135 GLN B N 1
ATOM 2763 C CA . GLN B 1 146 ? 18.084 23.863 -0.045 1.00 16.33 135 GLN B CA 1
ATOM 2764 C C . GLN B 1 146 ? 16.831 23.890 0.818 1.00 16.55 135 GLN B C 1
ATOM 2765 O O . GLN B 1 146 ? 16.509 24.927 1.408 1.00 18.39 135 GLN B O 1
ATOM 2771 N N . GLY B 1 147 ? 16.105 22.780 0.891 1.00 17.11 136 GLY B N 1
ATOM 2772 C CA . GLY B 1 147 ? 14.891 22.738 1.681 1.00 15.59 136 GLY B CA 1
ATOM 2773 C C . GLY B 1 147 ? 13.686 23.396 1.054 1.00 19.27 136 GLY B C 1
ATOM 2774 O O . GLY B 1 147 ? 12.713 23.669 1.766 1.00 21.55 136 GLY B O 1
ATOM 2775 N N . ARG B 1 148 ? 13.710 23.651 -0.260 1.00 19.97 137 ARG B N 1
ATOM 2776 C CA . ARG B 1 148 ? 12.630 24.344 -0.959 1.00 20.33 137 ARG B CA 1
ATOM 2777 C C . ARG B 1 148 ? 11.834 23.430 -1.890 1.00 18.44 137 ARG B C 1
ATOM 2778 O O . ARG B 1 148 ? 11.008 23.922 -2.669 1.00 18.55 137 ARG B O 1
ATOM 2786 N N . GLY B 1 149 ? 12.064 22.124 -1.848 1.00 17.12 138 GLY B N 1
ATOM 2787 C CA . GLY B 1 149 ? 11.415 21.288 -2.845 1.00 17.76 138 GLY B CA 1
ATOM 2788 C C . GLY B 1 149 ? 12.070 21.442 -4.213 1.00 20.87 138 GLY B C 1
ATOM 2789 O O . GLY B 1 149 ? 13.128 22.048 -4.377 1.00 17.26 138 GLY B O 1
ATOM 2790 N N . GLY B 1 150 ? 11.407 20.876 -5.214 1.00 11.84 139 GLY B N 1
ATOM 2791 C CA . GLY B 1 150 ? 11.946 20.919 -6.558 1.00 15.42 139 GLY B CA 1
ATOM 2792 C C . GLY B 1 150 ? 11.186 19.976 -7.465 1.00 11.76 139 GLY B C 1
ATOM 2793 O O . GLY B 1 150 ? 10.264 19.270 -7.045 1.00 14.10 139 GLY B O 1
ATOM 2794 N N . ALA B 1 151 ? 11.596 19.978 -8.729 1.00 13.68 140 ALA B N 1
ATOM 2795 C CA . ALA B 1 151 ? 10.930 19.147 -9.719 1.00 11.65 140 ALA B CA 1
ATOM 2796 C C . ALA B 1 151 ? 11.968 18.496 -10.608 1.00 13.89 140 ALA B C 1
ATOM 2797 O O . ALA B 1 151 ? 12.920 19.148 -11.049 1.00 14.57 140 ALA B O 1
ATOM 2799 N N . ILE B 1 152 ? 11.791 17.205 -10.858 1.00 9.16 141 ILE B N 1
ATOM 2800 C CA . ILE B 1 152 ? 12.641 16.456 -11.771 1.00 11.12 141 ILE B CA 1
ATOM 2801 C C . ILE B 1 152 ? 11.745 15.848 -12.839 1.00 14.00 141 ILE B C 1
ATOM 2802 O O . ILE B 1 152 ? 10.704 15.266 -12.525 1.00 12.90 141 ILE B O 1
ATOM 2807 N N . ILE B 1 153 ? 12.132 16.021 -14.094 1.00 11.07 142 ILE B N 1
ATOM 2808 C CA . ILE B 1 153 ? 11.397 15.492 -15.241 1.00 9.69 142 ILE B CA 1
ATOM 2809 C C . ILE B 1 153 ? 12.379 14.705 -16.093 1.00 14.28 142 ILE B C 1
ATOM 2810 O O . ILE B 1 153 ? 13.369 15.266 -16.579 1.00 13.16 142 ILE B O 1
ATOM 2815 N N . ALA B 1 154 ? 12.102 13.417 -16.300 1.00 11.36 143 ALA B N 1
ATOM 2816 C CA . ALA B 1 154 ? 12.892 12.588 -17.200 1.00 10.90 143 ALA B CA 1
ATOM 2817 C C . ALA B 1 154 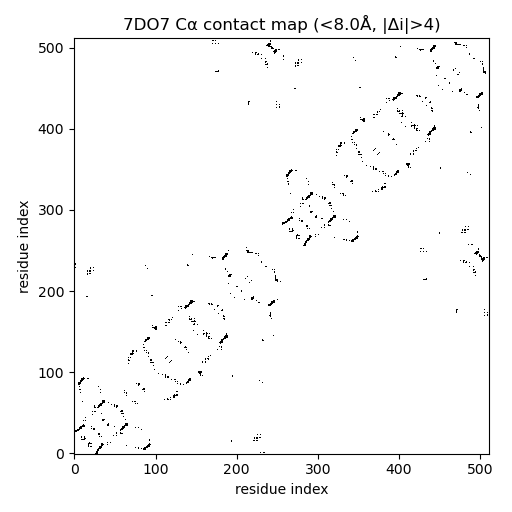? 12.172 12.490 -18.534 1.00 10.73 143 ALA B C 1
ATOM 2818 O O . ALA B 1 154 ? 10.974 12.189 -18.570 1.00 13.54 143 ALA B O 1
ATOM 2820 N N . VAL B 1 155 ? 12.892 12.746 -19.624 1.00 11.28 144 VAL B N 1
ATOM 2821 C CA . VAL B 1 155 ? 12.325 12.482 -20.943 1.00 11.79 144 VAL B CA 1
ATOM 2822 C C . VAL B 1 155 ? 12.483 10.987 -21.208 1.00 12.72 144 VAL B C 1
ATOM 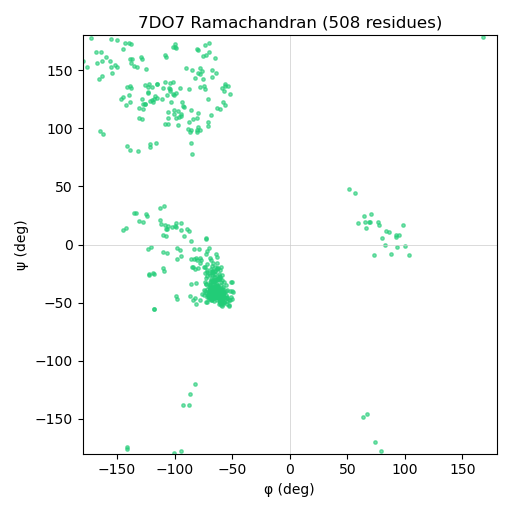2823 O O . VAL B 1 155 ? 13.560 10.516 -21.584 1.00 14.55 144 VAL B O 1
ATOM 2827 N N . SER B 1 156 ? 11.402 10.234 -20.963 1.00 13.29 145 SER B N 1
ATOM 2828 C CA . SER B 1 156 ? 11.263 8.824 -21.318 1.00 13.06 145 SER B CA 1
ATOM 2829 C C . SER B 1 156 ? 10.716 8.731 -22.746 1.00 13.00 145 SER B C 1
ATOM 2830 O O . SER B 1 156 ? 11.143 9.497 -23.609 1.00 16.87 145 SER B O 1
ATOM 2833 N N . SER B 1 157 ? 9.778 7.823 -23.014 1.00 13.15 146 SER B N 1
ATOM 2834 C CA . SER B 1 157 ? 9.298 7.631 -24.383 1.00 13.40 146 SER B CA 1
ATOM 2835 C C . SER B 1 157 ? 8.043 6.777 -24.355 1.00 11.25 146 SER B C 1
ATOM 2836 O O . SER B 1 157 ? 7.842 5.984 -23.437 1.00 13.68 146 SER B O 1
ATOM 2839 N N . ILE B 1 158 ? 7.226 6.919 -25.408 1.00 11.73 147 ILE B N 1
ATOM 2840 C CA . ILE B 1 158 ? 6.202 5.913 -25.687 1.00 13.27 147 ILE B CA 1
ATOM 2841 C C . ILE B 1 158 ? 6.825 4.526 -25.706 1.00 13.90 147 ILE B C 1
ATOM 2842 O O . ILE B 1 158 ? 6.186 3.537 -25.333 1.00 12.51 147 ILE B O 1
ATOM 2847 N N . SER B 1 159 ? 8.078 4.430 -26.130 1.00 12.89 148 SER B N 1
ATOM 2848 C CA . SER B 1 159 ? 8.764 3.141 -26.161 1.00 14.15 148 SER B CA 1
ATOM 2849 C C . SER B 1 159 ? 9.148 2.634 -24.753 1.00 14.35 148 SER B C 1
ATOM 2850 O O . SER B 1 159 ? 9.850 1.612 -24.620 1.00 15.59 148 SER B O 1
ATOM 2853 N N . ALA B 1 160 ? 8.743 3.322 -23.688 1.00 11.39 149 ALA B N 1
ATOM 2854 C CA . ALA B 1 160 ? 8.765 2.718 -22.358 1.00 12.39 149 ALA B CA 1
ATOM 2855 C C . ALA B 1 160 ? 7.568 1.813 -22.126 1.00 12.32 149 ALA B C 1
ATOM 2856 O O . ALA B 1 160 ? 7.571 1.037 -21.166 1.00 14.67 149 ALA B O 1
ATOM 2858 N N . LEU B 1 161 ? 6.552 1.899 -22.988 1.00 14.64 150 LEU B N 1
ATOM 2859 C CA . LEU B 1 161 ? 5.317 1.143 -22.855 1.00 13.61 150 LEU B CA 1
ATOM 2860 C C . LEU B 1 161 ? 5.159 0.066 -23.909 1.00 14.02 150 LEU B C 1
ATOM 2861 O O . LEU B 1 161 ? 4.359 -0.854 -23.716 1.00 14.18 150 LEU B O 1
ATOM 2866 N N . VAL B 1 162 ? 5.870 0.183 -25.025 1.00 12.77 151 VAL B N 1
ATOM 2867 C CA . VAL B 1 162 ? 5.763 -0.736 -26.150 1.00 11.57 151 VAL B CA 1
ATOM 2868 C C . VAL B 1 162 ? 7.172 -1.001 -26.649 1.00 12.69 151 VAL B C 1
ATOM 2869 O O . VAL B 1 162 ? 8.134 -0.353 -26.233 1.00 14.23 151 VAL B O 1
ATOM 2873 N N . GLY B 1 163 ? 7.293 -1.943 -27.576 1.00 12.59 152 GLY B N 1
ATOM 2874 C CA . GLY B 1 163 ? 8.592 -2.376 -28.030 1.00 11.96 152 GLY B CA 1
ATOM 2875 C C . GLY B 1 163 ? 9.018 -1.720 -29.331 1.00 12.73 152 GLY B C 1
ATOM 2876 O O . GLY B 1 163 ? 8.242 -1.058 -30.023 1.00 14.02 152 GLY B O 1
ATOM 2877 N N . GLY B 1 164 ? 10.290 -1.927 -29.653 1.00 11.40 153 GLY B N 1
ATOM 2878 C CA . GLY B 1 164 ? 10.802 -1.624 -30.980 1.00 11.03 153 GLY B CA 1
ATOM 2879 C C . GLY B 1 164 ? 11.856 -2.633 -31.390 1.00 13.23 153 GLY B C 1
ATOM 2880 O O . GLY B 1 164 ? 12.815 -2.852 -30.649 1.00 13.60 153 GLY B O 1
ATOM 2881 N N . ALA B 1 165 ? 11.700 -3.254 -32.567 1.00 14.44 154 ALA B N 1
ATOM 2882 C CA . ALA B 1 165 ? 12.589 -4.354 -32.942 1.00 14.18 154 ALA B CA 1
ATOM 2883 C C . ALA B 1 165 ? 14.028 -3.891 -33.129 1.00 14.06 154 ALA B C 1
ATOM 2884 O O . ALA B 1 165 ? 14.962 -4.664 -32.897 1.00 13.90 154 ALA B O 1
ATOM 2886 N N . MET B 1 166 ? 14.225 -2.652 -33.564 1.00 12.42 155 MET B N 1
ATOM 2887 C CA . MET B 1 166 ? 15.553 -2.091 -33.759 1.00 14.88 155 MET B CA 1
ATOM 2888 C C . MET B 1 166 ? 15.969 -1.223 -32.592 1.00 13.85 155 MET B C 1
ATOM 2889 O O . MET B 1 166 ? 16.884 -0.397 -32.722 1.00 14.00 155 MET B O 1
ATOM 2894 N N . GLN B 1 167 ? 15.298 -1.395 -31.451 1.00 14.18 156 GLN B N 1
ATOM 2895 C CA . GLN B 1 167 ? 15.517 -0.609 -30.248 1.00 13.22 156 GLN B CA 1
ATOM 2896 C C . GLN B 1 167 ? 15.582 -1.492 -29.007 1.00 13.64 156 GLN B C 1
ATOM 2897 O O . GLN B 1 167 ? 15.274 -1.027 -27.902 1.00 12.90 156 GLN B O 1
ATOM 2903 N N . THR B 1 168 ? 15.991 -2.758 -29.152 1.00 11.16 157 THR B N 1
ATOM 2904 C CA . THR B 1 168 ? 16.060 -3.624 -27.970 1.00 10.56 157 THR B CA 1
ATOM 2905 C C . THR B 1 168 ? 17.033 -3.087 -26.930 1.00 12.15 157 THR B C 1
ATOM 2906 O O . THR B 1 168 ? 16.874 -3.358 -25.732 1.00 11.38 157 THR B O 1
ATOM 2910 N N . HIS B 1 169 ? 18.065 -2.368 -27.369 1.00 11.92 158 HIS B N 1
ATOM 2911 C CA . HIS B 1 169 ? 18.998 -1.716 -26.456 1.00 13.30 158 HIS B CA 1
ATOM 2912 C C . HIS B 1 169 ? 18.466 -0.409 -25.896 1.00 15.98 158 HIS B C 1
ATOM 2913 O O . HIS B 1 169 ? 18.964 0.063 -24.869 1.00 14.21 158 HIS B O 1
ATOM 2920 N N . TYR B 1 170 ? 17.485 0.198 -26.557 1.00 12.83 159 TYR B N 1
ATOM 2921 C CA . TYR B 1 170 ? 17.019 1.537 -26.236 1.00 14.38 159 TYR B CA 1
ATOM 2922 C C . TYR B 1 170 ? 15.771 1.536 -25.370 1.00 10.90 159 TYR B C 1
ATOM 2923 O O . TYR B 1 170 ? 15.712 2.275 -24.380 1.00 11.09 159 TYR B O 1
ATOM 2932 N N . THR B 1 171 ? 14.764 0.730 -25.719 1.00 10.24 160 THR B N 1
ATOM 2933 C CA . THR B 1 171 ? 13.537 0.760 -24.925 1.00 10.55 160 THR B CA 1
ATOM 2934 C C . THR B 1 171 ? 13.791 0.438 -23.459 1.00 10.46 160 THR B C 1
ATOM 2935 O O . THR B 1 171 ? 13.162 1.089 -22.605 1.00 10.37 160 THR B O 1
ATOM 2939 N N . PRO B 1 172 ? 14.707 -0.463 -23.083 1.00 10.53 161 PRO B N 1
ATOM 2940 C CA . PRO B 1 172 ? 14.944 -0.656 -21.641 1.00 12.04 161 PRO B CA 1
ATOM 2941 C C . PRO B 1 172 ? 15.462 0.581 -20.947 1.00 12.47 161 PRO B C 1
ATOM 2942 O O . PRO B 1 172 ? 15.215 0.751 -19.741 1.00 11.47 161 PRO B O 1
ATOM 2946 N N . THR B 1 173 ? 16.190 1.455 -21.646 1.00 10.71 162 THR B N 1
ATOM 2947 C CA . THR B 1 173 ? 16.618 2.676 -20.977 1.00 10.68 162 THR B CA 1
ATOM 2948 C C . THR B 1 173 ? 15.453 3.633 -20.772 1.00 11.94 162 THR B C 1
ATOM 2949 O O . THR B 1 173 ? 15.420 4.358 -19.773 1.00 11.89 162 THR B O 1
ATOM 2953 N N . LYS B 1 174 ? 14.492 3.666 -21.703 1.00 9.75 163 LYS B N 1
ATOM 2954 C CA . LYS B 1 174 ? 13.344 4.548 -21.520 1.00 11.21 163 LYS B CA 1
ATOM 2955 C C . LYS B 1 174 ? 12.410 4.010 -20.440 1.00 12.27 163 LYS B C 1
ATOM 2956 O O . LYS B 1 174 ? 11.915 4.775 -19.598 1.00 10.54 163 LYS B O 1
ATOM 2962 N N . ALA B 1 175 ? 12.178 2.694 -20.429 1.00 9.73 164 ALA B N 1
ATOM 2963 C CA . ALA B 1 175 ? 11.432 2.099 -19.318 1.00 11.61 164 ALA B CA 1
ATOM 2964 C C . ALA B 1 175 ? 12.173 2.297 -18.005 1.00 12.62 164 ALA B C 1
ATOM 2965 O O . ALA B 1 175 ? 11.555 2.590 -16.969 1.00 11.83 164 ALA B O 1
ATOM 2967 N N . GLY B 1 176 ? 13.502 2.155 -18.035 1.00 12.65 165 GLY B N 1
ATOM 2968 C CA . GLY B 1 176 ? 14.287 2.370 -16.830 1.00 11.04 165 GLY B CA 1
ATOM 2969 C C . GLY B 1 176 ? 14.148 3.777 -16.279 1.00 11.80 165 GLY B C 1
ATOM 2970 O O . GLY B 1 176 ? 14.023 3.968 -15.068 1.00 10.41 165 GLY B O 1
ATOM 2971 N N . LEU B 1 177 ? 14.159 4.782 -17.160 1.00 10.95 166 LEU B N 1
ATOM 2972 C CA . LEU B 1 177 ? 13.987 6.159 -16.706 1.00 12.12 166 LEU B CA 1
ATOM 2973 C C . LEU B 1 177 ? 12.637 6.361 -16.049 1.00 9.91 166 LEU B C 1
ATOM 2974 O O . LEU B 1 177 ? 12.523 7.080 -15.052 1.00 11.61 166 LEU B O 1
ATOM 2979 N N . LEU B 1 178 ? 11.588 5.783 -16.632 1.00 10.96 167 LEU B N 1
ATOM 2980 C CA . LEU B 1 178 ? 10.266 5.918 -16.040 1.00 11.09 167 LEU B CA 1
ATOM 2981 C C . LEU B 1 178 ? 10.245 5.302 -14.647 1.00 12.24 167 LEU B C 1
ATOM 2982 O O . LEU B 1 178 ? 9.749 5.908 -13.687 1.00 9.68 167 LEU B O 1
ATOM 2987 N N . SER B 1 179 ? 10.808 4.106 -14.518 1.00 11.09 168 SER B N 1
ATOM 2988 C CA . SER B 1 179 ? 10.805 3.418 -13.237 1.00 11.71 168 SER B CA 1
ATOM 2989 C C . SER B 1 179 ? 11.668 4.174 -12.226 1.00 13.40 168 SER B C 1
ATOM 2990 O O . SER B 1 179 ? 11.358 4.215 -11.029 1.00 11.97 168 SER B O 1
ATOM 2993 N N . LEU B 1 180 ? 12.746 4.810 -12.703 1.00 11.04 169 LEU B N 1
ATOM 2994 C CA . LEU B 1 180 ? 13.570 5.646 -11.833 1.00 12.25 169 LEU B CA 1
ATOM 2995 C C . LEU B 1 180 ? 12.771 6.812 -11.265 1.00 12.50 169 LEU B C 1
ATOM 2996 O O . LEU B 1 180 ? 12.906 7.147 -10.084 1.00 11.22 169 LEU B O 1
ATOM 3001 N N . MET B 1 181 ? 11.964 7.469 -12.095 1.00 10.21 170 MET B N 1
ATOM 3002 C CA . MET B 1 181 ? 11.116 8.532 -11.571 1.00 11.36 170 MET B CA 1
ATOM 3003 C C . MET B 1 181 ? 10.154 7.985 -10.531 1.00 12.98 170 MET B C 1
ATOM 3004 O O . MET B 1 181 ? 9.892 8.635 -9.518 1.00 11.00 170 MET B O 1
ATOM 3009 N N . GLN B 1 182 ? 9.635 6.774 -10.744 1.00 11.46 171 GLN B N 1
ATOM 3010 C CA . GLN B 1 182 ? 8.711 6.216 -9.760 1.00 9.84 171 GLN B CA 1
ATOM 3011 C C . GLN B 1 182 ? 9.408 5.975 -8.425 1.00 10.68 171 GLN B C 1
ATOM 3012 O O . GLN B 1 182 ? 8.865 6.304 -7.368 1.00 11.46 171 GLN B O 1
ATOM 3018 N N . SER B 1 183 ? 10.616 5.400 -8.450 1.00 10.40 172 SER B N 1
ATOM 3019 C CA . SER B 1 183 ? 11.283 5.102 -7.185 1.00 10.09 172 SER B CA 1
ATOM 3020 C C . SER B 1 183 ? 11.829 6.371 -6.541 1.00 13.19 172 SER B C 1
ATOM 3021 O O . SER B 1 183 ? 11.745 6.532 -5.322 1.00 11.44 172 SER B O 1
ATOM 3024 N N . CYS B 1 184 ? 12.381 7.286 -7.339 1.00 12.47 173 CYS B N 1
ATOM 3025 C CA . CYS B 1 184 ? 12.819 8.565 -6.788 1.00 12.52 173 CYS B CA 1
ATOM 3026 C C . CYS B 1 184 ? 11.661 9.372 -6.226 1.00 12.11 173 CYS B C 1
ATOM 3027 O O . CYS B 1 184 ? 11.846 10.086 -5.235 1.00 11.76 173 CYS B O 1
ATOM 3030 N N . ALA B 1 185 ? 10.468 9.277 -6.831 1.00 10.41 174 ALA B N 1
ATOM 3031 C CA . ALA B 1 185 ? 9.304 9.956 -6.268 1.00 10.29 174 ALA B CA 1
ATOM 3032 C C . ALA B 1 185 ? 9.095 9.546 -4.816 1.00 10.94 174 ALA B C 1
ATOM 3033 O O . ALA B 1 185 ? 8.761 10.377 -3.961 1.00 11.67 174 ALA B O 1
ATOM 3035 N N . ILE B 1 186 ? 9.312 8.266 -4.514 1.00 11.59 175 ILE B N 1
ATOM 3036 C CA . ILE B 1 186 ? 9.137 7.791 -3.142 1.00 9.27 175 ILE B CA 1
ATOM 3037 C C . ILE B 1 186 ? 10.272 8.280 -2.252 1.00 13.84 175 ILE B C 1
ATOM 3038 O O . ILE B 1 186 ? 10.035 8.806 -1.162 1.00 12.33 175 ILE B O 1
ATOM 3043 N N . ALA B 1 187 ? 11.520 8.096 -2.694 1.00 12.47 176 ALA B N 1
ATOM 3044 C CA . ALA B 1 187 ? 12.667 8.453 -1.855 1.00 10.84 176 ALA B CA 1
ATOM 3045 C C . ALA B 1 187 ? 12.747 9.953 -1.592 1.00 12.92 176 ALA B C 1
ATOM 3046 O O . ALA B 1 187 ? 13.217 10.365 -0.522 1.00 12.87 176 ALA B O 1
ATOM 3048 N N . LEU B 1 188 ? 12.278 10.785 -2.524 1.00 13.60 177 LEU B N 1
ATOM 3049 C CA . LEU B 1 188 ? 12.448 12.226 -2.402 1.00 14.17 177 LEU B CA 1
ATOM 3050 C C . LEU B 1 188 ? 11.175 12.974 -2.039 1.00 15.47 177 LEU B C 1
ATOM 3051 O O . LEU B 1 188 ? 11.240 14.187 -1.795 1.00 11.67 177 LEU B O 1
ATOM 3056 N N . GLY B 1 189 ? 10.027 12.298 -2.017 1.00 14.12 178 GLY B N 1
ATOM 3057 C CA . GLY B 1 189 ? 8.772 12.897 -1.628 1.00 13.09 178 GLY B CA 1
ATOM 3058 C C . GLY B 1 189 ? 8.807 13.641 -0.306 1.00 11.99 178 GLY B C 1
ATOM 3059 O O . GLY B 1 189 ? 8.261 14.742 -0.194 1.00 13.20 178 GLY B O 1
ATOM 3060 N N . PRO B 1 190 ? 9.423 13.046 0.723 1.00 15.42 179 PRO B N 1
ATOM 3061 C CA . PRO B 1 190 ? 9.552 13.756 2.009 1.00 13.98 179 PRO B CA 1
ATOM 3062 C C . PRO B 1 190 ? 10.310 15.065 1.914 1.00 17.50 179 PRO B C 1
ATOM 3063 O O . PRO B 1 190 ? 10.188 15.902 2.818 1.00 19.10 179 PRO B O 1
ATOM 3067 N N . TYR B 1 191 ? 11.100 15.267 0.860 1.00 13.94 180 TYR B N 1
ATOM 3068 C CA . TYR B 1 191 ? 11.818 16.518 0.664 1.00 12.91 180 TYR B CA 1
ATOM 3069 C C . TYR B 1 191 ? 11.152 17.407 -0.382 1.00 14.91 180 TYR B C 1
ATOM 3070 O O . TYR B 1 191 ? 11.764 18.379 -0.837 1.00 17.68 180 TYR B O 1
ATOM 3079 N N . GLY B 1 192 ? 9.899 17.117 -0.737 1.00 14.56 181 GLY B N 1
ATOM 3080 C CA . GLY B 1 192 ? 9.151 17.939 -1.679 1.00 13.52 181 GLY B CA 1
ATOM 3081 C C . GLY B 1 192 ? 9.690 17.981 -3.092 1.00 15.23 181 GLY B C 1
ATOM 3082 O O . GLY B 1 192 ? 9.435 18.952 -3.812 1.00 12.90 181 GLY B O 1
ATOM 3083 N N . ILE B 1 193 ? 10.430 16.965 -3.508 1.00 11.41 182 ILE B N 1
ATOM 3084 C CA . ILE B 1 193 ? 10.980 16.887 -4.859 1.00 13.37 182 ILE B CA 1
ATOM 3085 C C . ILE B 1 193 ? 10.083 15.946 -5.646 1.00 12.12 182 ILE B C 1
ATOM 3086 O O . ILE B 1 193 ? 10.029 14.745 -5.368 1.00 13.97 182 ILE B O 1
ATOM 3091 N N . ARG B 1 194 ? 9.367 16.502 -6.611 1.00 11.69 183 ARG B N 1
ATOM 3092 C CA . ARG B 1 194 ? 8.469 15.734 -7.465 1.00 10.67 183 ARG B CA 1
ATOM 3093 C C . ARG B 1 194 ? 9.245 15.188 -8.654 1.00 15.92 183 ARG B C 1
ATOM 3094 O O . ARG B 1 194 ? 10.010 15.926 -9.281 1.00 13.52 183 ARG B O 1
ATOM 3102 N N . CYS B 1 195 ? 9.043 13.900 -8.968 1.00 10.55 184 CYS B N 1
ATOM 3103 C CA . CYS B 1 195 ? 9.757 13.231 -10.057 1.00 11.06 184 CYS B CA 1
ATOM 3104 C C . CYS B 1 195 ? 8.751 12.600 -11.005 1.00 11.40 184 CYS B C 1
ATOM 3105 O O . CYS B 1 195 ? 7.983 11.724 -10.595 1.00 12.83 184 CYS B O 1
ATOM 3108 N N . ASN B 1 196 ? 8.792 13.015 -12.276 1.00 9.93 185 ASN B N 1
ATOM 3109 C CA . ASN B 1 196 ? 7.845 12.575 -13.301 1.00 7.82 185 ASN B CA 1
ATOM 3110 C C . ASN B 1 196 ? 8.559 12.267 -14.600 1.00 13.18 185 ASN B C 1
ATOM 3111 O O . ASN B 1 196 ? 9.682 12.709 -14.838 1.00 10.23 185 ASN B O 1
ATOM 3116 N N . ALA B 1 197 ? 7.884 11.483 -15.438 1.00 10.32 186 ALA B N 1
ATOM 3117 C CA . ALA B 1 197 ? 8.372 11.136 -16.760 1.00 13.29 186 ALA B CA 1
ATOM 3118 C C . ALA B 1 197 ? 7.435 11.726 -17.787 1.00 10.32 186 ALA B C 1
ATOM 3119 O O . ALA B 1 197 ? 6.210 11.678 -17.644 1.00 10.34 186 ALA B O 1
ATOM 3121 N N . VAL B 1 198 ? 8.013 12.267 -18.836 1.00 12.42 187 VAL B N 1
ATOM 3122 C CA . VAL B 1 198 ? 7.247 12.651 -19.998 1.00 8.63 187 VAL B CA 1
ATOM 3123 C C . VAL B 1 198 ? 7.618 11.677 -21.108 1.00 11.21 187 VAL B C 1
ATOM 3124 O O . VAL B 1 198 ? 8.787 11.301 -21.244 1.00 9.53 187 VAL B O 1
ATOM 3128 N N . LEU B 1 199 ? 6.603 11.181 -21.819 1.00 10.76 188 LEU B N 1
ATOM 3129 C CA . LEU B 1 199 ? 6.758 10.092 -22.782 1.00 11.76 188 LEU B CA 1
ATOM 3130 C C . LEU B 1 199 ? 6.414 10.635 -24.163 1.00 10.21 188 LEU B C 1
ATOM 3131 O O . LEU B 1 199 ? 5.263 10.533 -24.610 1.00 12.48 188 LEU B O 1
ATOM 3136 N N . PRO B 1 200 ? 7.373 11.218 -24.879 1.00 12.92 189 PRO B N 1
ATOM 3137 C CA . PRO B 1 200 ? 7.078 11.673 -26.242 1.00 10.14 189 PRO B CA 1
ATOM 3138 C C . PRO B 1 200 ? 6.811 10.491 -27.159 1.00 14.74 189 PRO B C 1
ATOM 3139 O O . PRO B 1 200 ? 7.332 9.392 -26.957 1.00 13.83 189 PRO B O 1
ATOM 3143 N N . GLY B 1 201 ? 5.979 10.737 -28.170 1.00 9.52 190 GLY B N 1
ATOM 3144 C CA . GLY B 1 201 ? 5.714 9.766 -29.210 1.00 13.90 190 GLY B CA 1
ATOM 3145 C C . GLY B 1 201 ? 6.746 9.873 -30.306 1.00 16.89 190 GLY B C 1
ATOM 3146 O O . GLY B 1 201 ? 7.951 9.887 -30.029 1.00 22.99 190 GLY B O 1
ATOM 3147 N N . THR B 1 202 ? 6.316 9.977 -31.547 1.00 13.47 191 THR B N 1
ATOM 3148 C CA . THR B 1 202 ? 7.255 10.112 -32.651 1.00 17.50 191 THR B CA 1
ATOM 3149 C C . THR B 1 202 ? 7.362 11.592 -32.979 1.00 16.88 191 THR B C 1
ATOM 3150 O O . THR B 1 202 ? 6.454 12.191 -33.565 1.00 15.72 191 THR B O 1
ATOM 3154 N N . ILE B 1 203 ? 8.460 12.183 -32.522 1.00 14.00 192 ILE B N 1
ATOM 3155 C CA . ILE B 1 203 ? 8.774 13.587 -32.726 1.00 15.01 192 ILE B CA 1
ATOM 3156 C C . ILE B 1 203 ? 9.828 13.644 -33.821 1.00 18.12 192 ILE B C 1
ATOM 3157 O O . ILE B 1 203 ? 10.888 13.022 -33.693 1.00 16.92 192 ILE B O 1
ATOM 3162 N N . ALA B 1 204 ? 9.542 14.363 -34.903 1.00 16.79 193 ALA B N 1
ATOM 3163 C CA . ALA B 1 204 ? 10.505 14.452 -35.997 1.00 22.55 193 ALA B CA 1
ATOM 3164 C C . ALA B 1 204 ? 11.691 15.301 -35.553 1.00 21.29 193 ALA B C 1
ATOM 3165 O O . ALA B 1 204 ? 11.569 16.521 -35.423 1.00 23.94 193 ALA B O 1
ATOM 3167 N N . THR B 1 205 ? 12.819 14.649 -35.266 1.00 22.84 194 THR B N 1
ATOM 3168 C CA . THR B 1 205 ? 14.044 15.306 -34.799 1.00 23.39 194 THR B CA 1
ATOM 3169 C C . THR B 1 205 ? 15.229 14.608 -35.451 1.00 23.71 194 THR B C 1
ATOM 3170 O O . THR B 1 205 ? 15.069 13.713 -36.282 1.00 22.28 194 THR B O 1
ATOM 3174 N N . ASP B 1 206 ? 16.434 15.006 -35.039 1.00 24.89 195 ASP B N 1
ATOM 3175 C CA . ASP B 1 206 ? 17.649 14.370 -35.539 1.00 27.79 195 ASP B CA 1
ATOM 3176 C C . ASP B 1 206 ? 17.675 12.879 -35.233 1.00 26.86 195 ASP B C 1
ATOM 3177 O O . ASP B 1 206 ? 18.241 12.094 -36.002 1.00 27.00 195 ASP B O 1
ATOM 3182 N N . ILE B 1 207 ? 17.056 12.472 -34.124 1.00 24.28 196 ILE B N 1
ATOM 3183 C CA . ILE B 1 207 ? 17.186 11.097 -33.657 1.00 23.65 196 ILE B CA 1
ATOM 3184 C C . ILE B 1 207 ? 16.515 10.118 -34.615 1.00 22.40 196 ILE B C 1
ATOM 3185 O O . ILE B 1 207 ? 16.914 8.949 -34.690 1.00 22.74 196 ILE B O 1
ATOM 3190 N N . ASN B 1 208 ? 15.501 10.565 -35.370 1.00 22.52 197 ASN B N 1
ATOM 3191 C CA . ASN B 1 208 ? 14.805 9.678 -36.299 1.00 22.79 197 ASN B CA 1
ATOM 3192 C C . ASN B 1 208 ? 14.743 10.257 -37.708 1.00 26.61 197 ASN B C 1
ATOM 3193 O O . ASN B 1 208 ? 13.916 9.819 -38.513 1.00 26.53 197 ASN B O 1
ATOM 3198 N N . LYS B 1 209 ? 15.606 11.226 -38.021 1.00 23.85 198 LYS B N 1
ATOM 3199 C CA . LYS B 1 209 ? 15.652 11.775 -39.374 1.00 26.33 198 LYS B CA 1
ATOM 3200 C C . LYS B 1 209 ? 15.950 10.686 -40.403 1.00 31.12 198 LYS B C 1
ATOM 3201 O O . LYS B 1 209 ? 15.218 10.525 -41.389 1.00 28.19 198 LYS B O 1
ATOM 3203 N N . GLU B 1 210 ? 17.025 9.923 -40.191 1.00 28.05 199 GLU B N 1
ATOM 3204 C CA . GLU B 1 210 ? 17.352 8.840 -41.115 1.00 30.80 199 GLU B CA 1
ATOM 3205 C C . GLU B 1 210 ? 16.289 7.749 -41.085 1.00 31.91 199 GLU B C 1
ATOM 3206 O O . GLU B 1 210 ? 15.859 7.260 -42.137 1.00 32.44 199 GLU B O 1
ATOM 3212 N N . ASP B 1 211 ? 15.853 7.354 -39.883 1.00 28.21 200 ASP B N 1
ATOM 3213 C CA . ASP B 1 211 ? 14.914 6.242 -39.759 1.00 29.63 200 ASP B CA 1
ATOM 3214 C C . ASP B 1 211 ? 13.630 6.504 -40.538 1.00 28.08 200 ASP B C 1
ATOM 3215 O O . ASP B 1 211 ? 13.104 5.606 -41.205 1.00 29.71 200 ASP B O 1
ATOM 3220 N N . LEU B 1 212 ? 13.108 7.724 -40.469 1.00 27.76 201 LEU B N 1
ATOM 3221 C CA . LEU B 1 212 ? 11.872 8.059 -41.161 1.00 26.50 201 LEU B CA 1
ATOM 3222 C C . LEU B 1 212 ? 12.112 8.614 -42.561 1.00 31.32 201 LEU B C 1
ATOM 3223 O O . LEU B 1 212 ? 11.162 9.064 -43.210 1.00 27.56 201 LEU B O 1
ATOM 3228 N N . SER B 1 213 ? 13.357 8.586 -43.041 1.00 28.76 202 SER B N 1
ATOM 3229 C CA . SER B 1 213 ? 13.605 8.878 -44.448 1.00 34.25 202 SER B CA 1
ATOM 3230 C C . SER B 1 213 ? 13.013 7.805 -45.350 1.00 37.64 202 SER B C 1
ATOM 3231 O O . SER B 1 213 ? 12.722 8.084 -46.520 1.00 39.16 202 SER B O 1
ATOM 3234 N N . ASP B 1 214 ? 12.834 6.589 -44.835 1.00 33.94 203 ASP B N 1
ATOM 3235 C CA . ASP B 1 214 ? 12.033 5.579 -45.519 1.00 35.15 203 ASP B CA 1
ATOM 3236 C C . ASP B 1 214 ? 10.575 6.018 -45.490 1.00 35.51 203 ASP B C 1
ATOM 3237 O O . ASP B 1 214 ? 9.946 6.051 -44.426 1.00 31.45 203 ASP B O 1
ATOM 3242 N N . LEU B 1 215 ? 10.034 6.368 -46.658 1.00 33.68 204 LEU B N 1
ATOM 3243 C CA . LEU B 1 215 ? 8.721 6.996 -46.694 1.00 36.52 204 LEU B CA 1
ATOM 3244 C C . LEU B 1 215 ? 7.595 6.021 -46.377 1.00 34.85 204 LEU B C 1
ATOM 3245 O O . LEU B 1 215 ? 6.523 6.457 -45.946 1.00 32.72 204 LEU B O 1
ATOM 3250 N N . GLU B 1 216 ? 7.809 4.718 -46.574 1.00 33.41 205 GLU B N 1
ATOM 3251 C CA . GLU B 1 216 ? 6.777 3.755 -46.205 1.00 33.34 205 GLU B CA 1
ATOM 3252 C C . GLU B 1 216 ? 6.614 3.692 -44.693 1.00 34.30 205 GLU B C 1
ATOM 3253 O O . GLU B 1 216 ? 5.487 3.686 -44.183 1.00 33.87 205 GLU B O 1
ATOM 3255 N N . LYS B 1 217 ? 7.727 3.658 -43.958 1.00 30.04 206 LYS B N 1
ATOM 3256 C CA . LYS B 1 217 ? 7.622 3.693 -42.506 1.00 32.43 206 LYS B CA 1
ATOM 3257 C C . LYS B 1 217 ? 7.080 5.034 -42.025 1.00 33.47 206 LYS B C 1
ATOM 3258 O O . LYS B 1 217 ? 6.310 5.084 -41.057 1.00 31.23 206 LYS B O 1
ATOM 3264 N N . ARG B 1 218 ? 7.469 6.132 -42.683 1.00 30.19 207 ARG B N 1
ATOM 3265 C CA . ARG B 1 218 ? 6.993 7.445 -42.256 1.00 30.91 207 ARG B CA 1
ATOM 3266 C C . ARG B 1 218 ? 5.474 7.526 -42.338 1.00 32.02 207 ARG B C 1
ATOM 3267 O O . ARG B 1 218 ? 4.817 8.005 -41.408 1.00 28.95 207 ARG B O 1
ATOM 3275 N N . GLU B 1 219 ? 4.896 7.050 -43.443 1.00 29.91 208 GLU B N 1
ATOM 3276 C CA . GLU B 1 219 ? 3.440 7.056 -43.573 1.00 31.61 208 GLU B CA 1
ATOM 3277 C C . GLU B 1 219 ? 2.797 6.114 -42.564 1.00 32.28 208 GLU B C 1
ATOM 3278 O O . GLU B 1 219 ? 1.792 6.458 -41.932 1.00 30.92 208 GLU B O 1
ATOM 3284 N N . ARG B 1 220 ? 3.358 4.912 -42.413 1.00 31.69 209 ARG B N 1
ATOM 3285 C CA . ARG B 1 220 ? 2.823 3.947 -41.457 1.00 32.43 209 ARG B CA 1
ATOM 3286 C C . ARG B 1 220 ? 2.752 4.545 -40.056 1.00 31.62 209 ARG B C 1
ATOM 3287 O O . ARG B 1 220 ? 1.732 4.431 -39.363 1.00 31.73 209 ARG B O 1
ATOM 3295 N N . MET B 1 221 ? 3.830 5.204 -39.629 1.00 27.83 210 MET B N 1
ATOM 3296 C CA . MET B 1 221 ? 3.823 5.849 -38.321 1.00 27.62 210 MET B CA 1
ATOM 3297 C C . MET B 1 221 ? 2.859 7.033 -38.298 1.00 28.32 210 MET B C 1
ATOM 3298 O O . MET B 1 221 ? 2.058 7.167 -37.364 1.00 24.51 210 MET B O 1
ATOM 3303 N N . THR B 1 222 ? 2.900 7.880 -39.334 1.00 25.31 211 THR B N 1
ATOM 3304 C CA . THR B 1 222 ? 2.098 9.102 -39.341 1.00 26.47 211 THR B CA 1
ATOM 3305 C C . THR B 1 222 ? 0.609 8.790 -39.378 1.00 26.79 211 THR B C 1
ATOM 3306 O O . THR B 1 222 ? -0.179 9.357 -38.612 1.00 22.14 211 THR B O 1
ATOM 3310 N N . SER B 1 223 ? 0.200 7.903 -40.284 1.00 27.51 212 SER B N 1
ATOM 3311 C CA . SER B 1 223 ? -1.206 7.539 -40.364 1.00 27.02 212 SER B CA 1
ATOM 3312 C C . SER B 1 223 ? -1.697 6.866 -39.092 1.00 23.18 212 SER B C 1
ATOM 3313 O O . SER B 1 223 ? -2.912 6.764 -38.896 1.00 25.29 212 SER B O 1
ATOM 3316 N N . ARG B 1 224 ? -0.786 6.398 -38.232 1.00 21.51 213 ARG B N 1
ATOM 3317 C CA . ARG B 1 224 ? -1.140 5.863 -36.924 1.00 22.62 213 ARG B CA 1
ATOM 3318 C C . ARG B 1 224 ? -1.318 6.948 -35.872 1.00 18.85 213 ARG B C 1
ATOM 3319 O O . ARG B 1 224 ? -1.686 6.619 -34.746 1.00 14.02 213 ARG B O 1
ATOM 3327 N N . VAL B 1 225 ? -1.066 8.217 -36.182 1.00 16.82 214 VAL B N 1
ATOM 3328 C CA . VAL B 1 225 ? -1.227 9.302 -35.213 1.00 17.27 214 VAL B CA 1
ATOM 3329 C C . VAL B 1 225 ? -2.629 9.889 -35.395 1.00 14.53 214 VAL B C 1
ATOM 3330 O O . VAL B 1 225 ? -2.889 10.518 -36.435 1.00 14.89 214 VAL B O 1
ATOM 3334 N N . PRO B 1 226 ? -3.529 9.732 -34.425 1.00 10.40 215 PRO B N 1
ATOM 3335 C CA . PRO B 1 226 ? -4.857 10.351 -34.561 1.00 12.86 215 PRO B CA 1
ATOM 3336 C C . PRO B 1 226 ? -4.835 11.845 -34.810 1.00 15.07 215 PRO B C 1
ATOM 3337 O O . PRO B 1 226 ? -5.713 12.341 -35.525 1.00 14.68 215 PRO B O 1
ATOM 3341 N N . LEU B 1 227 ? -3.886 12.590 -34.235 1.00 11.75 216 LEU B N 1
ATOM 3342 C CA . LEU B 1 227 ? -3.855 14.023 -34.508 1.00 14.42 216 LEU B CA 1
ATOM 3343 C C . LEU B 1 227 ? -3.364 14.330 -35.911 1.00 17.53 216 LEU B C 1
ATOM 3344 O O . LEU B 1 227 ? -3.425 15.493 -36.324 1.00 19.63 216 LEU B O 1
ATOM 3349 N N . GLY B 1 228 ? -2.876 13.329 -36.633 1.00 14.04 217 GLY B N 1
ATOM 3350 C CA . GLY B 1 228 ? -2.613 13.479 -38.049 1.00 14.87 217 GLY B CA 1
ATOM 3351 C C . GLY B 1 228 ? -1.264 14.046 -38.396 1.00 16.16 217 GLY B C 1
ATOM 3352 O O . GLY B 1 228 ? -1.037 14.398 -39.562 1.00 21.01 217 GLY B O 1
ATOM 3353 N N . ARG B 1 229 ? -0.360 14.159 -37.433 1.00 16.41 218 ARG B N 1
ATOM 3354 C CA . ARG B 1 229 ? 0.966 14.682 -37.717 1.00 14.58 218 ARG B CA 1
ATOM 3355 C C . ARG B 1 229 ? 1.935 14.080 -36.715 1.00 17.82 218 ARG B C 1
ATOM 3356 O O . ARG B 1 229 ? 1.528 13.656 -35.636 1.00 14.84 218 ARG B O 1
ATOM 3364 N N . LEU B 1 230 ? 3.206 13.999 -37.099 1.00 18.21 219 LEU B N 1
ATOM 3365 C CA . LEU B 1 230 ? 4.242 13.709 -36.125 1.00 15.98 219 LEU B CA 1
ATOM 3366 C C . LEU B 1 230 ? 4.493 14.956 -35.291 1.00 14.97 219 LEU B C 1
ATOM 3367 O O . LEU B 1 230 ? 4.110 16.072 -35.660 1.00 15.89 219 LEU B O 1
ATOM 3372 N N . GLY B 1 231 ? 5.126 14.756 -34.147 1.00 15.52 220 GLY B N 1
ATOM 3373 C CA . GLY B 1 231 ? 5.378 15.863 -33.260 1.00 15.65 220 GLY B CA 1
ATOM 3374 C C . GLY B 1 231 ? 6.578 16.676 -33.688 1.00 11.95 220 GLY B C 1
ATOM 3375 O O . GLY B 1 231 ? 7.365 16.293 -34.545 1.00 16.34 220 GLY B O 1
ATOM 3376 N N . GLU B 1 232 ? 6.709 17.829 -33.056 1.00 13.12 221 GLU B N 1
ATOM 3377 C CA . GLU B 1 232 ? 7.872 18.686 -33.181 1.00 15.86 221 GLU B CA 1
ATOM 3378 C C . GLU B 1 232 ? 8.362 19.022 -31.783 1.00 19.35 221 GLU B C 1
ATOM 3379 O O . GLU B 1 232 ? 7.620 18.862 -30.808 1.00 14.33 221 GLU B O 1
ATOM 3385 N N . PRO B 1 233 ? 9.624 19.445 -31.642 1.00 13.70 222 PRO B N 1
ATOM 3386 C CA . PRO B 1 233 ? 10.158 19.696 -30.285 1.00 14.39 222 PRO B CA 1
ATOM 3387 C C . PRO B 1 233 ? 9.277 20.578 -29.420 1.00 14.21 222 PRO B C 1
ATOM 3388 O O . PRO B 1 233 ? 9.115 20.292 -28.225 1.00 13.87 222 PRO B O 1
ATOM 3392 N N . ASP B 1 234 ? 8.674 21.625 -29.985 1.00 17.01 223 ASP B N 1
ATOM 3393 C CA . ASP B 1 234 ? 7.837 22.504 -29.179 1.00 15.72 223 ASP B CA 1
ATOM 3394 C C . ASP B 1 234 ? 6.632 21.781 -28.593 1.00 15.17 223 ASP B C 1
ATOM 3395 O O . ASP B 1 234 ? 6.048 22.270 -27.623 1.00 16.31 223 ASP B O 1
ATOM 3400 N N . ASP B 1 235 ? 6.243 20.634 -29.160 1.00 14.46 224 ASP B N 1
ATOM 3401 C CA . ASP B 1 235 ? 5.124 19.883 -28.601 1.00 14.92 224 ASP B CA 1
ATOM 3402 C C . ASP B 1 235 ? 5.424 19.356 -27.207 1.00 14.49 224 ASP B C 1
ATOM 3403 O O . ASP B 1 235 ? 4.487 19.070 -26.452 1.00 11.62 224 ASP B O 1
ATOM 3408 N N . LEU B 1 236 ? 6.697 19.204 -26.851 1.00 10.65 225 LEU B N 1
ATOM 3409 C CA . LEU B 1 236 ? 7.031 18.745 -25.508 1.00 11.94 225 LEU B CA 1
ATOM 3410 C C . LEU B 1 236 ? 7.298 19.881 -24.536 1.00 13.49 225 LEU B C 1
ATOM 3411 O O . LEU B 1 236 ? 7.413 19.621 -23.340 1.00 12.76 225 LEU B O 1
ATOM 3416 N N . ALA B 1 237 ? 7.410 21.127 -25.006 1.00 12.67 226 ALA B N 1
ATOM 3417 C CA . ALA B 1 237 ? 7.783 22.202 -24.086 1.00 14.91 226 ALA B CA 1
ATOM 3418 C C . ALA B 1 237 ? 6.682 22.484 -23.067 1.00 12.96 226 ALA B C 1
ATOM 3419 O O . ALA B 1 237 ? 6.962 22.654 -21.868 1.00 14.81 226 ALA B O 1
ATOM 3421 N N . GLY B 1 238 ? 5.433 22.556 -23.514 1.00 14.55 227 GLY B N 1
ATOM 3422 C CA . GLY B 1 238 ? 4.321 22.750 -22.612 1.00 12.22 227 GLY B CA 1
ATOM 3423 C C . GLY B 1 238 ? 4.205 21.699 -21.523 1.00 13.77 227 GLY B C 1
ATOM 3424 O O . GLY B 1 238 ? 4.056 22.015 -20.340 1.00 13.06 227 GLY B O 1
ATOM 3425 N N . PRO B 1 239 ? 4.260 20.420 -21.898 1.00 11.82 228 PRO B N 1
ATOM 3426 C CA . PRO B 1 239 ? 4.152 19.378 -20.860 1.00 11.02 228 PRO B CA 1
ATOM 3427 C C . PRO B 1 239 ? 5.301 19.383 -19.864 1.00 10.39 228 PRO B C 1
ATOM 3428 O O . PRO B 1 239 ? 5.079 19.104 -18.682 1.00 11.89 228 PRO B O 1
ATOM 3432 N N . ILE B 1 240 ? 6.523 19.683 -20.310 1.00 8.85 229 ILE B N 1
ATOM 3433 C CA . ILE B 1 240 ? 7.661 19.756 -19.397 1.00 12.34 229 ILE B CA 1
ATOM 3434 C C . ILE B 1 240 ? 7.519 20.954 -18.461 1.00 10.54 229 ILE B C 1
ATOM 3435 O O . ILE B 1 240 ? 7.737 20.843 -17.250 1.00 12.01 229 ILE B O 1
ATOM 3440 N N . VAL B 1 241 ? 7.159 22.123 -19.008 1.00 12.86 230 VAL B N 1
ATOM 3441 C CA . VAL B 1 241 ? 6.933 23.298 -18.165 1.00 14.18 230 VAL B CA 1
ATOM 3442 C C . VAL B 1 241 ? 5.835 23.011 -17.145 1.00 12.49 230 VAL B C 1
ATOM 3443 O O . VAL B 1 241 ? 5.965 23.337 -15.958 1.00 13.43 230 VAL B O 1
ATOM 3447 N N . PHE B 1 242 ? 4.730 22.405 -17.591 1.00 12.67 231 PHE B N 1
ATOM 3448 C CA . PHE B 1 242 ? 3.666 22.048 -16.658 1.00 11.72 231 PHE B CA 1
ATOM 3449 C C . PHE B 1 242 ? 4.200 21.206 -15.506 1.00 12.04 231 PHE B C 1
ATOM 3450 O O . PHE B 1 242 ? 3.967 21.517 -14.335 1.00 11.25 231 PHE B O 1
ATOM 3458 N N . LEU B 1 243 ? 4.933 20.140 -15.820 1.00 12.01 232 LEU B N 1
ATOM 3459 C CA . LEU B 1 243 ? 5.423 19.256 -14.765 1.00 11.33 232 LEU B CA 1
ATOM 3460 C C . LEU B 1 243 ? 6.416 19.955 -13.847 1.00 12.21 232 LEU B C 1
ATOM 3461 O O . LEU B 1 243 ? 6.564 19.556 -12.689 1.00 12.45 232 LEU B O 1
ATOM 3466 N N . ALA B 1 244 ? 7.096 20.991 -14.340 1.00 12.64 233 ALA B N 1
ATOM 3467 C CA . ALA B 1 244 ? 8.071 21.738 -13.552 1.00 14.85 233 ALA B CA 1
ATOM 3468 C C . ALA B 1 244 ? 7.432 22.837 -12.723 1.00 13.28 233 ALA B C 1
ATOM 3469 O O . ALA B 1 244 ? 8.095 23.389 -11.836 1.00 18.06 233 ALA B O 1
ATOM 3471 N N . SER B 1 245 ? 6.170 23.149 -12.984 1.00 15.70 234 SER B N 1
ATOM 3472 C CA . SER B 1 245 ? 5.497 24.304 -12.416 1.00 15.60 234 SER B CA 1
ATOM 3473 C C . SER B 1 245 ? 4.620 23.911 -11.242 1.00 14.45 234 SER B C 1
ATOM 3474 O O . SER B 1 245 ? 4.379 22.734 -10.958 1.00 14.36 234 SER B O 1
ATOM 3477 N N . ASP B 1 246 ? 4.107 24.941 -10.577 1.00 16.67 235 ASP B N 1
ATOM 3478 C CA . ASP B 1 246 ? 3.176 24.745 -9.481 1.00 14.52 235 ASP B CA 1
ATOM 3479 C C . ASP B 1 246 ? 1.821 24.224 -9.950 1.00 15.89 235 ASP B C 1
ATOM 3480 O O . ASP B 1 246 ? 1.026 23.773 -9.119 1.00 14.52 235 ASP B O 1
ATOM 3485 N N . MET B 1 247 ? 1.550 24.230 -11.262 1.00 10.59 236 MET B N 1
ATOM 3486 C CA . MET B 1 247 ? 0.339 23.576 -11.742 1.00 13.90 236 MET B CA 1
ATOM 3487 C C . MET B 1 247 ? 0.340 22.101 -11.368 1.00 14.77 236 MET B C 1
ATOM 3488 O O . MET B 1 247 ? -0.729 21.501 -11.206 1.00 16.37 236 MET B O 1
ATOM 3493 N N . ALA B 1 248 ? 1.526 21.516 -11.188 1.00 12.50 237 ALA B N 1
ATOM 3494 C CA . ALA B 1 248 ? 1.676 20.091 -10.913 1.00 11.78 237 ALA B CA 1
ATOM 3495 C C . ALA B 1 248 ? 2.115 19.809 -9.472 1.00 13.39 237 ALA B C 1
ATOM 3496 O O . ALA B 1 248 ? 2.819 18.834 -9.227 1.00 12.12 237 ALA B O 1
ATOM 3498 N N . ARG B 1 249 ? 1.687 20.638 -8.507 1.00 12.37 238 ARG B N 1
ATOM 3499 C CA . ARG B 1 249 ? 2.195 20.522 -7.137 1.00 12.77 238 ARG B CA 1
ATOM 3500 C C . ARG B 1 249 ? 1.888 19.171 -6.489 1.00 10.66 238 ARG B C 1
ATOM 3501 O O . ARG B 1 249 ? 2.599 18.762 -5.566 1.00 12.92 238 ARG B O 1
ATOM 3508 N N . TYR B 1 250 ? 0.838 18.485 -6.928 1.00 13.99 239 TYR B N 1
ATOM 3509 C CA . TYR B 1 250 ? 0.498 17.173 -6.389 1.00 10.52 239 TYR B CA 1
ATOM 3510 C C . TYR B 1 250 ? 0.806 16.057 -7.381 1.00 9.15 239 TYR B C 1
ATOM 3511 O O . TYR B 1 250 ? 0.336 14.935 -7.192 1.00 10.56 239 TYR B O 1
ATOM 3520 N N . VAL B 1 251 ? 1.564 16.330 -8.438 1.00 10.50 240 VAL B N 1
ATOM 3521 C CA . VAL B 1 251 ? 1.903 15.306 -9.426 1.00 9.00 240 VAL B CA 1
ATOM 3522 C C . VAL B 1 251 ? 3.316 14.831 -9.109 1.00 12.42 240 VAL B C 1
ATOM 3523 O O . VAL B 1 251 ? 4.276 15.607 -9.197 1.00 10.18 240 VAL B O 1
ATOM 3527 N N . THR B 1 252 ? 3.459 13.559 -8.736 1.00 9.29 241 THR B N 1
ATOM 3528 C CA . THR B 1 252 ? 4.780 12.954 -8.651 1.00 7.98 241 THR B CA 1
ATOM 3529 C C . THR B 1 252 ? 4.649 11.446 -8.835 1.00 10.13 241 THR B C 1
ATOM 3530 O O . THR B 1 252 ? 3.638 10.842 -8.462 1.00 9.21 241 THR B O 1
ATOM 3534 N N . GLY B 1 253 ? 5.677 10.856 -9.444 1.00 11.97 242 GLY B N 1
ATOM 3535 C CA . GLY B 1 253 ? 5.606 9.464 -9.836 1.00 11.18 242 GLY B CA 1
ATOM 3536 C C . GLY B 1 253 ? 4.667 9.187 -10.982 1.00 15.24 242 GLY B C 1
ATOM 3537 O O . GLY B 1 253 ? 4.156 8.066 -11.090 1.00 17.37 242 GLY B O 1
ATOM 3538 N N . ALA B 1 254 ? 4.417 10.170 -11.842 1.00 10.53 243 ALA B N 1
ATOM 3539 C CA . ALA B 1 254 ? 3.489 10.033 -12.956 1.00 12.50 243 ALA B CA 1
ATOM 3540 C C . ALA B 1 254 ? 4.217 9.963 -14.293 1.00 12.45 243 ALA B C 1
ATOM 3541 O O . ALA B 1 254 ? 5.376 10.355 -14.423 1.00 10.88 243 ALA B O 1
ATOM 3543 N N . SER B 1 255 ? 3.477 9.489 -15.304 1.00 11.77 244 SER B N 1
ATOM 3544 C CA . SER B 1 255 ? 3.907 9.374 -16.689 1.00 14.73 244 SER B CA 1
ATOM 3545 C C . SER B 1 255 ? 2.942 10.177 -17.550 1.00 12.67 244 SER B C 1
ATOM 3546 O O . SER B 1 255 ? 1.727 10.102 -17.359 1.00 15.24 244 SER B O 1
ATOM 3549 N N . LEU B 1 256 ? 3.462 10.920 -18.528 1.00 11.54 245 LEU B N 1
ATOM 3550 C CA . LEU B 1 256 ? 2.600 11.699 -19.423 1.00 10.58 245 LEU B CA 1
ATOM 3551 C C . LEU B 1 256 ? 2.972 11.456 -20.881 1.00 11.50 245 LEU B C 1
ATOM 3552 O O . LEU B 1 256 ? 4.021 11.930 -21.330 1.00 12.54 245 LEU B O 1
ATOM 3557 N N . LEU B 1 257 ? 2.102 10.737 -21.616 1.00 9.29 246 LEU B N 1
ATOM 3558 C CA . LEU B 1 257 ? 2.278 10.509 -23.050 1.00 10.71 246 LEU B CA 1
ATOM 3559 C C . LEU B 1 257 ? 2.023 11.804 -23.782 1.00 8.19 246 LEU B C 1
ATOM 3560 O O . LEU B 1 257 ? 0.959 12.413 -23.640 1.00 11.43 246 LEU B O 1
ATOM 3565 N N . VAL B 1 258 ? 2.981 12.213 -24.571 1.00 9.58 247 VAL B N 1
ATOM 3566 C CA . VAL B 1 258 ? 2.821 13.359 -25.451 1.00 11.10 247 VAL B CA 1
ATOM 3567 C C . VAL B 1 258 ? 3.061 12.826 -26.852 1.00 9.82 247 VAL B C 1
ATOM 3568 O O . VAL B 1 258 ? 4.167 12.904 -27.382 1.00 10.57 247 VAL B O 1
ATOM 3572 N N . ASP B 1 259 ? 2.004 12.255 -27.466 1.00 8.76 248 ASP B N 1
ATOM 3573 C CA . ASP B 1 259 ? 2.217 11.433 -28.650 1.00 9.82 248 ASP B CA 1
ATOM 3574 C C . ASP B 1 259 ? 1.094 11.568 -29.664 1.00 9.45 248 ASP B C 1
ATOM 3575 O O . ASP B 1 259 ? 1.027 10.752 -30.583 1.00 10.45 248 ASP B O 1
ATOM 3580 N N . GLY B 1 260 ? 0.208 12.552 -29.533 1.00 10.92 249 GLY B N 1
ATOM 3581 C CA . GLY B 1 260 ? -0.824 12.703 -30.540 1.00 10.39 249 GLY B CA 1
ATOM 3582 C C . GLY B 1 260 ? -1.825 11.574 -30.618 1.00 12.54 249 GLY B C 1
ATOM 3583 O O . GLY B 1 260 ? -2.581 11.509 -31.586 1.00 10.77 249 GLY B O 1
ATOM 3584 N N . GLY B 1 261 ? -1.876 10.701 -29.621 1.00 10.68 250 GLY B N 1
ATOM 3585 C CA . GLY B 1 261 ? -2.755 9.541 -29.642 1.00 11.13 250 GLY B CA 1
ATOM 3586 C C . GLY B 1 261 ? -2.128 8.281 -30.200 1.00 10.04 250 GLY B C 1
ATOM 3587 O O . GLY B 1 261 ? -2.845 7.293 -30.415 1.00 12.54 250 GLY B O 1
ATOM 3588 N N . LEU B 1 262 ? -0.819 8.290 -30.463 1.00 11.67 251 LEU B N 1
ATOM 3589 C CA . LEU B 1 262 ? -0.199 7.175 -31.176 1.00 11.74 251 LEU B CA 1
ATOM 3590 C C . LEU B 1 262 ? -0.300 5.876 -30.375 1.00 12.07 251 LEU B C 1
ATOM 3591 O O . LEU B 1 262 ? -0.608 4.818 -30.941 1.00 12.31 251 LEU B O 1
ATOM 3596 N N . PHE B 1 263 ? -0.091 5.949 -29.056 1.00 12.77 252 PHE B N 1
ATOM 3597 C CA . PHE B 1 263 ? -0.104 4.746 -28.224 1.00 10.11 252 PHE B CA 1
ATOM 3598 C C . PHE B 1 263 ? -1.459 4.054 -28.248 1.00 12.78 252 PHE B C 1
ATOM 3599 O O . PHE B 1 263 ? -1.533 2.820 -28.278 1.00 12.39 252 PHE B O 1
ATOM 3607 N N . VAL B 1 264 ? -2.548 4.825 -28.207 1.00 11.93 253 VAL B N 1
ATOM 3608 C CA . VAL B 1 264 ? -3.860 4.192 -28.078 1.00 12.38 253 VAL B CA 1
ATOM 3609 C C . VAL B 1 264 ? -4.405 3.680 -29.405 1.00 8.94 253 VAL B C 1
ATOM 3610 O O . VAL B 1 264 ? -5.376 2.921 -29.415 1.00 11.11 253 VAL B O 1
ATOM 3614 N N . ASN B 1 265 ? -3.809 4.044 -30.538 1.00 12.89 254 ASN B N 1
ATOM 3615 C CA . ASN B 1 265 ? -4.463 3.842 -31.828 1.00 13.26 254 ASN B CA 1
ATOM 3616 C C . ASN B 1 265 ? -4.187 2.443 -32.363 1.00 15.14 254 ASN B C 1
ATOM 3617 O O . ASN B 1 265 ? -3.286 2.234 -33.170 1.00 20.40 254 ASN B O 1
ATOM 3622 N N . LEU B 1 266 ? -5.022 1.484 -31.964 1.00 15.70 255 LEU B N 1
ATOM 3623 C CA . LEU B 1 266 ? -4.961 0.143 -32.529 1.00 15.24 255 LEU B CA 1
ATOM 3624 C C . LEU B 1 266 ? -5.782 0.015 -33.807 1.00 17.95 255 LEU B C 1
ATOM 3625 O O . LEU B 1 266 ? -5.309 -0.576 -34.783 1.00 20.99 255 LEU B O 1
ATOM 3630 N N . GLN B 1 267 ? -7.002 0.556 -33.825 1.00 19.23 256 GLN B N 1
ATOM 3631 C CA . GLN B 1 267 ? -7.899 0.394 -34.973 1.00 20.20 256 GLN B CA 1
ATOM 3632 C C . GLN B 1 267 ? -9.093 1.346 -34.933 1.00 22.04 256 GLN B C 1
ATOM 3633 O O . GLN B 1 267 ? -9.227 2.157 -34.015 1.00 19.01 256 GLN B O 1
#